Protein AF-0000000077489244 (afdb_homodimer)

pLDDT: mean 94.64, std 9.33, range [28.67, 98.94]

Sequence (392 aa):
MARRAVPRFEAVKLTRYKHACHAMFHAPNEDKLFGRIPVRHTVLMQMRFDGRLGFPGGFVDLEEGLEAGLNRELEEEMGLDVRICGITEEDWAATEVHDEQNFVSHFYIKKITLDQIRQIETAATTAKDHGLESLGLVRVPVYTLPRDKAGGLPAFLSNTFIGTAREELLMGLEQEGILSHAEIQKALKASGARRQMARRAVPRFEAVKLTRYKHACHAMFHAPNEDKLFGRIPVRHTVLMQMRFDGRLGFPGGFVDLEEGLEAGLNRELEEEMGLDVRICGITEEDWAATEVHDEQNFVSHFYIKKITLDQIRQIETAATTAKDHGLESLGLVRVPVYTLPRDKAGGLPAFLSNTFIGTAREELLMGLEQEGILSHAEIQKALKASGARRQ

Secondary structure (DSSP, 8-state):
---EE--HHHHTT-TTSEEEEEEEEEEEEEEEETTTEEEEEEEEEEEETTS-EE-SEEEE-GGG-HHHHHHHHHHHHH---HHHH---GGGEEEEEEEGGGTEEEEEEEEE--HHHHHHHHHHHTTSTTBTTTEEEEEE---SB-TTTS-TBHHHHHTS-B-TTHHHHHHHHHHHTTSS-HHHHHHHHHHHHHTT-/---EE--HHHHTT-TTSEEEEEEEEEEEEEEEETTTEEEEEEEEEEEETTS-EE-SEEEE-GGG-HHHHHHHHHHHHH---HHHH---GGGEEEEEEEGGGTEEEEEEEEE--HHHHHHHHHHHTTSTTBTTTEEEEEE---SB-TTTS-TBHHHHHTS-B-TTHHHHHHHHHHHTTSS-HHHHHHHHHHHHHTT-

Solvent-accessible surface area (backbone atoms only — not comparable to full-atom values): 19889 Å² total; per-residue (Å²): 131,72,68,45,80,46,58,65,82,61,54,71,67,50,75,87,36,50,38,31,29,33,40,40,45,33,17,71,32,88,52,45,44,94,75,70,44,64,41,56,40,45,33,50,35,27,37,32,46,43,30,25,33,32,52,56,41,40,75,38,52,76,89,66,29,66,44,55,29,29,43,52,37,32,28,36,42,28,35,45,56,52,94,80,70,46,66,50,78,87,27,60,70,49,29,38,36,30,66,89,72,39,34,33,43,36,39,29,49,44,83,50,50,52,68,56,50,51,50,34,55,42,35,18,63,70,14,77,27,38,77,39,60,25,22,30,52,31,48,51,39,74,39,65,36,80,88,73,59,32,32,7,33,11,30,38,67,47,35,41,52,43,87,60,33,59,59,49,49,55,49,49,35,40,75,72,60,75,40,51,72,67,57,50,51,52,32,50,56,40,22,61,64,70,75,106,130,73,68,43,80,46,58,65,83,61,54,73,66,49,74,88,37,48,40,30,29,32,40,39,45,33,18,69,34,87,52,44,42,94,77,70,43,64,40,56,40,46,33,50,36,27,37,31,47,44,28,25,34,32,52,56,42,40,73,37,51,76,88,66,29,66,46,56,29,29,41,52,37,32,28,35,43,28,34,45,56,52,93,81,70,46,66,51,80,87,28,58,70,50,30,38,37,30,67,90,71,38,34,32,43,37,40,29,48,44,82,50,50,52,68,54,50,51,49,34,54,42,34,18,62,72,14,76,28,38,77,39,61,26,22,29,53,30,48,51,41,75,38,64,37,80,89,74,58,32,32,7,32,12,32,37,67,45,36,41,52,42,86,60,33,60,59,47,50,54,49,48,34,41,75,70,61,74,38,52,71,66,57,49,51,50,30,49,54,40,21,60,62,71,76,107

InterPro domains:
  IPR015797 NUDIX hydrolase-like domain superfamily [SSF55811] (15-147)
  IPR020084 NUDIX hydrolase, conserved site [PS00893] (58-79)
  IPR054754 U8 snoRNA-decapping enzyme NudT16 [PF22327] (19-179)
  IPR054754 U8 snoRNA-decapping enzyme NudT16 [PTHR31699] (4-194)

Radius of gyration: 20.95 Å; Cα contacts (8 Å, |Δi|>4): 865; chains: 2; bounding box: 46×62×52 Å

Organism: Branchiostoma lanceolatum (NCBI:txid7740)

Foldseek 3Di:
DDKDWDDPVVVLPLQQAWEKEFEKEKEADQDADVRHHGQGMWIKWFQFQVRAIFGFITTAHSVCPHQSRRQVRLCQQQVDDCVQFGDDPVQWDTKMADPVRSYIYTYGYGYDHPVSVVVSQVSNCVHNCDPHGTPHMDTARPDADPPVSCPGNLCVLLTGHPDCRSVSVLVNCPVVVSDHPVSSVSSPVSNVVVVD/DDKDWDDPVVVLVLQQAWEKEFEKEKEADQDADVRHHGQGMWIKWFQFQVRAIFGFITTDHSVCPHQSRRQVSLCQQQVDDCVQFGDDPVQWDTKMADPVRSYIYTYGYGYDHPVSVVVSQVSNCVHNCDPHGTPHMDTARPDADPPVSCPGNLCVLLTGHPDCRSVSVLVNCPVVVSDHPVSSVSSPVSNVVVVD

Nearest PDB structures (foldseek):
  2a8p-assembly1_B  TM=9.701E-01  e=6.083E-28  Xenopus laevis
  2a8q-assembly1_A  TM=9.577E-01  e=1.107E-26  Xenopus laevis
  5vy2-assembly1_B  TM=9.538E-01  e=5.893E-25  Homo sapiens
  5w6x-assembly1_B  TM=9.595E-01  e=1.617E-24  Homo sapiens
  6b09-assembly1_A  TM=9.450E-01  e=6.684E-23  Homo sapiens

Structure (mmCIF, N/CA/C/O backbone):
data_AF-0000000077489244-model_v1
#
loop_
_entity.id
_entity.type
_entity.pdbx_description
1 polymer 'NUDT16 protein'
#
loop_
_atom_site.group_PDB
_atom_site.id
_atom_site.type_symbol
_atom_site.label_atom_id
_atom_site.label_alt_id
_atom_site.label_comp_id
_atom_site.label_asym_id
_atom_site.label_entity_id
_atom_site.label_seq_id
_atom_site.pdbx_PDB_ins_code
_atom_site.Cartn_x
_atom_site.Cartn_y
_atom_site.Cartn_z
_atom_site.occupancy
_atom_site.B_iso_or_equiv
_atom_site.auth_seq_id
_atom_site.auth_comp_id
_atom_site.auth_asym_id
_atom_site.auth_atom_id
_atom_site.pdbx_PDB_model_num
ATOM 1 N N . MET A 1 1 ? -7.715 24.562 -8.086 1 51.75 1 MET A N 1
ATOM 2 C CA . MET A 1 1 ? -8.312 25.203 -6.918 1 51.75 1 MET A CA 1
ATOM 3 C C . MET A 1 1 ? -7.281 26.031 -6.156 1 51.75 1 MET A C 1
ATOM 5 O O . MET A 1 1 ? -6.094 25.703 -6.168 1 51.75 1 MET A O 1
ATOM 9 N N . ALA A 1 2 ? -7.789 27.156 -5.652 1 65.81 2 ALA A N 1
ATOM 10 C CA . ALA A 1 2 ? -6.863 28.094 -5.035 1 65.81 2 ALA A CA 1
ATOM 11 C C . ALA A 1 2 ? -6.348 27.562 -3.699 1 65.81 2 ALA A C 1
ATOM 13 O O . ALA A 1 2 ? -7.129 27.141 -2.854 1 65.81 2 ALA A O 1
ATOM 14 N N . ARG A 1 3 ? -5.141 27.141 -3.604 1 79.25 3 ARG A N 1
ATOM 15 C CA . ARG A 1 3 ? -4.445 26.766 -2.377 1 79.25 3 ARG A CA 1
ATOM 16 C C . ARG A 1 3 ? -3.352 27.766 -2.035 1 79.25 3 ARG A C 1
ATOM 18 O O . ARG A 1 3 ? -2.68 28.281 -2.928 1 79.25 3 ARG A O 1
ATOM 25 N N . ARG A 1 4 ? -3.451 28.172 -0.66 1 85.44 4 ARG A N 1
ATOM 26 C CA . ARG A 1 4 ? -2.398 29.094 -0.252 1 85.44 4 ARG A CA 1
ATOM 27 C C . ARG A 1 4 ? -1.679 28.578 0.993 1 85.44 4 ARG A C 1
ATOM 29 O O . ARG A 1 4 ? -2.305 28.016 1.895 1 85.44 4 ARG A O 1
ATOM 36 N N . ALA A 1 5 ? -0.393 28.797 0.985 1 87.31 5 ALA A N 1
ATOM 37 C CA . ALA A 1 5 ? 0.421 28.469 2.156 1 87.31 5 ALA A CA 1
ATOM 38 C C . ALA A 1 5 ? 0.287 29.547 3.227 1 87.31 5 ALA A C 1
ATOM 40 O O . ALA A 1 5 ? 0.352 30.75 2.926 1 87.31 5 ALA A O 1
ATOM 41 N N . VAL A 1 6 ? 0.004 29.188 4.445 1 88.5 6 VAL A N 1
ATOM 42 C CA . VAL A 1 6 ? -0.09 30.141 5.551 1 88.5 6 VAL A CA 1
ATOM 43 C C . VAL A 1 6 ? 0.661 29.594 6.766 1 88.5 6 VAL A C 1
ATOM 45 O O . VAL A 1 6 ? 0.756 28.375 6.949 1 88.5 6 VAL A O 1
ATOM 48 N N . PRO A 1 7 ? 1.187 30.562 7.566 1 89.06 7 PRO A N 1
ATOM 49 C CA . PRO A 1 7 ? 1.788 30.094 8.812 1 89.06 7 PRO A CA 1
ATOM 50 C C . PRO A 1 7 ? 0.779 29.422 9.734 1 89.06 7 PRO A C 1
ATOM 52 O O . PRO A 1 7 ? -0.406 29.766 9.719 1 89.06 7 PRO A O 1
ATOM 55 N N . ARG A 1 8 ? 1.334 28.484 10.492 1 88.5 8 ARG A N 1
ATOM 56 C CA . ARG A 1 8 ? 0.521 27.688 11.414 1 88.5 8 ARG A CA 1
ATOM 57 C C . ARG A 1 8 ? -0.298 28.594 12.336 1 88.5 8 ARG A C 1
ATOM 59 O O . ARG A 1 8 ? -1.491 28.359 12.539 1 88.5 8 ARG A O 1
ATOM 66 N N . PHE A 1 9 ? 0.287 29.641 12.883 1 87.31 9 PHE A N 1
ATOM 67 C CA . PHE A 1 9 ? -0.348 30.5 13.875 1 87.31 9 PHE A CA 1
ATOM 68 C C . PHE A 1 9 ? -1.507 31.266 13.258 1 87.31 9 PHE A C 1
ATOM 70 O O . PHE A 1 9 ? -2.465 31.625 13.953 1 87.31 9 PHE A O 1
ATOM 77 N N . GLU A 1 10 ? -1.484 31.516 11.945 1 88.44 10 GLU A N 1
ATOM 78 C CA . GLU A 1 10 ? -2.588 32.188 11.258 1 88.44 10 GLU A CA 1
ATOM 79 C C . GLU A 1 10 ? -3.703 31.188 10.93 1 88.44 10 GLU A C 1
ATOM 81 O O . GLU A 1 10 ? -4.887 31.516 11.023 1 88.44 10 GLU A O 1
ATOM 86 N N . ALA A 1 11 ? -3.277 30.062 10.602 1 89.12 11 ALA A N 1
ATOM 87 C CA . ALA A 1 11 ? -4.23 29.047 10.156 1 89.12 11 ALA A CA 1
ATOM 88 C C . ALA A 1 11 ? -5.164 28.625 11.281 1 89.12 11 ALA A C 1
ATOM 90 O O . ALA A 1 11 ? -6.34 28.344 11.055 1 89.12 11 ALA A O 1
ATOM 91 N N . VAL A 1 12 ? -4.656 28.609 12.508 1 91.12 12 VAL A N 1
ATOM 92 C CA . VAL A 1 12 ? -5.449 28.094 13.625 1 91.12 12 VAL A CA 1
ATOM 93 C C . VAL A 1 12 ? -6.555 29.094 13.969 1 91.12 12 VAL A C 1
ATOM 95 O O . VAL A 1 12 ? -7.473 28.781 14.727 1 91.12 12 VAL A O 1
ATOM 98 N N . LYS A 1 13 ? -6.523 30.234 13.398 1 89.5 13 LYS A N 1
ATOM 99 C CA . LYS A 1 13 ? -7.547 31.25 13.617 1 89.5 13 LYS A CA 1
ATOM 100 C C . LYS A 1 13 ? -8.75 31.031 12.703 1 89.5 13 LYS A C 1
ATOM 102 O O . LYS A 1 13 ? -9.797 31.656 12.883 1 89.5 13 LYS A O 1
ATOM 107 N N . LEU A 1 14 ? -8.594 30.234 11.773 1 90.88 14 LEU A N 1
ATOM 108 C CA . LEU A 1 14 ? -9.68 29.953 10.836 1 90.88 14 LEU A CA 1
ATOM 109 C C . LEU A 1 14 ? -10.641 28.922 11.422 1 90.88 14 LEU A C 1
ATOM 111 O O . LEU A 1 14 ? -10.703 27.781 10.938 1 90.88 14 LEU A O 1
ATOM 115 N N . THR A 1 15 ? -11.492 29.312 12.305 1 89.62 15 THR A N 1
ATOM 116 C CA . THR A 1 15 ? -12.305 28.422 13.117 1 89.62 15 THR A CA 1
ATOM 117 C C . THR A 1 15 ? -13.492 27.891 12.312 1 89.62 15 THR A C 1
ATOM 119 O O . THR A 1 15 ? -14.133 26.922 12.711 1 89.62 15 THR A O 1
ATOM 122 N N . ARG A 1 16 ? -13.836 28.5 11.203 1 90.25 16 ARG A N 1
ATOM 123 C CA . ARG A 1 16 ? -14.961 28.047 10.391 1 90.25 16 ARG A CA 1
ATOM 124 C C . ARG A 1 16 ? -14.531 26.984 9.383 1 90.25 16 ARG A C 1
ATOM 126 O O . ARG A 1 16 ? -15.367 26.406 8.695 1 90.25 16 ARG A O 1
ATOM 133 N N . TYR A 1 17 ? -13.266 26.797 9.312 1 92.94 17 TYR A N 1
ATOM 134 C CA . TYR A 1 17 ? -12.703 25.797 8.406 1 92.94 17 TYR A CA 1
ATOM 135 C C . TYR A 1 17 ? -12.594 24.438 9.094 1 92.94 17 TYR A C 1
ATOM 137 O O . TYR A 1 17 ? -12.461 24.359 10.312 1 92.94 17 TYR A O 1
ATOM 145 N N . LYS A 1 18 ? -12.68 23.344 8.336 1 95.06 18 LYS A N 1
ATOM 146 C CA . LYS A 1 18 ? -12.273 22.016 8.812 1 95.06 18 LYS A CA 1
ATOM 147 C C . LYS A 1 18 ? -10.758 21.859 8.773 1 95.06 18 LYS A C 1
ATOM 149 O O . LYS A 1 18 ? -10.102 22.312 7.828 1 95.06 18 LYS A O 1
ATOM 154 N N . HIS A 1 19 ? -10.227 21.328 9.82 1 96.69 19 HIS A N 1
ATOM 155 C CA . HIS A 1 19 ? -8.781 21.156 9.898 1 96.69 19 HIS A CA 1
ATOM 156 C C . HIS A 1 19 ? -8.406 19.672 9.875 1 96.69 19 HIS A C 1
ATOM 158 O O . HIS A 1 19 ? -9.047 18.859 10.547 1 96.69 19 HIS A O 1
ATOM 164 N N . ALA A 1 20 ? -7.469 19.359 9.07 1 97.19 20 ALA A N 1
ATOM 165 C CA . ALA A 1 20 ? -6.902 18.016 9.055 1 97.19 20 ALA A CA 1
ATOM 166 C C . ALA A 1 20 ? -5.387 18.047 9.234 1 97.19 20 ALA A C 1
ATOM 168 O O . ALA A 1 20 ? -4.719 18.953 8.727 1 97.19 20 ALA A O 1
ATOM 169 N N . CYS A 1 21 ? -4.844 17.125 9.969 1 98.19 21 CYS A N 1
ATOM 170 C CA . CYS A 1 21 ? -3.408 16.969 10.18 1 98.19 21 CYS A CA 1
ATOM 171 C C . CYS A 1 21 ? -2.914 15.625 9.664 1 98.19 21 CYS A C 1
ATOM 173 O O . CYS A 1 21 ? -3.598 14.609 9.805 1 98.19 21 CYS A O 1
ATOM 175 N N . HIS A 1 22 ? -1.756 15.633 9.062 1 98.38 22 HIS A N 1
ATOM 176 C CA . HIS A 1 22 ? -1.098 14.43 8.57 1 98.38 22 HIS A CA 1
ATOM 177 C C . HIS A 1 22 ? 0.392 14.438 8.898 1 98.38 22 HIS A C 1
ATOM 179 O O . HIS A 1 22 ? 0.981 15.508 9.086 1 98.38 22 HIS A O 1
ATOM 185 N N . ALA A 1 23 ? 0.964 13.266 8.914 1 98.81 23 ALA A N 1
ATOM 186 C CA . ALA A 1 23 ? 2.369 13.211 9.312 1 98.81 23 ALA A CA 1
ATOM 187 C C . ALA A 1 23 ? 3.145 12.219 8.453 1 98.81 23 ALA A C 1
ATOM 189 O O . ALA A 1 23 ? 2.66 11.117 8.172 1 98.81 23 ALA A O 1
ATOM 190 N N . MET A 1 24 ? 4.258 12.625 8.062 1 98.88 24 MET A N 1
ATOM 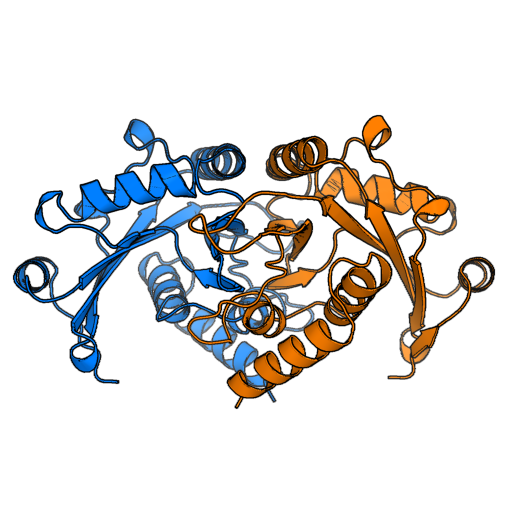191 C CA . MET A 1 24 ? 5.238 11.766 7.406 1 98.88 24 MET A CA 1
ATOM 192 C C . MET A 1 24 ? 6.316 11.328 8.383 1 98.88 24 MET A C 1
ATOM 194 O O . MET A 1 24 ? 7.035 12.156 8.945 1 98.88 24 MET A O 1
ATOM 198 N N . PHE A 1 25 ? 6.41 10.031 8.633 1 98.88 25 PHE A N 1
ATOM 199 C CA . PHE A 1 25 ? 7.504 9.469 9.422 1 98.88 25 PHE A CA 1
ATOM 200 C C . PHE A 1 25 ? 8.609 8.938 8.516 1 98.88 25 PHE A C 1
ATOM 202 O O . PHE A 1 25 ? 8.328 8.297 7.5 1 98.88 25 PHE A O 1
ATOM 209 N N . HIS A 1 26 ? 9.828 9.234 8.883 1 98.81 26 HIS A N 1
ATOM 210 C CA . HIS A 1 26 ? 10.938 8.703 8.086 1 98.81 26 HIS A CA 1
ATOM 211 C C . HIS A 1 26 ? 12.156 8.422 8.961 1 98.81 26 HIS A C 1
ATOM 213 O O . HIS A 1 26 ? 12.273 8.953 10.062 1 98.81 26 HIS A O 1
ATOM 219 N N . ALA A 1 27 ? 12.992 7.555 8.523 1 98.81 27 ALA A N 1
ATOM 220 C CA . ALA A 1 27 ? 14.227 7.164 9.203 1 98.81 27 ALA A CA 1
ATOM 221 C C . ALA A 1 27 ? 15.336 6.859 8.203 1 98.81 27 ALA A C 1
ATOM 223 O O . ALA A 1 27 ? 15.086 6.238 7.168 1 98.81 27 ALA A O 1
ATOM 224 N N . PRO A 1 28 ? 16.578 7.305 8.523 1 98.44 28 PRO A N 1
ATOM 225 C CA . PRO A 1 28 ? 17.688 6.848 7.688 1 98.44 28 PRO A CA 1
ATOM 226 C C . PRO A 1 28 ? 17.828 5.328 7.656 1 98.44 28 PRO A C 1
ATOM 228 O O . PRO A 1 28 ? 17.578 4.66 8.672 1 98.44 28 PRO A O 1
ATOM 231 N N . ASN A 1 29 ? 18.109 4.816 6.555 1 98.56 29 ASN A N 1
ATOM 232 C CA . ASN A 1 29 ? 18.219 3.381 6.32 1 98.56 29 ASN A CA 1
ATOM 233 C C . ASN A 1 29 ? 19.406 3.037 5.43 1 98.56 29 ASN A C 1
ATOM 235 O O . ASN A 1 29 ? 19.438 3.418 4.258 1 98.56 29 ASN A O 1
ATOM 239 N N . GLU A 1 30 ? 20.344 2.275 5.879 1 97.38 30 GLU A N 1
ATOM 240 C CA . GLU A 1 30 ? 21.578 1.994 5.156 1 97.38 30 GLU A CA 1
ATOM 241 C C . GLU A 1 30 ? 21.469 0.695 4.363 1 97.38 30 GLU A C 1
ATOM 243 O O . GLU A 1 30 ? 22.438 0.276 3.713 1 97.38 30 GLU A O 1
ATOM 248 N N . ASP A 1 31 ? 20.359 0.045 4.395 1 97.44 31 ASP A N 1
ATOM 249 C CA . ASP A 1 31 ? 20.172 -1.206 3.666 1 97.44 31 ASP A CA 1
ATOM 250 C C . ASP A 1 31 ? 20.281 -0.984 2.16 1 97.44 31 ASP A C 1
ATOM 252 O O . ASP A 1 31 ? 20.234 0.153 1.688 1 97.44 31 ASP A O 1
ATOM 256 N N . LYS A 1 32 ? 20.531 -2.148 1.514 1 97.94 32 LYS A N 1
ATOM 257 C CA . LYS A 1 32 ? 20.625 -2.129 0.057 1 97.94 32 LYS A CA 1
ATOM 258 C C . LYS A 1 32 ? 19.703 -3.172 -0.567 1 97.94 32 LYS A C 1
ATOM 260 O O . LYS A 1 32 ? 19.812 -4.363 -0.275 1 97.94 32 LYS A O 1
ATOM 265 N N . LEU A 1 33 ? 18.797 -2.672 -1.442 1 97.5 33 LEU A N 1
ATOM 266 C CA . LEU A 1 33 ? 17.969 -3.572 -2.242 1 97.5 33 LEU A CA 1
ATOM 267 C C . LEU A 1 33 ? 18.844 -4.391 -3.197 1 97.5 33 LEU A C 1
ATOM 269 O O . LEU A 1 33 ? 19.656 -3.836 -3.934 1 97.5 33 LEU A O 1
ATOM 273 N N . PHE A 1 34 ? 18.641 -5.68 -3.158 1 96.19 34 PHE A N 1
ATOM 274 C CA . PHE A 1 34 ? 19.406 -6.633 -3.959 1 96.19 34 PHE A CA 1
ATOM 275 C C . PHE A 1 34 ? 20.906 -6.473 -3.713 1 96.19 34 PHE A C 1
ATOM 277 O O . PHE A 1 34 ? 21.703 -6.723 -4.605 1 96.19 34 PHE A O 1
ATOM 284 N N . GLY A 1 35 ? 21.281 -5.945 -2.619 1 95.94 35 GLY A N 1
ATOM 285 C CA . GLY A 1 35 ? 22.672 -5.766 -2.236 1 95.94 35 GLY A CA 1
ATOM 286 C C . GLY A 1 35 ? 23.359 -4.637 -2.99 1 95.94 35 GLY A C 1
ATOM 287 O O . GLY A 1 35 ? 24.547 -4.383 -2.789 1 95.94 35 GLY A O 1
ATOM 288 N N . ARG A 1 36 ? 22.641 -3.893 -3.805 1 95.81 36 ARG A N 1
ATOM 289 C CA . ARG A 1 36 ? 23.328 -2.957 -4.691 1 95.81 36 ARG A CA 1
ATOM 290 C C . ARG A 1 36 ? 22.656 -1.59 -4.672 1 95.81 36 ARG A C 1
ATOM 292 O O . ARG A 1 36 ? 23.312 -0.565 -4.875 1 95.81 36 ARG A O 1
ATOM 299 N N . ILE A 1 37 ? 21.375 -1.496 -4.547 1 96.81 37 ILE A N 1
ATOM 300 C CA . ILE A 1 37 ? 20.641 -0.241 -4.645 1 96.81 37 ILE A CA 1
ATOM 301 C C . ILE A 1 37 ? 20.375 0.312 -3.248 1 96.81 37 ILE A C 1
ATOM 303 O O . ILE A 1 37 ? 19.594 -0.259 -2.488 1 96.81 37 ILE A O 1
ATOM 307 N N . PRO A 1 38 ? 20.922 1.422 -2.92 1 97.25 38 PRO A N 1
ATOM 308 C CA . PRO A 1 38 ? 20.719 1.976 -1.579 1 97.25 38 PRO A CA 1
ATOM 309 C C . PRO A 1 38 ? 19.266 2.363 -1.315 1 97.25 38 PRO A C 1
ATOM 311 O O . PRO A 1 38 ? 18.672 3.08 -2.115 1 97.25 38 PRO A O 1
ATOM 314 N N . VAL A 1 39 ? 18.719 1.946 -0.161 1 97.38 39 VAL A N 1
ATOM 315 C CA . VAL A 1 39 ? 17.359 2.314 0.26 1 97.38 39 VAL A CA 1
ATOM 316 C C . VAL A 1 39 ? 17.344 3.77 0.727 1 97.38 39 VAL A C 1
ATOM 318 O O . VAL A 1 39 ? 16.359 4.48 0.526 1 97.38 39 VAL A O 1
ATOM 321 N N . ARG A 1 40 ? 18.406 4.273 1.313 1 95.94 40 ARG A N 1
ATOM 322 C CA . ARG A 1 40 ? 18.672 5.629 1.781 1 95.94 40 ARG A CA 1
ATOM 323 C C . ARG A 1 40 ? 17.828 5.965 3 1 95.94 40 ARG A C 1
ATOM 325 O O . ARG A 1 40 ? 18.344 6.301 4.062 1 95.94 40 ARG A O 1
ATOM 332 N N . HIS A 1 41 ? 16.5 5.949 2.826 1 98.12 41 HIS A N 1
ATOM 333 C CA . HIS A 1 41 ? 15.555 6.227 3.908 1 98.12 41 HIS A CA 1
ATOM 334 C C . HIS A 1 41 ? 14.328 5.324 3.822 1 98.12 41 HIS A C 1
ATOM 336 O O . HIS A 1 41 ? 13.93 4.922 2.73 1 98.12 41 HIS A O 1
ATOM 342 N N . THR A 1 42 ? 13.844 5.031 4.969 1 98.75 42 THR A N 1
ATOM 343 C CA . THR A 1 42 ? 12.492 4.5 5.047 1 98.75 42 THR A CA 1
ATOM 344 C C . THR A 1 42 ? 11.484 5.617 5.293 1 98.75 42 THR A C 1
ATOM 346 O O . THR A 1 42 ? 11.656 6.426 6.211 1 98.75 42 THR A O 1
ATOM 349 N N . VAL A 1 43 ? 10.508 5.758 4.426 1 98.88 43 VAL A N 1
ATOM 350 C CA . VAL A 1 43 ? 9.406 6.703 4.535 1 98.88 43 VAL A CA 1
ATOM 351 C C . VAL A 1 43 ? 8.078 5.945 4.551 1 98.88 43 VAL A C 1
ATOM 353 O O . VAL A 1 43 ? 7.836 5.082 3.703 1 98.88 43 VAL A O 1
ATOM 356 N N . LEU A 1 44 ? 7.207 6.281 5.469 1 98.81 44 LEU A N 1
ATOM 357 C CA . LEU A 1 44 ? 5.973 5.516 5.621 1 98.81 44 LEU A CA 1
ATOM 358 C C . LEU A 1 44 ? 4.789 6.277 5.035 1 98.81 44 LEU A C 1
ATOM 360 O O . LEU A 1 44 ? 4.645 7.48 5.262 1 98.81 44 LEU A O 1
ATOM 364 N N . MET A 1 45 ? 3.975 5.637 4.273 1 98.88 45 MET A N 1
ATOM 365 C CA . MET A 1 45 ? 2.623 6.027 3.885 1 98.88 45 MET A CA 1
ATOM 366 C C . MET A 1 45 ? 1.635 4.895 4.145 1 98.88 45 MET A C 1
ATOM 368 O O . MET A 1 45 ? 2.006 3.854 4.688 1 98.88 45 MET A O 1
ATOM 372 N N . GLN A 1 46 ? 0.389 5.113 3.861 1 98.81 46 GLN A N 1
ATOM 373 C CA . GLN A 1 46 ? -0.606 4.062 4.035 1 98.81 46 GLN A CA 1
ATOM 374 C C . GLN A 1 46 ? -1.544 3.984 2.836 1 98.81 46 GLN A C 1
ATOM 376 O O . GLN A 1 46 ? -1.727 4.973 2.119 1 98.81 46 GLN A O 1
ATOM 381 N N . MET A 1 47 ? -2.031 2.789 2.525 1 98.81 47 MET A N 1
ATOM 382 C CA . MET A 1 47 ? -3.215 2.613 1.688 1 98.81 47 MET A CA 1
ATOM 383 C C . MET A 1 47 ? -4.488 2.902 2.477 1 98.81 47 MET A C 1
ATOM 385 O O . MET A 1 47 ? -4.73 2.285 3.516 1 98.81 47 MET A O 1
ATOM 389 N N . ARG A 1 48 ? -5.277 3.861 2.035 1 98.69 48 ARG A N 1
ATOM 390 C CA . ARG A 1 48 ? -6.484 4.285 2.734 1 98.69 48 ARG A CA 1
ATOM 391 C C . ARG A 1 48 ? -7.688 3.451 2.307 1 98.69 48 ARG A C 1
ATOM 393 O O . ARG A 1 48 ? -7.664 2.816 1.25 1 98.69 48 ARG A O 1
ATOM 400 N N . PHE A 1 49 ? -8.75 3.654 3.045 1 98.31 49 PHE A N 1
ATOM 401 C CA . PHE A 1 49 ? -10 2.945 2.805 1 98.31 49 PHE A CA 1
ATOM 402 C C . PHE A 1 49 ? -10.57 3.303 1.438 1 98.31 49 PHE A C 1
ATOM 404 O O . PHE A 1 49 ? -11.406 2.572 0.896 1 98.31 49 PHE A O 1
ATOM 411 N N . ASP A 1 50 ? -10.188 4.402 0.918 1 98 50 ASP A N 1
ATOM 412 C CA . ASP A 1 50 ? -10.773 4.832 -0.35 1 98 50 ASP A CA 1
ATOM 413 C C . ASP A 1 50 ? -9.898 4.395 -1.528 1 98 50 ASP A C 1
ATOM 415 O O . ASP A 1 50 ? -10.125 4.832 -2.662 1 98 50 ASP A O 1
ATOM 419 N N . GLY A 1 51 ? -8.852 3.596 -1.297 1 98.5 51 GLY A N 1
ATOM 420 C CA . GLY A 1 51 ? -8.055 2.982 -2.348 1 98.5 51 GLY A CA 1
ATOM 421 C C . GLY A 1 51 ? -6.906 3.859 -2.816 1 98.5 51 GLY A C 1
ATOM 422 O O . GLY A 1 51 ? -6.254 3.557 -3.818 1 98.5 51 GLY A O 1
ATOM 423 N N . ARG A 1 52 ? -6.676 4.918 -2.096 1 98.38 52 ARG A N 1
ATOM 424 C CA . ARG A 1 52 ? -5.633 5.871 -2.455 1 98.38 52 ARG A CA 1
ATOM 425 C C . ARG A 1 52 ? -4.531 5.898 -1.401 1 98.38 52 ARG A C 1
ATOM 427 O O . ARG A 1 52 ? -4.766 5.559 -0.24 1 98.38 52 ARG A O 1
ATOM 434 N N . LEU A 1 53 ? -3.346 6.273 -1.849 1 98.81 53 LEU A N 1
ATOM 435 C CA . LEU A 1 53 ? -2.227 6.41 -0.924 1 98.81 53 LEU A CA 1
ATOM 436 C C . LEU A 1 53 ? -2.281 7.75 -0.198 1 98.81 53 LEU A C 1
ATOM 438 O O . LEU A 1 53 ? -2.639 8.766 -0.792 1 98.81 53 LEU A O 1
ATOM 442 N N . GLY A 1 54 ? -1.9 7.77 1.016 1 98.69 54 GLY A N 1
ATOM 443 C CA . GLY A 1 54 ? -1.831 8.992 1.8 1 98.69 54 GLY A CA 1
ATOM 444 C C . GLY A 1 54 ? -0.983 8.852 3.051 1 98.69 54 GLY A C 1
ATOM 445 O O . GLY A 1 54 ? -0.426 7.785 3.312 1 98.69 54 GLY A O 1
ATOM 446 N N . PHE A 1 55 ? -0.836 9.938 3.779 1 98.81 55 PHE A N 1
ATOM 447 C CA . PHE A 1 55 ? -0.17 9.93 5.074 1 98.81 55 PHE A CA 1
ATOM 448 C C . PHE A 1 55 ? -1.173 9.695 6.199 1 98.81 55 PHE A C 1
ATOM 450 O O . PHE A 1 55 ? -2.334 10.102 6.098 1 98.81 55 PHE A O 1
ATOM 457 N N . PRO A 1 56 ? -0.746 8.992 7.281 1 98.44 56 PRO A N 1
ATOM 458 C CA . PRO A 1 56 ? -1.646 8.867 8.43 1 98.44 56 PRO A CA 1
ATOM 459 C C . PRO A 1 56 ? -2.025 10.219 9.031 1 98.44 56 PRO A C 1
ATOM 461 O O . PRO A 1 56 ? -1.219 11.148 9.023 1 98.44 56 PRO A O 1
ATOM 464 N N . GLY A 1 57 ? -3.123 10.273 9.609 1 98.19 57 GLY A N 1
ATOM 465 C CA . GLY A 1 57 ? -3.717 11.492 10.125 1 98.19 57 GLY A CA 1
ATOM 466 C C . GLY A 1 57 ? -5.207 11.594 9.859 1 98.19 57 GLY A C 1
ATOM 467 O O . GLY A 1 57 ? -5.855 10.586 9.555 1 98.19 57 GLY A O 1
ATOM 468 N N . GLY A 1 58 ? -5.75 12.75 10.062 1 97 58 GLY A N 1
ATOM 469 C CA . GLY A 1 58 ? -7.176 12.953 9.867 1 97 58 GLY A CA 1
ATOM 470 C C . GLY A 1 58 ? -7.676 14.273 10.414 1 97 58 GLY A C 1
ATOM 471 O O . GLY A 1 58 ? -6.883 15.164 10.727 1 97 58 GLY A O 1
ATOM 472 N N . PHE A 1 59 ? -8.945 14.336 10.438 1 96.31 59 PHE A N 1
ATOM 473 C CA . PHE A 1 59 ? -9.57 15.555 10.93 1 96.31 59 PHE A CA 1
ATOM 474 C C . PHE A 1 59 ? -9.312 15.734 12.414 1 96.31 59 PHE A C 1
ATOM 476 O O . PHE A 1 59 ? -9.297 14.766 13.172 1 96.31 59 PHE A O 1
ATOM 483 N N . VAL A 1 60 ? -9.141 16.969 12.773 1 96.38 60 VAL A N 1
ATOM 484 C CA . VAL A 1 60 ? -8.891 17.281 14.172 1 96.38 60 VAL A CA 1
ATOM 485 C C . VAL A 1 60 ? -9.805 18.438 14.609 1 96.38 60 VAL A C 1
ATOM 487 O O . VAL A 1 60 ? -10.258 19.219 13.773 1 96.38 60 VAL A O 1
ATOM 490 N N . ASP A 1 61 ? -10.102 18.453 15.906 1 93.31 61 ASP A N 1
ATOM 491 C CA . ASP A 1 61 ? -10.797 19.578 16.531 1 93.31 61 ASP A CA 1
ATOM 492 C C . ASP A 1 61 ? -9.805 20.609 17.078 1 93.31 61 ASP A C 1
ATOM 494 O O . ASP A 1 61 ? -8.922 20.266 17.859 1 93.31 61 ASP A O 1
ATOM 498 N N . LEU A 1 62 ? -10.07 21.844 16.703 1 92.88 62 LEU A N 1
ATOM 499 C CA . LEU A 1 62 ? -9.148 22.875 17.141 1 92.88 62 LEU A CA 1
ATOM 500 C C . LEU A 1 62 ? -9.133 22.984 18.672 1 92.88 62 LEU A C 1
ATOM 502 O O . LEU A 1 62 ? -8.125 23.359 19.266 1 92.88 62 LEU A O 1
ATOM 506 N N . GLU A 1 63 ? -10.188 22.609 19.266 1 92.69 63 GLU A N 1
ATOM 507 C CA . GLU A 1 63 ? -10.281 22.672 20.719 1 92.69 63 GLU A CA 1
ATOM 508 C C . GLU A 1 63 ? -9.312 21.688 21.375 1 92.69 63 GLU A C 1
ATOM 510 O O . GLU A 1 63 ? -8.797 21.953 22.453 1 92.69 63 GLU A O 1
ATOM 515 N N . GLU A 1 64 ? -9.016 20.562 20.781 1 93.31 64 GLU A N 1
ATOM 516 C CA . GLU A 1 64 ? -8.094 19.594 21.344 1 93.31 64 GLU A CA 1
ATOM 517 C C . GLU A 1 64 ? -6.652 19.922 20.984 1 93.31 64 GLU A C 1
ATOM 519 O O . GLU A 1 64 ? -5.715 19.375 21.578 1 93.31 64 GLU A O 1
ATOM 524 N N . GLY A 1 65 ? -6.504 20.875 20.031 1 94.94 65 GLY A N 1
ATOM 525 C CA . GLY A 1 65 ? -5.184 21.188 19.516 1 94.94 65 GLY A CA 1
ATOM 526 C C . GLY A 1 65 ? -4.793 20.328 18.312 1 94.94 65 GLY A C 1
ATOM 527 O O . GLY A 1 65 ? -5.172 19.156 18.234 1 94.94 65 GLY A O 1
ATOM 528 N N . LEU A 1 66 ? -3.973 20.891 17.484 1 97.06 66 LEU A N 1
ATOM 529 C CA . LEU A 1 66 ? -3.605 20.234 16.25 1 97.06 66 LEU A CA 1
ATOM 530 C C . LEU A 1 66 ? -2.809 18.969 16.516 1 97.06 66 LEU A C 1
ATOM 532 O O . LEU A 1 66 ? -3.178 17.875 16.062 1 97.06 66 LEU A O 1
ATOM 536 N N . GLU A 1 67 ? -1.785 19.078 17.328 1 98 67 GLU A N 1
ATOM 537 C CA . GLU A 1 67 ? -0.887 17.953 17.562 1 98 67 GLU A CA 1
ATOM 538 C C . GLU A 1 67 ? -1.556 16.875 18.422 1 98 67 GLU A C 1
ATOM 540 O O . GLU A 1 67 ? -1.359 15.688 18.188 1 98 67 GLU A O 1
ATOM 545 N N . ALA A 1 68 ? -2.283 17.281 19.422 1 97.75 68 ALA A N 1
ATOM 546 C CA . ALA A 1 68 ? -3.01 16.312 20.234 1 97.75 68 ALA A CA 1
ATOM 547 C C . ALA A 1 68 ? -3.977 15.492 19.391 1 97.75 68 ALA A C 1
ATOM 549 O O . ALA A 1 68 ? -4.062 14.273 19.531 1 97.75 68 ALA A O 1
ATOM 550 N N . GLY A 1 69 ? -4.754 16.172 18.547 1 97.94 69 GLY A N 1
ATOM 551 C CA . GLY A 1 69 ? -5.648 15.492 17.641 1 97.94 69 GLY A CA 1
ATOM 552 C C . GLY A 1 69 ? -4.922 14.555 16.688 1 97.94 69 GLY A C 1
ATOM 553 O O . GLY A 1 69 ? -5.363 13.422 16.453 1 97.94 69 GLY A O 1
ATOM 554 N N . LEU A 1 70 ? -3.832 15.039 16.141 1 98.38 70 LEU A N 1
ATOM 555 C CA . LEU A 1 70 ? -3.033 14.211 15.234 1 98.38 70 LEU A CA 1
ATOM 556 C C . LEU A 1 70 ? -2.518 12.969 15.945 1 98.38 70 LEU A C 1
ATOM 558 O O . LEU A 1 70 ? -2.605 11.859 15.414 1 98.38 70 LEU A O 1
ATOM 562 N N . ASN A 1 71 ? -1.996 13.133 17.141 1 98.62 71 ASN A N 1
ATOM 563 C CA . ASN A 1 71 ? -1.473 12.008 17.906 1 98.62 71 ASN A CA 1
ATOM 564 C C . ASN A 1 71 ? -2.564 10.984 18.219 1 98.62 71 ASN A C 1
ATOM 566 O O . ASN A 1 71 ? -2.312 9.781 18.203 1 98.62 71 ASN A O 1
ATOM 570 N N . ARG A 1 72 ? -3.764 11.445 18.5 1 98.06 72 ARG A N 1
ATOM 571 C CA . ARG A 1 72 ? -4.891 10.539 18.688 1 98.06 72 ARG A CA 1
ATOM 572 C C . ARG A 1 72 ? -5.16 9.727 17.422 1 98.06 72 ARG A C 1
ATOM 574 O O . ARG A 1 72 ? -5.309 8.508 17.484 1 98.06 72 ARG A O 1
ATOM 581 N N . GLU A 1 73 ? -5.238 10.398 16.266 1 98 73 GLU A N 1
ATOM 582 C CA . GLU A 1 73 ? -5.441 9.734 14.984 1 98 73 GLU A CA 1
ATOM 583 C C . GLU A 1 73 ? -4.344 8.711 14.711 1 98 73 GLU A C 1
ATOM 585 O O . GLU A 1 73 ? -4.617 7.613 14.219 1 98 73 GLU A O 1
ATOM 590 N N . LEU A 1 74 ? -3.107 9.062 14.977 1 98.56 74 LEU A N 1
ATOM 591 C CA . LEU A 1 74 ? -1.965 8.195 14.711 1 98.56 74 LEU A CA 1
ATOM 592 C C . LEU A 1 74 ? -2.012 6.949 15.586 1 98.56 74 LEU A C 1
ATOM 594 O O . LEU A 1 74 ? -1.643 5.859 15.141 1 98.56 74 LEU A O 1
ATOM 598 N N . GLU A 1 75 ? -2.414 7.113 16.812 1 98.25 75 GLU A N 1
ATOM 599 C CA . GLU A 1 75 ? -2.609 5.953 17.672 1 98.25 75 GLU A CA 1
ATOM 600 C C . GLU A 1 75 ? -3.678 5.02 17.109 1 98.25 75 GLU A C 1
ATOM 602 O O . GLU A 1 75 ? -3.498 3.801 17.094 1 98.25 75 GLU A O 1
ATOM 607 N N . GLU A 1 76 ? -4.754 5.543 16.641 1 98.06 76 GLU A N 1
ATOM 608 C CA . GLU A 1 76 ? -5.871 4.754 16.141 1 98.06 76 GLU A CA 1
ATOM 609 C C . GLU A 1 76 ? -5.512 4.066 14.82 1 98.06 76 GLU A C 1
ATOM 611 O O . GLU A 1 76 ? -5.863 2.906 14.602 1 98.06 76 GLU A O 1
ATOM 616 N N . GLU A 1 77 ? -4.777 4.75 13.938 1 97.69 77 GLU A N 1
ATOM 617 C CA . GLU A 1 77 ? -4.531 4.266 12.586 1 97.69 77 GLU A CA 1
ATOM 618 C C . GLU A 1 77 ? -3.285 3.387 12.531 1 97.69 77 GLU A C 1
ATOM 620 O O . GLU A 1 77 ? -3.197 2.479 11.703 1 97.69 77 GLU A O 1
ATOM 625 N N . MET A 1 78 ? -2.305 3.691 13.359 1 97 78 MET A N 1
ATOM 626 C CA . MET A 1 78 ? -1.043 2.98 13.172 1 97 78 MET A CA 1
ATOM 627 C C . MET A 1 78 ? -0.501 2.475 14.5 1 97 78 MET A C 1
ATOM 629 O O . MET A 1 78 ? 0.626 1.982 14.57 1 97 78 MET A O 1
ATOM 633 N N . GLY A 1 79 ? -1.244 2.611 15.531 1 97.12 79 GLY A N 1
ATOM 634 C CA . GLY A 1 79 ? -0.817 2.107 16.828 1 97.12 79 GLY A CA 1
ATOM 635 C C . GLY A 1 79 ? 0.404 2.824 17.375 1 97.12 79 GLY A C 1
ATOM 636 O O . GLY A 1 79 ? 1.196 2.238 18.109 1 97.12 79 GLY A O 1
ATOM 637 N N . LEU A 1 80 ? 0.539 4.031 17.031 1 97 80 LEU A N 1
ATOM 638 C CA . LEU A 1 80 ? 1.694 4.82 17.453 1 97 80 LEU A CA 1
ATOM 639 C C . LEU A 1 80 ? 1.745 4.949 18.969 1 97 80 LEU A C 1
ATOM 641 O O . LEU A 1 80 ? 0.731 5.25 19.609 1 97 80 LEU A O 1
ATOM 645 N N . ASP A 1 81 ? 2.934 4.711 19.5 1 97.06 81 ASP A N 1
ATOM 646 C CA . ASP A 1 81 ? 3.197 5.078 20.891 1 97.06 81 ASP A CA 1
ATOM 647 C C . ASP A 1 81 ? 3.609 6.543 21 1 97.06 81 ASP A C 1
ATOM 649 O O . ASP A 1 81 ? 4.781 6.883 20.828 1 97.06 81 ASP A O 1
ATOM 653 N N . VAL A 1 82 ? 2.711 7.297 21.359 1 95.62 82 VAL A N 1
ATOM 654 C CA . VAL A 1 82 ? 2.875 8.75 21.344 1 95.62 82 VAL A CA 1
ATOM 655 C C . VAL A 1 82 ? 3.934 9.164 22.359 1 95.62 82 VAL A C 1
ATOM 657 O O . VAL A 1 82 ? 4.59 10.195 22.203 1 95.62 82 VAL A O 1
ATOM 660 N N . ARG A 1 83 ? 4.129 8.422 23.438 1 95.12 83 ARG A N 1
ATOM 661 C CA . ARG A 1 83 ? 5.117 8.75 24.469 1 95.12 83 ARG A CA 1
ATOM 662 C C . ARG A 1 83 ? 6.535 8.633 23.906 1 95.12 83 ARG A C 1
ATOM 664 O O . ARG A 1 83 ? 7.453 9.289 24.406 1 95.12 83 ARG A O 1
ATOM 671 N N . ILE A 1 84 ? 6.703 7.863 22.828 1 92.12 84 ILE A N 1
ATOM 672 C CA . ILE A 1 84 ? 8.023 7.578 22.281 1 92.12 84 ILE A CA 1
ATOM 673 C C . ILE A 1 84 ? 8.25 8.398 21.016 1 92.12 84 ILE A C 1
ATOM 675 O O . ILE A 1 84 ? 9.289 9.031 20.859 1 92.12 84 ILE A O 1
ATOM 679 N N . CYS A 1 85 ? 7.207 8.469 20.141 1 94.56 85 CYS A N 1
ATOM 680 C CA . CYS A 1 85 ? 7.391 9.062 18.828 1 94.56 85 CYS A CA 1
ATOM 681 C C . CYS A 1 85 ? 6.25 10.023 18.5 1 94.56 85 CYS A C 1
ATOM 683 O O . CYS A 1 85 ? 5.891 10.195 17.328 1 94.56 85 CYS A O 1
ATOM 685 N N . GLY A 1 86 ? 5.711 10.562 19.5 1 97.31 86 GLY A N 1
ATOM 686 C CA . GLY A 1 86 ? 4.586 11.453 19.266 1 97.31 86 GLY A CA 1
ATOM 687 C C . GLY A 1 86 ? 4.969 12.711 18.5 1 97.31 86 GLY A C 1
ATOM 688 O O . GLY A 1 86 ? 6.109 13.164 18.594 1 97.31 86 GLY A O 1
ATOM 689 N N . ILE A 1 87 ? 4.008 13.328 17.828 1 98.5 87 ILE A N 1
ATOM 690 C CA . ILE A 1 87 ? 4.168 14.555 17.047 1 98.5 87 ILE A CA 1
ATOM 691 C C . ILE A 1 87 ? 4.055 15.766 17.953 1 98.5 87 ILE A C 1
ATOM 693 O O . ILE A 1 87 ? 3.186 15.812 18.828 1 98.5 87 ILE A O 1
ATOM 697 N N . THR A 1 88 ? 4.918 16.734 17.797 1 97.75 88 THR A N 1
ATOM 698 C CA . THR A 1 88 ? 4.875 18.016 18.484 1 97.75 88 THR A CA 1
ATOM 699 C C . THR A 1 88 ? 4.879 19.172 17.5 1 97.75 88 THR A C 1
ATOM 701 O O . THR A 1 88 ? 4.977 18.953 16.281 1 97.75 88 THR A O 1
ATOM 704 N N . GLU A 1 89 ? 4.781 20.375 17.984 1 96.19 89 GLU A N 1
ATOM 705 C CA . GLU A 1 89 ? 4.785 21.562 17.141 1 96.19 89 GLU A CA 1
ATOM 706 C C . GLU A 1 89 ? 6.09 21.688 16.359 1 96.19 89 GLU A C 1
ATOM 708 O O . GLU A 1 89 ? 6.109 22.219 15.258 1 96.19 89 GLU A O 1
ATOM 713 N N . GLU A 1 90 ? 7.184 21.188 16.906 1 96.75 90 GLU A N 1
ATOM 714 C CA . GLU A 1 90 ? 8.492 21.281 16.281 1 96.75 90 GLU A CA 1
ATOM 715 C C . GLU A 1 90 ? 8.531 20.484 14.977 1 96.75 90 GLU A C 1
ATOM 717 O O . GLU A 1 90 ? 9.422 20.672 14.148 1 96.75 90 GLU A O 1
ATOM 722 N N . ASP A 1 91 ? 7.625 19.594 14.828 1 98.12 91 ASP A N 1
ATOM 723 C CA . ASP A 1 91 ? 7.594 18.719 13.656 1 98.12 91 ASP A CA 1
ATOM 724 C C . ASP A 1 91 ? 6.777 19.344 12.531 1 98.12 91 ASP A C 1
ATOM 726 O O . ASP A 1 91 ? 6.672 18.781 11.445 1 98.12 91 ASP A O 1
ATOM 730 N N . TRP A 1 92 ? 6.23 20.516 12.766 1 97.75 92 TRP A N 1
ATOM 731 C CA . TRP A 1 92 ? 5.395 21.172 11.758 1 97.75 92 TRP A CA 1
ATOM 732 C C . TRP A 1 92 ? 6.199 21.484 10.508 1 97.75 92 TRP A C 1
ATOM 734 O O . TRP A 1 92 ? 7.332 21.969 10.594 1 97.75 92 TRP A O 1
ATOM 744 N N . ALA A 1 93 ? 5.613 21.203 9.367 1 97.56 93 ALA A N 1
ATOM 745 C CA . ALA A 1 93 ? 6.32 21.438 8.117 1 97.56 93 ALA A CA 1
ATOM 746 C C . ALA A 1 93 ? 5.602 22.5 7.277 1 97.56 93 ALA A C 1
ATOM 748 O O . ALA A 1 93 ? 6.223 23.453 6.801 1 97.56 93 ALA A O 1
ATOM 749 N N . ALA A 1 94 ? 4.336 22.344 7.094 1 96.19 94 ALA A N 1
ATOM 750 C CA . ALA A 1 94 ? 3.605 23.266 6.23 1 96.19 94 ALA A CA 1
ATOM 751 C C . ALA A 1 94 ? 2.117 23.266 6.562 1 96.19 94 ALA A C 1
ATOM 753 O O . ALA A 1 94 ? 1.6 22.281 7.117 1 96.19 94 ALA A O 1
ATOM 754 N N . THR A 1 95 ? 1.49 24.297 6.234 1 96.81 95 THR A N 1
ATOM 755 C CA . THR A 1 95 ? 0.04 24.438 6.305 1 96.81 95 THR A CA 1
ATOM 756 C C . THR A 1 95 ? -0.506 25.047 5.008 1 96.81 95 THR A C 1
ATOM 758 O O . THR A 1 95 ? 0.032 26.031 4.496 1 96.81 95 THR A O 1
ATOM 761 N N . GLU A 1 96 ? -1.521 24.375 4.562 1 94.56 96 GLU A N 1
ATOM 762 C CA . GLU A 1 96 ? -2.172 24.859 3.354 1 94.56 96 GLU A CA 1
ATOM 763 C C . GLU A 1 96 ? -3.656 25.125 3.594 1 94.56 96 GLU A C 1
ATOM 765 O O . GLU A 1 96 ? -4.344 24.312 4.211 1 94.56 96 GLU A O 1
ATOM 770 N N . VAL A 1 97 ? -4.105 26.25 3.059 1 93.5 97 VAL A N 1
ATOM 771 C CA . VAL A 1 97 ? -5.516 26.609 3.168 1 93.5 97 VAL A CA 1
ATOM 772 C C . VAL A 1 97 ? -6.203 26.422 1.817 1 93.5 97 VAL A C 1
ATOM 774 O O . VAL A 1 97 ? -5.727 26.906 0.794 1 93.5 97 VAL A O 1
ATOM 777 N N . HIS A 1 98 ? -7.25 25.625 1.903 1 91.31 98 HIS A N 1
ATOM 778 C CA . HIS A 1 98 ? -8.109 25.438 0.741 1 91.31 98 HIS A CA 1
ATOM 779 C C . HIS A 1 98 ? -9.398 26.234 0.871 1 91.31 98 HIS A C 1
ATOM 781 O O . HIS A 1 98 ? -10.43 25.703 1.284 1 91.31 98 HIS A O 1
ATOM 787 N N . ASP A 1 99 ? -9.422 27.406 0.345 1 87.31 99 ASP A N 1
ATOM 788 C CA . ASP A 1 99 ? -10.461 28.391 0.635 1 87.31 99 ASP A CA 1
ATOM 789 C C . ASP A 1 99 ? -11.805 27.953 0.052 1 87.31 99 ASP A C 1
ATOM 791 O O . ASP A 1 99 ? -12.852 28.109 0.688 1 87.31 99 ASP A O 1
ATOM 795 N N . GLU A 1 100 ? -11.781 27.422 -1.126 1 87.38 100 GLU A N 1
ATOM 796 C CA . GLU A 1 100 ? -13.031 27.031 -1.776 1 87.38 100 GLU A CA 1
ATOM 797 C C . GLU A 1 100 ? -13.734 25.922 -1.006 1 87.38 100 GLU A C 1
ATOM 799 O O . GLU A 1 100 ? -14.961 25.844 -0.998 1 87.38 100 GLU A O 1
ATOM 804 N N . GLN A 1 101 ? -13.047 25.203 -0.278 1 88.06 101 GLN A N 1
ATOM 805 C CA . GLN A 1 101 ? -13.617 24.047 0.419 1 88.06 101 GLN A CA 1
ATOM 806 C C . GLN A 1 101 ? -13.711 24.297 1.921 1 88.06 101 GLN A C 1
ATOM 808 O O . GLN A 1 101 ? -14.148 23.438 2.678 1 88.06 101 GLN A O 1
ATOM 813 N N . ASN A 1 102 ? -13.297 25.469 2.33 1 90.5 102 ASN A N 1
ATOM 814 C CA . ASN A 1 102 ? -13.211 25.766 3.756 1 90.5 102 ASN A CA 1
ATOM 815 C C . ASN A 1 102 ? -12.469 24.672 4.516 1 90.5 102 ASN A C 1
ATOM 817 O O . ASN A 1 102 ? -12.977 24.141 5.5 1 90.5 102 ASN A O 1
ATOM 821 N N . PHE A 1 103 ? -11.32 24.406 4.02 1 92.19 103 PHE A N 1
ATOM 822 C CA . PHE A 1 103 ? -10.523 23.297 4.5 1 92.19 103 PHE A CA 1
ATOM 823 C C . PHE A 1 103 ? -9.07 23.719 4.691 1 92.19 103 PHE A C 1
ATOM 825 O O . PHE A 1 103 ? -8.516 24.453 3.871 1 92.19 103 PHE A O 1
ATOM 832 N N . VAL A 1 104 ? -8.445 23.344 5.891 1 95.5 104 VAL A N 1
ATOM 833 C CA . VAL A 1 104 ? -7.035 23.594 6.176 1 95.5 104 VAL A CA 1
ATOM 834 C C . VAL A 1 104 ? -6.301 22.281 6.41 1 95.5 104 VAL A C 1
ATOM 836 O O . VAL A 1 104 ? -6.742 21.453 7.207 1 95.5 104 VAL A O 1
ATOM 839 N N . SER A 1 105 ? -5.238 22.047 5.727 1 96.25 105 SER A N 1
ATOM 840 C CA . SER A 1 105 ? -4.406 20.859 5.918 1 96.25 105 SER A CA 1
ATOM 841 C C . SER A 1 105 ? -3.078 21.219 6.574 1 96.25 105 SER A C 1
ATOM 843 O O . SER A 1 105 ? -2.398 22.156 6.145 1 96.25 105 SER A O 1
ATOM 845 N N . HIS A 1 106 ? -2.713 20.594 7.625 1 97.62 106 HIS A N 1
ATOM 846 C CA . HIS A 1 106 ? -1.438 20.734 8.32 1 97.62 106 HIS A CA 1
ATOM 847 C C . HIS A 1 106 ? -0.572 19.484 8.133 1 97.62 106 HIS A C 1
ATOM 849 O O . HIS A 1 106 ? -1.002 18.375 8.438 1 97.62 106 HIS A O 1
ATOM 855 N N . PHE A 1 107 ? 0.596 19.719 7.648 1 98.5 107 PHE A N 1
ATOM 856 C CA . PHE A 1 107 ? 1.511 18.625 7.359 1 98.5 107 PHE A CA 1
ATOM 857 C C . PHE A 1 107 ? 2.699 18.641 8.312 1 98.5 107 PHE A C 1
ATOM 859 O O . PHE A 1 107 ? 3.285 19.703 8.562 1 98.5 107 PHE A O 1
ATOM 866 N N . TYR A 1 108 ? 3.006 17.5 8.898 1 98.69 108 TYR A N 1
ATOM 867 C CA . TYR A 1 108 ? 4.105 17.328 9.836 1 98.69 108 TYR A CA 1
ATOM 868 C C . TYR A 1 108 ? 5.109 16.297 9.328 1 98.69 108 TYR A C 1
ATOM 870 O O . TYR A 1 108 ? 4.734 15.344 8.641 1 98.69 108 TYR A O 1
ATOM 878 N N . ILE A 1 109 ? 6.352 16.5 9.656 1 98.75 109 ILE A N 1
ATOM 879 C CA . ILE A 1 109 ? 7.41 15.555 9.305 1 98.75 109 ILE A CA 1
ATOM 880 C C . ILE A 1 109 ? 8.188 15.172 10.562 1 98.75 109 ILE A C 1
ATOM 882 O O . ILE A 1 109 ? 8.68 16.047 11.289 1 98.75 109 ILE A O 1
ATOM 886 N N . LYS A 1 110 ? 8.281 13.922 10.789 1 98.56 110 LYS A N 1
ATOM 887 C CA . LYS A 1 110 ? 8.977 13.438 11.984 1 98.56 110 LYS A CA 1
ATOM 888 C C . LYS A 1 110 ? 10.078 12.445 11.617 1 98.56 110 LYS A C 1
ATOM 890 O O . LYS A 1 110 ? 9.805 11.398 11.039 1 98.56 110 LYS A O 1
ATOM 895 N N . LYS A 1 111 ? 11.258 12.773 11.93 1 98.44 111 LYS A N 1
ATOM 896 C CA . LYS A 1 111 ? 12.398 11.867 11.797 1 98.44 111 LYS A CA 1
ATOM 897 C C . LYS A 1 111 ? 12.539 10.977 13.031 1 98.44 111 LYS A C 1
ATOM 899 O O . LYS A 1 111 ? 12.555 11.461 14.164 1 98.44 111 LYS A O 1
ATOM 904 N N . ILE A 1 112 ? 12.578 9.695 12.781 1 98.38 112 ILE A N 1
ATOM 905 C CA . ILE A 1 112 ? 12.734 8.742 13.875 1 98.38 112 ILE A CA 1
ATOM 906 C C . ILE A 1 112 ? 13.789 7.699 13.508 1 98.38 112 ILE A C 1
ATOM 908 O O . ILE A 1 112 ? 14.523 7.867 12.531 1 98.38 112 ILE A O 1
ATOM 912 N N . THR A 1 113 ? 13.984 6.672 14.406 1 98.19 113 THR A N 1
ATOM 913 C CA . THR A 1 113 ? 14.969 5.633 14.125 1 98.19 113 THR A CA 1
ATOM 914 C C . THR A 1 113 ? 14.344 4.496 13.32 1 98.19 113 THR A C 1
ATOM 916 O O . THR A 1 113 ? 13.125 4.348 13.289 1 98.19 113 THR A O 1
ATOM 919 N N . LEU A 1 114 ? 15.203 3.766 12.695 1 98.06 114 LEU A N 1
ATOM 920 C CA . LEU A 1 114 ? 14.719 2.623 11.93 1 98.06 114 LEU A CA 1
ATOM 921 C C . LEU A 1 114 ? 14.016 1.619 12.836 1 98.06 114 LEU A C 1
ATOM 923 O O . LEU A 1 114 ? 13.031 0.997 12.438 1 98.06 114 LEU A O 1
ATOM 927 N N . ASP A 1 115 ? 14.531 1.426 14.023 1 97.88 115 ASP A N 1
ATOM 928 C CA . ASP A 1 115 ? 13.891 0.541 14.992 1 97.88 115 ASP A CA 1
ATOM 929 C C . ASP A 1 115 ? 12.477 1.025 15.328 1 97.88 115 ASP A C 1
ATOM 931 O O . ASP A 1 115 ? 11.555 0.221 15.461 1 97.88 115 ASP A O 1
ATOM 935 N N . GLN A 1 116 ? 12.336 2.289 15.492 1 98.19 116 GLN A N 1
ATOM 936 C CA . GLN A 1 116 ? 11.023 2.859 15.766 1 98.19 116 GLN A CA 1
ATOM 937 C C . GLN A 1 116 ? 10.078 2.662 14.578 1 98.19 116 GLN A C 1
ATOM 939 O O . GLN A 1 116 ? 8.891 2.416 14.766 1 98.19 116 GLN A O 1
ATOM 944 N N . ILE A 1 117 ? 10.602 2.797 13.375 1 98.56 117 ILE A N 1
ATOM 945 C CA . ILE A 1 117 ? 9.812 2.512 12.188 1 98.56 117 ILE A CA 1
ATOM 946 C C . ILE A 1 117 ? 9.281 1.082 12.25 1 98.56 117 ILE A C 1
ATOM 948 O O . ILE A 1 117 ? 8.086 0.845 12.016 1 98.56 117 ILE A O 1
ATOM 952 N N . ARG A 1 118 ? 10.133 0.175 12.555 1 97.94 118 ARG A N 1
ATOM 953 C CA . ARG A 1 118 ? 9.75 -1.232 12.609 1 97.94 118 ARG A CA 1
ATOM 954 C C . ARG A 1 118 ? 8.695 -1.47 13.68 1 97.94 118 ARG A C 1
ATOM 956 O O . ARG A 1 118 ? 7.77 -2.26 13.484 1 97.94 118 ARG A O 1
ATOM 963 N N . GLN A 1 119 ? 8.844 -0.83 14.75 1 97.88 119 GLN A N 1
ATOM 964 C CA . GLN A 1 119 ? 7.848 -0.927 15.812 1 97.88 119 GLN A CA 1
ATOM 965 C C . GLN A 1 119 ? 6.492 -0.405 15.344 1 97.88 119 GLN A C 1
ATOM 967 O O . GLN A 1 119 ? 5.457 -1.012 15.625 1 97.88 119 GLN A O 1
ATOM 972 N N . ILE A 1 120 ? 6.5 0.7 14.656 1 98.5 120 ILE A N 1
ATOM 973 C CA . ILE A 1 120 ? 5.27 1.287 14.133 1 98.5 120 ILE A CA 1
ATOM 974 C C . ILE A 1 120 ? 4.617 0.324 13.148 1 98.5 120 ILE A C 1
ATOM 976 O O . ILE A 1 120 ? 3.408 0.092 13.203 1 98.5 120 ILE A O 1
ATOM 980 N N . GLU A 1 121 ? 5.395 -0.216 12.258 1 98.56 121 GLU A N 1
ATOM 981 C CA . GLU A 1 121 ? 4.875 -1.139 11.25 1 98.56 121 GLU A CA 1
ATOM 982 C C . GLU A 1 121 ? 4.203 -2.344 11.906 1 98.56 121 GLU A C 1
ATOM 984 O O . GLU A 1 121 ? 3.119 -2.758 11.492 1 98.56 121 GLU A O 1
ATOM 989 N N . THR A 1 122 ? 4.852 -2.889 12.914 1 98.12 122 THR A N 1
ATOM 990 C CA . THR A 1 122 ? 4.285 -4.039 13.609 1 98.12 122 THR A CA 1
ATOM 991 C C . THR A 1 122 ? 3.025 -3.641 14.375 1 98.12 122 THR A C 1
ATOM 993 O O .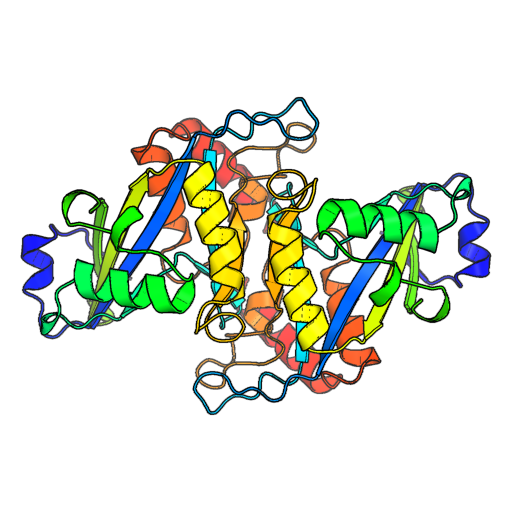 THR A 1 122 ? 1.998 -4.316 14.281 1 98.12 122 THR A O 1
ATOM 996 N N . ALA A 1 123 ? 3.07 -2.549 15.07 1 98.38 123 ALA A N 1
ATOM 997 C CA . ALA A 1 123 ? 1.938 -2.084 15.867 1 98.38 123 ALA A CA 1
ATOM 998 C C . ALA A 1 123 ? 0.74 -1.757 14.977 1 98.38 123 ALA A C 1
ATOM 1000 O O . ALA A 1 123 ? -0.41 -1.954 15.375 1 98.38 123 ALA A O 1
ATOM 1001 N N . ALA A 1 124 ? 0.981 -1.273 13.812 1 98.62 124 ALA A N 1
ATOM 1002 C CA . ALA A 1 124 ? -0.077 -0.847 12.898 1 98.62 124 ALA A CA 1
ATOM 1003 C C . ALA A 1 124 ? -0.993 -2.014 12.539 1 98.62 124 ALA A C 1
ATOM 1005 O O . ALA A 1 124 ? -2.191 -1.824 12.312 1 98.62 124 ALA A O 1
ATOM 1006 N N . THR A 1 125 ? -0.473 -3.225 12.5 1 98.31 125 THR A N 1
ATOM 1007 C CA . THR A 1 125 ? -1.243 -4.379 12.055 1 98.31 125 THR A CA 1
ATOM 1008 C C . THR A 1 125 ? -2.293 -4.766 13.094 1 98.31 125 THR A C 1
ATOM 1010 O O . THR A 1 125 ? -3.203 -5.543 12.805 1 98.31 125 THR A O 1
ATOM 1013 N N . THR A 1 126 ? -2.195 -4.215 14.25 1 97.38 126 THR A N 1
ATOM 1014 C CA . THR A 1 126 ? -3.168 -4.504 15.305 1 97.38 126 THR A CA 1
ATOM 1015 C C . THR A 1 126 ? -3.838 -3.221 15.789 1 97.38 126 THR A C 1
ATOM 1017 O O . THR A 1 126 ? -4.516 -3.219 16.812 1 97.38 126 THR A O 1
ATOM 1020 N N . ALA A 1 127 ? -3.535 -2.133 15.148 1 98.38 127 ALA A N 1
ATOM 1021 C CA . ALA A 1 127 ? -4.145 -0.854 15.508 1 98.38 127 ALA A CA 1
ATOM 1022 C C . ALA A 1 127 ? -5.656 -0.896 15.312 1 98.38 127 ALA A C 1
ATOM 1024 O O . ALA A 1 127 ? -6.168 -1.687 14.516 1 98.38 127 ALA A O 1
ATOM 1025 N N . LYS A 1 128 ? -6.344 -0.014 15.969 1 97.38 128 LYS A N 1
ATOM 1026 C CA . LYS A 1 128 ? -7.801 0.04 16 1 97.38 128 LYS A CA 1
ATOM 1027 C C . LYS A 1 128 ? -8.375 0.154 14.586 1 97.38 128 LYS A C 1
ATOM 1029 O O . LYS A 1 128 ? -9.344 -0.527 14.25 1 97.38 128 LYS A O 1
ATOM 1034 N N . ASP A 1 129 ? -7.82 0.96 13.758 1 97.94 129 ASP A N 1
ATOM 1035 C CA . ASP A 1 129 ? -8.406 1.287 12.461 1 97.94 129 ASP A CA 1
ATOM 1036 C C . ASP A 1 129 ? -7.836 0.389 11.367 1 97.94 129 ASP A C 1
ATOM 1038 O O . ASP A 1 129 ? -8.203 0.523 10.195 1 97.94 129 ASP A O 1
ATOM 1042 N N . HIS A 1 130 ? -6.895 -0.527 11.719 1 98.25 130 HIS A N 1
ATOM 1043 C CA . HIS A 1 130 ? -6.324 -1.419 10.719 1 98.25 130 HIS A CA 1
ATOM 1044 C C . HIS A 1 130 ? -7.398 -2.309 10.094 1 98.25 130 HIS A C 1
ATOM 1046 O O . HIS A 1 130 ? -8.188 -2.93 10.812 1 98.25 130 HIS A O 1
ATOM 1052 N N . GLY A 1 131 ? -7.441 -2.359 8.789 1 97.69 131 GLY A N 1
ATOM 1053 C CA . GLY A 1 131 ? -8.414 -3.166 8.07 1 97.69 131 GLY A CA 1
ATOM 1054 C C . GLY A 1 131 ? -9.703 -2.426 7.777 1 97.69 131 GLY A C 1
ATOM 1055 O O . GLY A 1 131 ? -10.586 -2.949 7.098 1 97.69 131 GLY A O 1
ATOM 1056 N N . LEU A 1 132 ? -9.844 -1.26 8.289 1 97.25 132 LEU A N 1
ATOM 1057 C CA . LEU A 1 132 ? -10.992 -0.391 8.039 1 97.25 132 LEU A CA 1
ATOM 1058 C C . LEU A 1 132 ? -10.547 0.925 7.406 1 97.25 132 LEU A C 1
ATOM 1060 O O . LEU A 1 132 ? -10.203 0.967 6.223 1 97.25 132 LEU A O 1
ATOM 1064 N N . GLU A 1 133 ? -10.172 1.888 8.172 1 97.31 133 GLU A N 1
ATOM 1065 C CA . GLU A 1 133 ? -9.781 3.18 7.617 1 97.31 133 GLU A CA 1
ATOM 1066 C C . GLU A 1 133 ? -8.367 3.123 7.047 1 97.31 133 GLU A C 1
ATOM 1068 O O . GLU A 1 133 ? -8.023 3.896 6.148 1 97.31 133 GLU A O 1
ATOM 1073 N N . SER A 1 134 ? -7.582 2.312 7.641 1 98.44 134 SER A N 1
ATOM 1074 C CA . SER A 1 134 ? -6.234 2.049 7.145 1 98.44 134 SER A CA 1
ATOM 1075 C C . SER A 1 134 ? -6.109 0.625 6.613 1 98.44 134 SER A C 1
ATOM 1077 O O . SER A 1 134 ? -6.336 -0.338 7.348 1 98.44 134 SER A O 1
ATOM 1079 N N . LEU A 1 135 ? -5.695 0.452 5.383 1 98.75 135 LEU A N 1
ATOM 1080 C CA . LEU A 1 135 ? -5.68 -0.866 4.758 1 98.75 135 LEU A CA 1
ATOM 1081 C C . LEU A 1 135 ? -4.27 -1.439 4.727 1 98.75 135 LEU A C 1
ATOM 1083 O O . LEU A 1 135 ? -4.043 -2.512 4.164 1 98.75 135 LEU A O 1
ATOM 1087 N N . GLY A 1 136 ? -3.291 -0.715 5.297 1 98.62 136 GLY A N 1
ATOM 1088 C CA . GLY A 1 136 ? -1.915 -1.17 5.422 1 98.62 136 GLY A CA 1
ATOM 1089 C C . GLY A 1 136 ? -0.899 -0.059 5.234 1 98.62 136 GLY A C 1
ATOM 1090 O O . GLY A 1 136 ? -1.106 0.848 4.426 1 98.62 136 GLY A O 1
ATOM 1091 N N . LEU A 1 137 ? 0.219 -0.16 5.957 1 98.75 137 LEU A N 1
ATOM 1092 C CA . LEU A 1 137 ? 1.343 0.747 5.75 1 98.75 137 LEU A CA 1
ATOM 1093 C C . LEU A 1 137 ? 2.24 0.251 4.617 1 98.75 137 LEU A C 1
ATOM 1095 O O . LEU A 1 137 ? 2.398 -0.957 4.43 1 98.75 137 LEU A O 1
ATOM 1099 N N . VAL A 1 138 ? 2.795 1.222 3.926 1 98.81 138 VAL A N 1
ATOM 1100 C CA . VAL A 1 138 ? 3.783 0.875 2.912 1 98.81 138 VAL A CA 1
ATOM 1101 C C . VAL A 1 138 ? 4.996 1.794 3.035 1 98.81 138 VAL A C 1
ATOM 1103 O O . VAL A 1 138 ? 4.867 2.949 3.445 1 98.81 138 VAL A O 1
ATOM 1106 N N . ARG A 1 139 ? 6.129 1.257 2.746 1 98.94 139 ARG A N 1
ATOM 1107 C CA . ARG A 1 139 ? 7.332 2.066 2.592 1 98.94 139 ARG A CA 1
ATOM 1108 C C . ARG A 1 139 ? 7.434 2.633 1.181 1 98.94 139 ARG A C 1
ATOM 1110 O O . ARG A 1 139 ? 7.109 1.952 0.206 1 98.94 139 ARG A O 1
ATOM 1117 N N . VAL A 1 140 ? 7.844 3.836 1.077 1 98.88 140 VAL A N 1
ATOM 1118 C CA . VAL A 1 140 ? 8.023 4.516 -0.202 1 98.88 140 VAL A CA 1
ATOM 1119 C C . VAL A 1 140 ? 9.406 4.203 -0.766 1 98.88 140 VAL A C 1
ATOM 1121 O O . VAL A 1 140 ? 10.422 4.41 -0.091 1 98.88 140 VAL A O 1
ATOM 1124 N N . PRO A 1 141 ? 9.469 3.6 -1.957 1 98.75 141 PRO A N 1
ATOM 1125 C CA . PRO A 1 141 ? 10.789 3.43 -2.568 1 98.75 141 PRO A CA 1
ATOM 1126 C C . PRO A 1 141 ? 11.414 4.754 -3.004 1 98.75 141 PRO A C 1
ATOM 1128 O O . PRO A 1 141 ? 11.086 5.273 -4.074 1 98.75 141 PRO A O 1
ATOM 1131 N N . VAL A 1 142 ? 12.352 5.27 -2.27 1 98.31 142 VAL A N 1
ATOM 1132 C CA . VAL A 1 142 ? 12.93 6.578 -2.555 1 98.31 142 VAL A CA 1
ATOM 1133 C C . VAL A 1 142 ? 14.164 6.418 -3.441 1 98.31 142 VAL A C 1
ATOM 1135 O O . VAL A 1 142 ? 15.18 7.086 -3.232 1 98.31 142 VAL A O 1
ATOM 1138 N N . TYR A 1 143 ? 14.141 5.484 -4.324 1 97.69 143 TYR A N 1
ATOM 1139 C CA . TYR A 1 143 ? 15.148 5.219 -5.344 1 97.69 143 TYR A CA 1
ATOM 1140 C C . TYR A 1 143 ? 14.5 5.004 -6.707 1 97.69 143 TYR A C 1
ATOM 1142 O O . TYR A 1 143 ? 13.289 4.809 -6.801 1 97.69 143 TYR A O 1
ATOM 1150 N N . THR A 1 144 ? 15.32 5.062 -7.711 1 96.5 144 THR A N 1
ATOM 1151 C CA . THR A 1 144 ? 14.938 4.684 -9.07 1 96.5 144 THR A CA 1
ATOM 1152 C C . THR A 1 144 ? 15.742 3.479 -9.539 1 96.5 144 THR A C 1
ATOM 1154 O O . THR A 1 144 ? 16.969 3.445 -9.391 1 96.5 144 THR A O 1
ATOM 1157 N N . LEU A 1 145 ? 15.023 2.504 -9.984 1 96 145 LEU A N 1
ATOM 1158 C CA . LEU A 1 145 ? 15.719 1.308 -10.445 1 96 145 LEU A CA 1
ATOM 1159 C C . LEU A 1 145 ? 16.516 1.601 -11.711 1 96 145 LEU A C 1
ATOM 1161 O O . LEU A 1 145 ? 15.992 2.156 -12.672 1 96 145 LEU A O 1
ATOM 1165 N N . PRO A 1 146 ? 17.734 1.204 -11.734 1 92.31 146 PRO A N 1
ATOM 1166 C CA . PRO A 1 146 ? 18.594 1.552 -12.859 1 92.31 146 PRO A CA 1
ATOM 1167 C C . PRO A 1 146 ? 18.234 0.805 -14.141 1 92.31 146 PRO A C 1
ATOM 1169 O O . PRO A 1 146 ? 18.5 1.291 -15.242 1 92.31 146 PRO A O 1
ATOM 1172 N N . ARG A 1 147 ? 17.625 -0.32 -14.008 1 87.31 147 ARG A N 1
ATOM 1173 C CA . ARG A 1 147 ? 17.359 -1.178 -15.164 1 87.31 147 ARG A CA 1
ATOM 1174 C C . ARG A 1 147 ? 16.391 -0.515 -16.125 1 87.31 147 ARG A C 1
ATOM 1176 O O . ARG A 1 147 ? 16.625 -0.481 -17.344 1 87.31 147 ARG A O 1
ATOM 1183 N N . ASP A 1 148 ? 15.367 0.001 -15.664 1 87.62 148 ASP A N 1
ATOM 1184 C CA . ASP A 1 148 ? 14.328 0.541 -16.547 1 87.62 148 ASP A CA 1
ATOM 1185 C C . ASP A 1 148 ? 14.156 2.041 -16.328 1 87.62 148 ASP A C 1
ATOM 1187 O O . ASP A 1 148 ? 13.398 2.695 -17.047 1 87.62 148 ASP A O 1
ATOM 1191 N N . LYS A 1 149 ? 14.781 2.572 -15.273 1 88.69 149 LYS A N 1
ATOM 1192 C CA . LYS A 1 149 ? 14.703 3.986 -14.922 1 88.69 149 LYS A CA 1
ATOM 1193 C C . LYS A 1 149 ? 13.258 4.406 -14.68 1 88.69 149 LYS A C 1
ATOM 1195 O O . LYS A 1 149 ? 12.906 5.574 -14.859 1 88.69 149 LYS A O 1
ATOM 1200 N N . ALA A 1 150 ? 12.43 3.389 -14.375 1 91.44 150 ALA A N 1
ATOM 1201 C CA . ALA A 1 150 ? 11.008 3.668 -14.188 1 91.44 150 ALA A CA 1
ATOM 1202 C C . ALA A 1 150 ? 10.5 3.051 -12.891 1 91.44 150 ALA A C 1
ATOM 1204 O O . ALA A 1 150 ? 9.57 3.574 -12.273 1 91.44 150 ALA A O 1
ATOM 1205 N N . GLY A 1 151 ? 11.156 1.989 -12.562 1 96 151 GLY A N 1
ATOM 1206 C CA . GLY A 1 151 ? 10.75 1.341 -11.328 1 96 151 GLY A CA 1
ATOM 1207 C C . GLY A 1 151 ? 11.219 2.074 -10.078 1 96 151 GLY A C 1
ATOM 1208 O O . GLY A 1 151 ? 12.234 2.768 -10.109 1 96 151 GLY A O 1
ATOM 1209 N N . GLY A 1 152 ? 10.609 1.871 -8.977 1 98 152 GLY A N 1
ATOM 1210 C CA . GLY A 1 152 ? 10.898 2.584 -7.738 1 98 152 GLY A CA 1
ATOM 1211 C C . GLY A 1 152 ? 10.016 3.797 -7.527 1 98 152 GLY A C 1
ATOM 1212 O O . GLY A 1 152 ? 8.789 3.691 -7.57 1 98 152 GLY A O 1
ATOM 1213 N N . LEU A 1 153 ? 10.641 4.926 -7.293 1 98.38 153 LEU A N 1
ATOM 1214 C CA . LEU A 1 153 ? 9.906 6.145 -6.965 1 98.38 153 LEU A CA 1
ATOM 1215 C C . LEU A 1 153 ? 9.07 6.609 -8.148 1 98.38 153 LEU A C 1
ATOM 1217 O O . LEU A 1 153 ? 7.906 6.977 -7.988 1 98.38 153 LEU A O 1
ATOM 1221 N N . PRO A 1 154 ? 9.57 6.543 -9.414 1 98 154 PRO A N 1
ATOM 1222 C CA . PRO A 1 154 ? 8.734 6.988 -10.531 1 98 154 PRO A CA 1
ATOM 1223 C C . PRO A 1 154 ? 7.426 6.211 -10.633 1 98 154 PRO A C 1
ATOM 1225 O O . PRO A 1 154 ? 6.352 6.809 -10.758 1 98 154 PRO A O 1
ATOM 1228 N N . ALA A 1 155 ? 7.52 4.938 -10.57 1 98 155 ALA A N 1
ATOM 1229 C CA . ALA A 1 155 ? 6.309 4.121 -10.633 1 98 155 ALA A CA 1
ATOM 1230 C C . ALA A 1 155 ? 5.41 4.398 -9.43 1 98 155 ALA A C 1
ATOM 1232 O O . ALA A 1 155 ? 4.188 4.473 -9.562 1 98 155 ALA A O 1
ATOM 1233 N N . PHE A 1 156 ? 6.035 4.555 -8.266 1 98.75 156 PHE A N 1
ATOM 1234 C CA . PHE A 1 156 ? 5.281 4.84 -7.051 1 98.75 156 PHE A CA 1
ATOM 1235 C C . PHE A 1 156 ? 4.488 6.133 -7.195 1 98.75 156 PHE A C 1
ATOM 1237 O O . PHE A 1 156 ? 3.33 6.211 -6.785 1 98.75 156 PHE A O 1
ATOM 1244 N N . LEU A 1 157 ? 5.102 7.066 -7.812 1 98.31 157 LEU A N 1
ATOM 1245 C CA . LEU A 1 157 ? 4.48 8.375 -7.98 1 98.31 157 LEU A CA 1
ATOM 1246 C C . LEU A 1 157 ? 3.34 8.312 -8.992 1 98.31 157 LEU A C 1
ATOM 1248 O O . LEU A 1 157 ? 2.539 9.242 -9.086 1 98.31 157 LEU A O 1
ATOM 1252 N N . SER A 1 158 ? 3.221 7.266 -9.703 1 97.38 158 SER A N 1
ATOM 1253 C CA . SER A 1 158 ? 2.152 7.102 -10.68 1 97.38 158 SER A CA 1
ATOM 1254 C C . SER A 1 158 ? 0.924 6.449 -10.055 1 97.38 158 SER A C 1
ATOM 1256 O O . SER A 1 158 ? -0.098 6.27 -10.719 1 97.38 158 SER A O 1
ATOM 1258 N N . ASN A 1 159 ? 1.033 6.059 -8.82 1 97.94 159 ASN A N 1
ATOM 1259 C CA . ASN A 1 159 ? -0.145 5.566 -8.117 1 97.94 159 ASN A CA 1
ATOM 1260 C C . ASN A 1 159 ? -1.132 6.691 -7.82 1 97.94 159 ASN A C 1
ATOM 1262 O O . ASN A 1 159 ? -0.879 7.848 -8.156 1 97.94 159 ASN A O 1
ATOM 12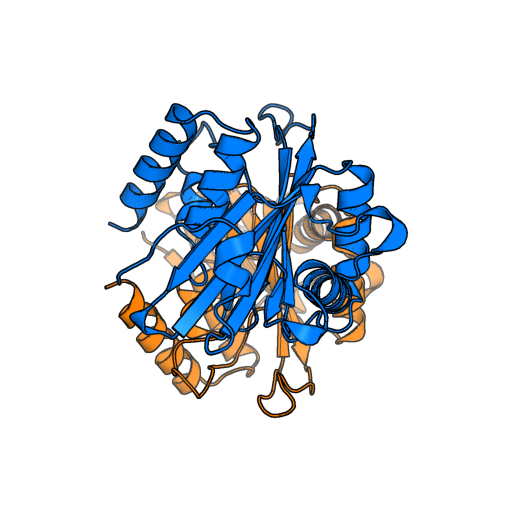66 N N . THR A 1 160 ? -2.279 6.328 -7.242 1 97.06 160 THR A N 1
ATOM 1267 C CA . THR A 1 160 ? -3.299 7.309 -6.887 1 97.06 160 THR A CA 1
ATOM 1268 C C . THR A 1 160 ? -3.115 7.781 -5.445 1 97.06 160 THR A C 1
ATOM 1270 O O . THR A 1 160 ? -2.943 6.965 -4.539 1 97.06 160 THR A O 1
ATOM 1273 N N . PHE A 1 161 ? -3.18 9.125 -5.258 1 97.88 161 PHE A N 1
ATOM 1274 C CA . PHE A 1 161 ? -2.963 9.727 -3.947 1 97.88 161 PHE A CA 1
ATOM 1275 C C . PHE A 1 161 ? -4.172 10.547 -3.523 1 97.88 161 PHE A C 1
ATOM 1277 O O . PHE A 1 161 ? -4.871 11.109 -4.367 1 97.88 161 PHE A O 1
ATOM 1284 N N . ILE A 1 162 ? -4.328 10.633 -2.268 1 96.75 162 ILE A N 1
ATOM 1285 C CA . ILE A 1 162 ? -5.414 11.453 -1.735 1 96.75 162 ILE A CA 1
ATOM 1286 C C . ILE A 1 162 ? -4.961 12.906 -1.636 1 96.75 162 ILE A C 1
ATOM 1288 O O . ILE A 1 162 ? -3.869 13.188 -1.142 1 96.75 162 ILE A O 1
ATOM 1292 N N . GLY A 1 163 ? -5.812 13.805 -2.125 1 92.69 163 GLY A N 1
ATOM 1293 C CA . GLY A 1 163 ? -5.582 15.227 -1.937 1 92.69 163 GLY A CA 1
ATOM 1294 C C . GLY A 1 163 ? -4.199 15.672 -2.373 1 92.69 163 GLY A C 1
ATOM 1295 O O . GLY A 1 163 ? -3.801 15.445 -3.518 1 92.69 163 GLY A O 1
ATOM 1296 N N . THR A 1 164 ? -3.447 16.188 -1.366 1 92.94 164 THR A N 1
ATOM 1297 C CA . THR A 1 164 ? -2.141 16.766 -1.676 1 92.94 164 THR A CA 1
ATOM 1298 C C . THR A 1 164 ? -1.021 15.844 -1.202 1 92.94 164 THR A C 1
ATOM 1300 O O . THR A 1 164 ? 0.122 16.281 -1.041 1 92.94 164 THR A O 1
ATOM 1303 N N . ALA A 1 165 ? -1.359 14.602 -0.981 1 97.75 165 ALA A N 1
ATOM 1304 C CA . ALA A 1 165 ? -0.407 13.68 -0.374 1 97.75 165 ALA A CA 1
ATOM 1305 C C . ALA A 1 165 ? 0.833 13.516 -1.249 1 97.75 165 ALA A C 1
ATOM 1307 O O . ALA A 1 165 ? 1.952 13.43 -0.74 1 97.75 165 ALA A O 1
ATOM 1308 N N . ARG A 1 166 ? 0.631 13.43 -2.547 1 97.75 166 ARG A N 1
ATOM 1309 C CA . ARG A 1 166 ? 1.769 13.289 -3.451 1 97.75 166 ARG A CA 1
ATOM 1310 C C . ARG A 1 166 ? 2.699 14.492 -3.354 1 97.75 166 ARG A C 1
ATOM 1312 O O . ARG A 1 166 ? 3.918 14.336 -3.26 1 97.75 166 ARG A O 1
ATOM 1319 N N . GLU A 1 167 ? 2.133 15.633 -3.371 1 96.31 167 GLU A N 1
ATOM 1320 C CA . GLU A 1 167 ? 2.91 16.859 -3.25 1 96.31 167 GLU A CA 1
ATOM 1321 C C . GLU A 1 167 ? 3.611 16.938 -1.896 1 96.31 167 GLU A C 1
ATOM 1323 O O . GLU A 1 167 ? 4.754 17.391 -1.809 1 96.31 167 GLU A O 1
ATOM 1328 N N . GLU A 1 168 ? 2.885 16.594 -0.902 1 97.5 168 GLU A N 1
ATOM 1329 C CA . GLU A 1 168 ? 3.457 16.578 0.441 1 97.5 168 GLU A CA 1
ATOM 1330 C C . GLU A 1 168 ? 4.641 15.625 0.522 1 97.5 168 GLU A C 1
ATOM 1332 O O . GLU A 1 168 ? 5.656 15.93 1.151 1 97.5 168 GLU A O 1
ATOM 1337 N N . LEU A 1 169 ? 4.512 14.445 -0.085 1 98.69 169 LEU A N 1
ATOM 1338 C CA . LEU A 1 169 ? 5.609 13.492 -0.127 1 98.69 169 LEU A CA 1
ATOM 1339 C C . LEU A 1 169 ? 6.852 14.117 -0.75 1 98.69 169 LEU A C 1
ATOM 1341 O O . LEU A 1 169 ? 7.938 14.07 -0.168 1 98.69 169 LEU A O 1
ATOM 1345 N N . LEU A 1 170 ? 6.676 14.711 -1.88 1 98.25 170 LEU A N 1
ATOM 1346 C CA . LEU A 1 170 ? 7.797 15.305 -2.604 1 98.25 170 LEU A CA 1
ATOM 1347 C C . LEU A 1 170 ? 8.422 16.438 -1.8 1 98.25 170 LEU A C 1
ATOM 1349 O O . LEU A 1 170 ? 9.648 16.531 -1.712 1 98.25 170 LEU A O 1
ATOM 1353 N N . MET A 1 171 ? 7.578 17.234 -1.229 1 97.31 171 MET A N 1
ATOM 1354 C CA . MET A 1 171 ? 8.062 18.312 -0.381 1 97.31 171 MET A CA 1
ATOM 1355 C C . MET A 1 171 ? 8.875 17.766 0.789 1 97.31 171 MET A C 1
ATOM 1357 O O . MET A 1 171 ? 9.953 18.281 1.097 1 97.31 171 MET A O 1
ATOM 1361 N N . GLY A 1 172 ? 8.336 16.766 1.465 1 98.5 172 GLY A N 1
ATOM 1362 C CA . GLY A 1 172 ? 9.039 16.172 2.594 1 98.5 172 GLY A CA 1
ATOM 1363 C C . GLY A 1 172 ? 10.375 15.57 2.215 1 98.5 172 GLY A C 1
ATOM 1364 O O . GLY A 1 172 ? 11.359 15.734 2.936 1 98.5 172 GLY A O 1
ATOM 1365 N N . LEU A 1 173 ? 10.422 14.867 1.089 1 98.62 173 LEU A N 1
ATOM 1366 C CA . LEU A 1 173 ? 11.664 14.242 0.629 1 98.62 173 LEU A CA 1
ATOM 1367 C C . LEU A 1 173 ? 12.742 15.297 0.4 1 98.62 173 LEU A C 1
ATOM 1369 O O . LEU A 1 173 ? 13.906 15.086 0.754 1 98.62 173 LEU A O 1
ATOM 1373 N N . GLU A 1 174 ? 12.359 16.328 -0.169 1 98.19 174 GLU A N 1
ATOM 1374 C CA . GLU A 1 174 ? 13.305 17.406 -0.457 1 98.19 174 GLU A CA 1
ATOM 1375 C C . GLU A 1 174 ? 13.719 18.141 0.819 1 98.19 174 GLU A C 1
ATOM 1377 O O . GLU A 1 174 ? 14.914 18.359 1.055 1 98.19 174 GLU A O 1
ATOM 1382 N N . GLN A 1 175 ? 12.758 18.531 1.608 1 98 175 GLN A N 1
ATOM 1383 C CA . GLN A 1 175 ? 13 19.297 2.836 1 98 175 GLN A CA 1
ATOM 1384 C C . GLN A 1 175 ? 13.93 18.531 3.775 1 98 175 GLN A C 1
ATOM 1386 O O . GLN A 1 175 ? 14.781 19.125 4.434 1 98 175 GLN A O 1
ATOM 1391 N N . GLU A 1 176 ? 13.797 17.25 3.861 1 98.12 176 GLU A N 1
ATOM 1392 C CA . GLU A 1 176 ? 14.578 16.422 4.777 1 98.12 176 GLU A CA 1
ATOM 1393 C C . GLU A 1 176 ? 15.898 15.992 4.148 1 98.12 176 GLU A C 1
ATOM 1395 O O . GLU A 1 176 ? 16.672 15.25 4.758 1 98.12 176 GLU A O 1
ATOM 1400 N N . GLY A 1 177 ? 16.109 16.391 2.922 1 97.75 177 GLY A N 1
ATOM 1401 C CA . GLY A 1 177 ? 17.344 16.094 2.24 1 97.75 177 GLY A CA 1
ATOM 1402 C C . GLY A 1 177 ? 17.469 14.633 1.836 1 97.75 177 GLY A C 1
ATOM 1403 O O . GLY A 1 177 ? 18.578 14.117 1.679 1 97.75 177 GLY A O 1
ATOM 1404 N N . ILE A 1 178 ? 16.438 13.977 1.773 1 98 178 ILE A N 1
ATOM 1405 C CA . ILE A 1 178 ? 16.438 12.57 1.373 1 98 178 ILE A CA 1
ATOM 1406 C C . ILE A 1 178 ? 16.766 12.461 -0.115 1 98 178 ILE A C 1
ATOM 1408 O O . ILE A 1 178 ? 17.562 11.609 -0.524 1 98 178 ILE A O 1
ATOM 1412 N N . LEU A 1 179 ? 16.156 13.281 -0.915 1 98.06 179 LEU A N 1
ATOM 1413 C CA . LEU A 1 179 ? 16.438 13.43 -2.336 1 98.06 179 LEU A CA 1
ATOM 1414 C C . LEU A 1 179 ? 16.672 14.898 -2.695 1 98.06 179 LEU A C 1
ATOM 1416 O O . LEU A 1 179 ? 16.047 15.789 -2.109 1 98.06 179 LEU A O 1
ATOM 1420 N N . SER A 1 180 ? 17.469 15.094 -3.689 1 97.75 180 SER A N 1
ATOM 1421 C CA . SER A 1 180 ? 17.656 16.438 -4.211 1 97.75 180 SER A CA 1
ATOM 1422 C C . SER A 1 180 ? 16.5 16.859 -5.109 1 97.75 180 SER A C 1
ATOM 1424 O O . SER A 1 180 ? 15.727 16 -5.57 1 97.75 180 SER A O 1
ATOM 1426 N N . HIS A 1 181 ? 16.438 18.188 -5.316 1 97.44 181 HIS A N 1
ATOM 1427 C CA . HIS A 1 181 ? 15.438 18.703 -6.234 1 97.44 181 HIS A CA 1
ATOM 1428 C C . HIS A 1 181 ? 15.562 18.047 -7.613 1 97.44 181 HIS A C 1
ATOM 1430 O O . HIS A 1 181 ? 14.562 17.688 -8.227 1 97.44 181 HIS A O 1
ATOM 1436 N N . ALA A 1 182 ? 16.75 17.891 -8.055 1 97.38 182 ALA A N 1
ATOM 1437 C CA . ALA A 1 182 ? 17 17.312 -9.367 1 97.38 182 ALA A CA 1
ATOM 1438 C C . ALA A 1 182 ? 16.531 15.867 -9.43 1 97.38 182 ALA A C 1
ATOM 1440 O O . ALA A 1 182 ? 15.945 15.438 -10.43 1 97.38 182 ALA A O 1
ATOM 1441 N N . GLU A 1 183 ? 16.812 15.102 -8.43 1 96.5 183 GLU A N 1
ATOM 1442 C CA . GLU A 1 183 ? 16.391 13.711 -8.375 1 96.5 183 GLU A CA 1
ATOM 1443 C C . GLU A 1 183 ? 14.867 13.594 -8.391 1 96.5 183 GLU A C 1
ATOM 1445 O O . GLU A 1 183 ? 14.312 12.711 -9.047 1 96.5 183 GLU A O 1
ATOM 1450 N N . ILE A 1 184 ? 14.219 14.453 -7.676 1 97.38 184 ILE A N 1
ATOM 1451 C CA . ILE A 1 184 ? 12.758 14.469 -7.598 1 97.38 184 ILE A CA 1
ATOM 1452 C C . ILE A 1 184 ? 12.172 14.789 -8.969 1 97.38 184 ILE A C 1
ATOM 1454 O O . ILE A 1 184 ? 11.25 14.125 -9.43 1 97.38 184 ILE A O 1
ATOM 1458 N N . GLN A 1 185 ? 12.734 15.789 -9.609 1 96.75 185 GLN A N 1
ATOM 1459 C CA . GLN A 1 185 ? 12.242 16.172 -10.93 1 96.75 185 GLN A CA 1
ATOM 1460 C C . GLN A 1 185 ? 12.43 15.031 -11.93 1 96.75 185 GLN A C 1
ATOM 1462 O O . GLN A 1 185 ? 11.562 14.789 -12.773 1 96.75 185 GLN A O 1
ATOM 1467 N N . LYS A 1 186 ? 13.531 14.383 -11.859 1 96.25 186 LYS A N 1
ATOM 1468 C CA . LYS A 1 186 ? 13.789 13.242 -12.734 1 96.25 186 LYS A CA 1
ATOM 1469 C C . LYS A 1 186 ? 12.75 12.141 -12.516 1 96.25 186 LYS A C 1
ATOM 1471 O O . LYS A 1 186 ? 12.234 11.562 -13.484 1 96.25 186 LYS A O 1
ATOM 1476 N N . ALA A 1 187 ? 12.453 11.859 -11.266 1 96.69 187 ALA A N 1
ATOM 1477 C CA . ALA A 1 187 ? 11.461 10.836 -10.945 1 96.69 187 ALA A CA 1
ATOM 1478 C C . ALA A 1 187 ? 10.078 11.234 -11.453 1 96.69 187 ALA A C 1
ATOM 1480 O O . ALA A 1 187 ? 9.336 10.398 -11.969 1 96.69 187 ALA A O 1
ATOM 1481 N N . LEU A 1 188 ? 9.758 12.484 -11.289 1 96.5 188 LEU A N 1
ATOM 1482 C CA . LEU A 1 188 ? 8.469 12.992 -11.742 1 96.5 188 LEU A CA 1
ATOM 1483 C C . LEU A 1 188 ? 8.336 12.883 -13.258 1 96.5 188 LEU A C 1
ATOM 1485 O O . LEU A 1 188 ? 7.289 12.477 -13.766 1 96.5 188 LEU A O 1
ATOM 1489 N N . LYS A 1 189 ? 9.359 13.281 -13.914 1 94.81 189 LYS A N 1
ATOM 1490 C CA . LYS A 1 189 ? 9.344 13.188 -15.375 1 94.81 189 LYS A CA 1
ATOM 1491 C C . LYS A 1 189 ? 9.148 11.75 -15.828 1 94.81 189 LYS A C 1
ATOM 1493 O O . LYS A 1 189 ? 8.383 11.484 -16.766 1 94.81 189 LYS A O 1
ATOM 1498 N N . ALA A 1 190 ? 9.781 10.867 -15.156 1 94.06 190 ALA A N 1
ATOM 1499 C CA . ALA A 1 190 ? 9.688 9.445 -15.5 1 94.06 190 ALA A CA 1
ATOM 1500 C C . ALA A 1 190 ? 8.312 8.891 -15.164 1 94.06 190 ALA A C 1
ATOM 1502 O O . ALA A 1 190 ? 7.871 7.902 -15.766 1 94.06 190 ALA A O 1
ATOM 1503 N N . SER A 1 191 ? 7.664 9.414 -14.133 1 92.25 191 SER A N 1
ATOM 1504 C CA . SER A 1 191 ? 6.34 8.953 -13.727 1 92.25 191 SER A CA 1
ATOM 1505 C C . SER A 1 191 ? 5.285 9.328 -14.758 1 92.25 191 SER A C 1
ATOM 1507 O O . SER A 1 191 ? 4.266 8.641 -14.891 1 92.25 1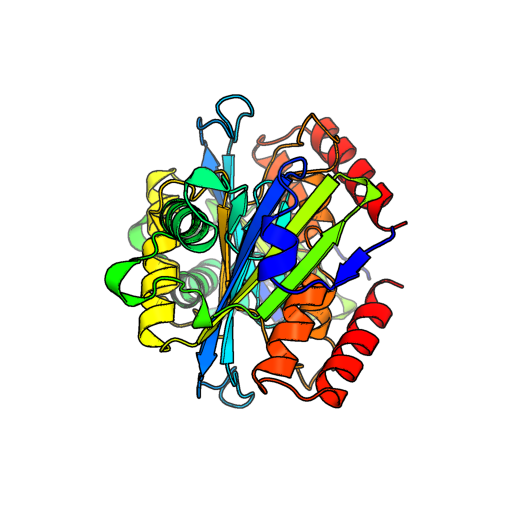91 SER A O 1
ATOM 1509 N N . GLY A 1 192 ? 5.312 10.648 -15.305 1 75.19 192 GLY A N 1
ATOM 1510 C CA . GLY A 1 192 ? 4.414 11.109 -16.359 1 75.19 192 GLY A CA 1
ATOM 1511 C C . GLY A 1 192 ? 4.57 10.344 -17.656 1 75.19 192 GLY A C 1
ATOM 1512 O O . GLY A 1 192 ? 3.646 10.297 -18.469 1 75.19 192 GLY A O 1
ATOM 1513 N N . ALA A 1 193 ? 5.727 9.844 -18 1 53.03 193 ALA A N 1
ATOM 1514 C CA . ALA A 1 193 ? 5.996 9.07 -19.203 1 53.03 193 ALA A CA 1
ATOM 1515 C C . ALA A 1 193 ? 5.195 7.77 -19.219 1 53.03 193 ALA A C 1
ATOM 1517 O O . ALA A 1 193 ? 4.844 7.254 -20.281 1 53.03 193 ALA A O 1
ATOM 1518 N N . ARG A 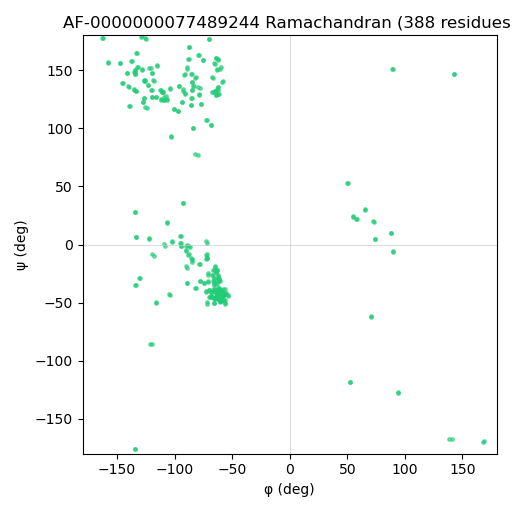1 194 ? 4.781 7.074 -18.219 1 46.44 194 ARG A N 1
ATOM 1519 C CA . ARG A 1 194 ? 4.035 5.82 -18.188 1 46.44 194 ARG A CA 1
ATOM 1520 C C . ARG A 1 194 ? 2.531 6.078 -18.203 1 46.44 194 ARG A C 1
ATOM 1522 O O . ARG A 1 194 ? 1.736 5.145 -18.312 1 46.44 194 ARG A O 1
ATOM 1529 N N . ARG A 1 195 ? 1.931 7.254 -17.859 1 40.38 195 ARG A N 1
ATOM 1530 C CA . ARG A 1 195 ? 0.518 7.551 -18.078 1 40.38 195 ARG A CA 1
ATOM 1531 C C . ARG A 1 195 ? 0.233 7.789 -19.562 1 40.38 195 ARG A C 1
ATOM 1533 O O . ARG A 1 195 ? -0.862 8.219 -19.922 1 40.38 195 ARG A O 1
ATOM 1540 N N . GLN A 1 196 ? 1.193 7.641 -20.406 1 28.84 196 GLN A N 1
ATOM 1541 C CA . GLN A 1 196 ? 0.767 7.84 -21.781 1 28.84 196 GLN A CA 1
ATOM 1542 C C . GLN A 1 196 ? -0.066 6.66 -22.281 1 28.84 196 GLN A C 1
ATOM 1544 O O . GLN A 1 196 ? 0.262 5.504 -22 1 28.84 196 GLN A O 1
ATOM 1549 N N . MET B 1 1 ? 0.648 -7.93 -26.203 1 51.97 1 MET B N 1
ATOM 1550 C CA . MET B 1 1 ? 1.49 -9.125 -26.266 1 51.97 1 MET B CA 1
ATOM 1551 C C . MET B 1 1 ? 0.65 -10.391 -26.156 1 51.97 1 MET B C 1
ATOM 1553 O O . MET B 1 1 ? -0.401 -10.391 -25.516 1 51.97 1 MET B O 1
ATOM 1557 N N . ALA B 1 2 ? 1.1 -11.398 -26.922 1 66.38 2 ALA B N 1
ATOM 1558 C CA . ALA B 1 2 ? 0.289 -12.609 -27.016 1 66.38 2 ALA B CA 1
ATOM 1559 C C . ALA B 1 2 ? 0.354 -13.406 -25.719 1 66.38 2 ALA B C 1
ATOM 1561 O O . ALA B 1 2 ? 1.44 -13.664 -25.188 1 66.38 2 ALA B O 1
ATOM 1562 N N . ARG B 1 3 ? -0.679 -13.422 -24.938 1 79.44 3 ARG B N 1
ATOM 1563 C CA . ARG B 1 3 ? -0.841 -14.258 -23.75 1 79.44 3 ARG B CA 1
ATOM 1564 C C . ARG B 1 3 ? -1.896 -15.336 -23.969 1 79.44 3 ARG B C 1
ATOM 1566 O O . ARG B 1 3 ? -2.904 -15.094 -24.641 1 79.44 3 ARG B O 1
ATOM 1573 N N . ARG B 1 4 ? -1.405 -16.609 -23.578 1 85.38 4 ARG B N 1
ATOM 1574 C CA . ARG B 1 4 ? -2.391 -17.672 -23.703 1 85.38 4 ARG B CA 1
ATOM 1575 C C . ARG B 1 4 ? -2.549 -18.453 -22.406 1 85.38 4 ARG B C 1
ATOM 1577 O O . ARG B 1 4 ? -1.569 -18.688 -21.688 1 85.38 4 ARG B O 1
ATOM 1584 N N . ALA B 1 5 ? -3.775 -18.781 -22.141 1 87.12 5 ALA B N 1
ATOM 1585 C CA . ALA B 1 5 ? -4.074 -19.625 -20.984 1 87.12 5 ALA B CA 1
ATOM 1586 C C . ALA B 1 5 ? -3.775 -21.094 -21.281 1 87.12 5 ALA B C 1
ATOM 1588 O O . ALA B 1 5 ? -4.148 -21.609 -22.344 1 87.12 5 ALA B O 1
ATOM 1589 N N . VAL B 1 6 ? -3.029 -21.766 -20.438 1 88.44 6 VAL B N 1
ATOM 1590 C CA . VAL B 1 6 ? -2.727 -23.188 -20.609 1 88.44 6 VAL B CA 1
ATOM 1591 C C . VAL B 1 6 ? -2.912 -23.906 -19.281 1 88.44 6 VAL B C 1
ATOM 1593 O O . VAL B 1 6 ? -2.725 -23.328 -18.219 1 88.44 6 VAL B O 1
ATOM 1596 N N . PRO B 1 7 ? -3.301 -25.219 -19.422 1 88.94 7 PRO B N 1
ATOM 1597 C CA . PRO B 1 7 ? -3.352 -25.984 -18.172 1 88.94 7 PRO B CA 1
ATOM 1598 C C . PRO B 1 7 ? -1.987 -26.109 -17.5 1 88.94 7 PRO B C 1
ATOM 1600 O O . PRO B 1 7 ? -0.957 -26.109 -18.172 1 88.94 7 PRO B O 1
ATOM 1603 N N . ARG B 1 8 ? -2.08 -26.219 -16.188 1 88.5 8 ARG B N 1
ATOM 1604 C CA . ARG B 1 8 ? -0.879 -26.312 -15.367 1 88.5 8 ARG B CA 1
ATOM 1605 C C . ARG B 1 8 ? 0.035 -27.438 -15.852 1 88.5 8 ARG B C 1
ATOM 1607 O O . ARG B 1 8 ? 1.248 -27.25 -15.969 1 88.5 8 ARG B O 1
ATOM 1614 N N . PHE B 1 9 ? -0.496 -28.594 -16.172 1 87.12 9 PHE B N 1
ATOM 1615 C CA . PHE B 1 9 ? 0.279 -29.781 -16.516 1 87.12 9 PHE B CA 1
ATOM 1616 C C . PHE B 1 9 ? 1.009 -29.578 -17.844 1 87.12 9 PHE B C 1
ATOM 1618 O O . PHE B 1 9 ? 2.072 -30.156 -18.062 1 87.12 9 PHE B O 1
ATOM 1625 N N . GLU B 1 10 ? 0.498 -28.719 -18.719 1 88.44 10 GLU B N 1
ATOM 1626 C CA . GLU B 1 10 ? 1.17 -28.391 -19.969 1 88.44 10 GLU B CA 1
ATOM 1627 C C . GLU B 1 10 ? 2.258 -27.344 -19.75 1 88.44 10 GLU B C 1
ATOM 1629 O O . GLU B 1 10 ? 3.324 -27.406 -20.359 1 88.44 10 GLU B O 1
ATOM 1634 N N . ALA B 1 11 ? 1.945 -26.484 -18.922 1 89 11 ALA B N 1
ATOM 1635 C CA . ALA B 1 11 ? 2.844 -25.344 -18.703 1 89 11 ALA B CA 1
ATOM 1636 C C . ALA B 1 11 ? 4.168 -25.812 -18.094 1 89 11 ALA B C 1
ATOM 1638 O O . ALA B 1 11 ? 5.223 -25.25 -18.406 1 89 11 ALA B O 1
ATOM 1639 N N . VAL B 1 12 ? 4.129 -26.828 -17.25 1 91.19 12 VAL B N 1
ATOM 1640 C CA . VAL B 1 12 ? 5.332 -27.25 -16.547 1 91.19 12 VAL B CA 1
ATOM 1641 C C . VAL B 1 12 ? 6.293 -27.938 -17.5 1 91.19 12 VAL B C 1
ATOM 1643 O O . VAL B 1 12 ? 7.457 -28.172 -17.172 1 91.19 12 VAL B O 1
ATOM 1646 N N . LYS B 1 13 ? 5.871 -28.188 -18.672 1 89.69 13 LYS B N 1
ATOM 1647 C CA . LYS B 1 13 ? 6.715 -28.812 -19.703 1 89.69 13 LYS B CA 1
ATOM 1648 C C . LYS B 1 13 ? 7.551 -27.75 -20.422 1 89.69 13 LYS B C 1
ATOM 1650 O O . LYS B 1 13 ? 8.477 -28.094 -21.172 1 89.69 13 LYS B O 1
ATOM 1655 N N . LEU B 1 14 ? 7.219 -26.594 -20.266 1 90.94 14 LEU B N 1
ATOM 1656 C CA . LEU B 1 14 ? 7.949 -25.5 -20.906 1 90.94 14 LEU B CA 1
ATOM 1657 C C . LEU B 1 14 ? 9.211 -25.172 -20.125 1 90.94 14 LEU B C 1
ATOM 1659 O O . LEU B 1 14 ? 9.312 -24.094 -19.531 1 90.94 14 LEU B O 1
ATOM 1663 N N . THR B 1 15 ? 10.234 -25.953 -20.234 1 89.81 15 THR B N 1
ATOM 1664 C CA . THR B 1 15 ? 11.422 -25.906 -19.391 1 89.81 15 THR B CA 1
ATOM 1665 C C . THR B 1 15 ? 12.344 -24.766 -19.812 1 89.81 15 THR B C 1
ATOM 1667 O O . THR B 1 15 ? 13.242 -24.375 -19.062 1 89.81 15 THR B O 1
ATOM 1670 N N . ARG B 1 16 ? 12.172 -24.219 -20.984 1 90.31 16 ARG B N 1
ATOM 1671 C CA . ARG B 1 16 ? 13.023 -23.125 -21.469 1 90.31 16 ARG B CA 1
ATOM 1672 C C . ARG B 1 16 ? 12.461 -21.766 -21.031 1 90.31 16 ARG B C 1
ATOM 1674 O O . ARG B 1 16 ? 13.109 -20.734 -21.234 1 90.31 16 ARG B O 1
ATOM 1681 N N . TYR B 1 17 ? 11.289 -21.812 -20.5 1 93 17 TYR B N 1
ATOM 1682 C CA . TYR B 1 17 ? 10.648 -20.594 -20.031 1 93 17 TYR B CA 1
ATOM 1683 C C . TYR B 1 17 ? 11.008 -20.312 -18.578 1 93 17 TYR B C 1
ATOM 1685 O O . TYR B 1 17 ? 11.305 -21.234 -17.812 1 93 17 TYR B O 1
ATOM 1693 N N . LYS B 1 18 ? 11 -19.031 -18.156 1 95.06 18 LYS B N 1
ATOM 1694 C CA . LYS B 1 18 ? 11.016 -18.672 -16.75 1 95.06 18 LYS B CA 1
ATOM 1695 C C . LYS B 1 18 ? 9.633 -18.797 -16.125 1 95.06 18 LYS B C 1
ATOM 1697 O O . LYS B 1 18 ? 8.625 -18.469 -16.75 1 95.06 18 LYS B O 1
ATOM 1702 N N . HIS B 1 19 ? 9.602 -19.375 -14.969 1 96.69 19 HIS B N 1
ATOM 1703 C CA . HIS B 1 19 ? 8.328 -19.578 -14.297 1 96.69 19 HIS B CA 1
ATOM 1704 C C . HIS B 1 19 ? 8.227 -18.703 -13.039 1 96.69 19 HIS B C 1
ATOM 1706 O O . HIS B 1 19 ? 9.188 -18.609 -12.273 1 96.69 19 HIS B O 1
ATOM 1712 N N . ALA B 1 20 ? 7.133 -18.047 -12.898 1 97.19 20 ALA B N 1
ATOM 1713 C CA . ALA B 1 20 ? 6.832 -17.312 -11.68 1 97.19 20 ALA B CA 1
ATOM 1714 C C . ALA B 1 20 ? 5.488 -17.734 -11.102 1 97.19 20 ALA B C 1
ATOM 1716 O O . ALA B 1 20 ? 4.539 -18 -11.844 1 97.19 20 ALA B O 1
ATOM 1717 N N . CYS B 1 21 ? 5.402 -17.828 -9.797 1 98.19 21 CYS B N 1
ATOM 1718 C CA . CYS B 1 21 ? 4.172 -18.141 -9.086 1 98.19 21 CYS B CA 1
ATOM 1719 C C . CYS B 1 21 ? 3.77 -17 -8.156 1 98.19 21 CYS B C 1
ATOM 1721 O O . CYS B 1 21 ? 4.625 -16.375 -7.535 1 98.19 21 CYS B O 1
ATOM 1723 N N . HIS B 1 22 ? 2.486 -16.75 -8.086 1 98.38 22 HIS B N 1
ATOM 1724 C CA . HIS B 1 22 ? 1.916 -15.742 -7.199 1 98.38 22 HIS B CA 1
ATOM 1725 C C . HIS B 1 22 ? 0.646 -16.25 -6.527 1 98.38 22 HIS B C 1
ATOM 1727 O O . HIS B 1 22 ? -0.017 -17.156 -7.047 1 98.38 22 HIS B O 1
ATOM 1733 N N . ALA B 1 23 ? 0.337 -15.633 -5.422 1 98.75 23 ALA B N 1
ATOM 1734 C CA . ALA B 1 23 ? -0.817 -16.141 -4.688 1 98.75 23 ALA B CA 1
ATOM 1735 C C . ALA B 1 23 ? -1.656 -15 -4.121 1 98.75 23 ALA B C 1
ATOM 1737 O O . ALA B 1 23 ? -1.116 -14.031 -3.592 1 98.75 23 ALA B O 1
ATOM 1738 N N . MET B 1 24 ? -2.891 -15.141 -4.27 1 98.88 24 MET B N 1
ATOM 1739 C CA . MET B 1 24 ? -3.873 -14.273 -3.623 1 98.88 24 MET B CA 1
ATOM 1740 C C . MET B 1 24 ? -4.465 -14.938 -2.389 1 98.88 24 MET B C 1
ATOM 1742 O O . MET B 1 24 ? -5.086 -16 -2.488 1 98.88 24 MET B O 1
ATOM 1746 N N . PHE B 1 25 ? -4.238 -14.359 -1.225 1 98.88 25 PHE B N 1
ATOM 1747 C CA . PHE B 1 25 ? -4.887 -14.812 0.003 1 98.88 25 PHE B CA 1
ATOM 1748 C C . PHE B 1 25 ? -6.125 -13.977 0.298 1 98.88 25 PHE B C 1
ATOM 1750 O O . PHE B 1 25 ? -6.109 -12.75 0.151 1 98.88 25 PHE B O 1
ATOM 1757 N N . HIS B 1 26 ? -7.188 -14.641 0.683 1 98.81 26 HIS B N 1
ATOM 1758 C CA . HIS B 1 26 ? -8.391 -13.898 1.04 1 98.81 26 HIS B CA 1
ATOM 1759 C C . HIS B 1 26 ? -9.164 -14.602 2.145 1 98.81 26 HIS B C 1
ATOM 1761 O O . HIS B 1 26 ? -8.992 -15.805 2.365 1 98.81 26 HIS B O 1
ATOM 1767 N N . ALA B 1 27 ? -9.938 -13.883 2.863 1 98.81 27 ALA B N 1
ATOM 1768 C CA . ALA B 1 27 ? -10.773 -14.383 3.951 1 98.81 27 ALA B CA 1
ATOM 1769 C C . ALA B 1 27 ? -12.086 -13.609 4.027 1 98.81 27 ALA B C 1
ATOM 1771 O O . ALA B 1 27 ? -12.109 -12.383 3.863 1 98.81 27 ALA B O 1
ATOM 1772 N N . PRO B 1 28 ? -13.203 -14.344 4.273 1 98.44 28 PRO B N 1
ATOM 1773 C CA . PRO B 1 28 ? -14.438 -13.609 4.559 1 98.44 28 PRO B CA 1
ATOM 1774 C C . PRO B 1 28 ? -14.305 -12.672 5.758 1 98.44 28 PRO B C 1
ATOM 1776 O O . PRO B 1 28 ? -13.625 -13.008 6.73 1 98.44 28 PRO B O 1
ATOM 1779 N N . ASN B 1 29 ? -14.867 -11.562 5.664 1 98.56 29 ASN B N 1
ATOM 1780 C CA . ASN B 1 29 ? -14.789 -10.516 6.676 1 98.56 29 ASN B CA 1
ATOM 1781 C C . ASN B 1 29 ? -16.141 -9.82 6.871 1 98.56 29 ASN B C 1
ATOM 1783 O O . ASN B 1 29 ? -16.641 -9.164 5.957 1 98.56 29 ASN B O 1
ATOM 1787 N N . GLU B 1 30 ? -16.719 -9.859 8.023 1 97.38 30 GLU B N 1
ATOM 1788 C CA . GLU B 1 30 ? -18.062 -9.344 8.281 1 97.38 30 GLU B CA 1
ATOM 1789 C C . GLU B 1 30 ? -18.016 -7.914 8.812 1 97.38 30 GLU B C 1
ATOM 1791 O O . GLU B 1 30 ? -19.047 -7.32 9.117 1 97.38 30 GLU B O 1
ATOM 1796 N N . ASP B 1 31 ? -16.859 -7.352 8.945 1 97.5 31 ASP B N 1
ATOM 1797 C CA . ASP B 1 31 ? -16.719 -5.988 9.453 1 97.5 31 ASP B CA 1
ATOM 1798 C C . ASP B 1 31 ? -17.375 -4.984 8.516 1 97.5 31 ASP B C 1
ATOM 1800 O O . ASP B 1 31 ? -17.672 -5.309 7.363 1 97.5 31 ASP B O 1
ATOM 1804 N N . LYS B 1 32 ? -17.625 -3.811 9.141 1 98 32 LYS B N 1
ATOM 1805 C CA . LYS B 1 32 ? -18.219 -2.715 8.375 1 98 32 LYS B CA 1
ATOM 1806 C C . LYS B 1 32 ? -17.391 -1.435 8.531 1 98 32 LYS B C 1
ATOM 1808 O O . LYS B 1 32 ? -17.203 -0.946 9.641 1 98 32 LYS B O 1
ATOM 1813 N N . LEU B 1 33 ? -16.938 -0.911 7.363 1 97.56 33 LEU B N 1
ATOM 1814 C CA . LEU B 1 33 ? -16.312 0.4 7.348 1 97.56 33 LEU B CA 1
ATOM 1815 C C . LEU B 1 33 ? -17.297 1.49 7.758 1 97.56 33 LEU B C 1
ATOM 1817 O O . LEU B 1 33 ? -18.391 1.575 7.215 1 97.56 33 LEU B O 1
ATOM 1821 N N . PHE B 1 34 ? -16.875 2.295 8.711 1 96.25 34 PHE B N 1
ATOM 1822 C CA . PHE B 1 34 ? -17.688 3.365 9.273 1 96.25 34 PHE B CA 1
ATOM 1823 C C . PHE B 1 34 ? -19.016 2.82 9.781 1 96.25 34 PHE B C 1
ATOM 1825 O O . PHE B 1 34 ? -20.031 3.523 9.766 1 96.25 34 PHE B O 1
ATOM 1832 N N . GLY B 1 35 ? -19.094 1.594 10.109 1 96 35 GLY B N 1
ATOM 1833 C CA . GLY B 1 35 ? -20.281 0.95 10.648 1 96 35 GLY B CA 1
ATOM 1834 C C . GLY B 1 35 ? -21.344 0.711 9.609 1 96 35 GLY B C 1
ATOM 1835 O O . GLY B 1 35 ? -22.422 0.188 9.93 1 96 35 GLY B O 1
ATOM 1836 N N . ARG B 1 36 ? -21.109 0.993 8.344 1 95.81 36 ARG B N 1
ATOM 1837 C CA . ARG B 1 36 ? -22.203 0.977 7.383 1 95.81 36 ARG B CA 1
ATOM 1838 C C . ARG B 1 36 ? -21.797 0.244 6.109 1 95.81 36 ARG B C 1
ATOM 1840 O O . ARG B 1 36 ? -22.641 -0.342 5.43 1 95.81 36 ARG B O 1
ATOM 1847 N N . ILE B 1 37 ? -20.609 0.323 5.672 1 96.88 37 ILE B N 1
ATOM 1848 C CA . ILE B 1 37 ? -20.172 -0.244 4.402 1 96.88 37 ILE B CA 1
ATOM 1849 C C . ILE B 1 37 ? -19.531 -1.615 4.637 1 96.88 37 ILE B C 1
ATOM 1851 O O . ILE B 1 37 ? -18.453 -1.717 5.219 1 96.88 37 ILE B O 1
ATOM 1855 N N . PRO B 1 38 ? -20.125 -2.641 4.148 1 97.25 38 PRO B N 1
ATOM 1856 C CA . PRO B 1 38 ? -19.562 -3.979 4.371 1 97.25 38 PRO B CA 1
ATOM 1857 C C . PRO B 1 38 ? -18.203 -4.168 3.717 1 97.25 38 PRO B C 1
ATOM 1859 O O . PRO B 1 38 ? -18.031 -3.889 2.527 1 97.25 38 PRO B O 1
ATOM 1862 N N . VAL B 1 39 ? -17.219 -4.715 4.473 1 97.38 39 VAL B N 1
ATOM 1863 C CA . VAL B 1 39 ? -15.898 -5.031 3.953 1 97.38 39 VAL B CA 1
ATOM 1864 C C . VAL B 1 39 ? -15.969 -6.281 3.076 1 97.38 39 VAL B C 1
ATOM 1866 O O . VAL B 1 39 ? -15.242 -6.398 2.088 1 97.38 39 VAL B O 1
ATOM 1869 N N . ARG B 1 40 ? -16.828 -7.227 3.367 1 96 40 ARG B N 1
ATOM 1870 C CA . ARG B 1 40 ? -17.156 -8.461 2.66 1 96 40 ARG B CA 1
ATOM 1871 C C . ARG B 1 40 ? -16 -9.461 2.77 1 96 40 ARG B C 1
ATOM 1873 O O . ARG B 1 40 ? -16.188 -10.578 3.262 1 96 40 ARG B O 1
ATOM 1880 N N . HIS B 1 41 ? -14.836 -9.102 2.238 1 98.19 41 HIS B N 1
ATOM 1881 C CA . HIS B 1 41 ? -13.648 -9.945 2.287 1 98.19 41 HIS B CA 1
ATOM 1882 C C . HIS B 1 41 ? -12.391 -9.117 2.518 1 98.19 41 HIS B C 1
ATOM 1884 O O . HIS B 1 41 ? -12.32 -7.957 2.102 1 98.19 41 HIS B O 1
ATOM 1890 N N . THR B 1 42 ? -11.5 -9.734 3.193 1 98.75 42 THR B N 1
ATOM 1891 C CA . THR B 1 42 ? -10.133 -9.242 3.182 1 98.75 42 THR B CA 1
ATOM 1892 C C . THR B 1 42 ? -9.305 -9.945 2.107 1 98.75 42 THR B C 1
ATOM 1894 O O . THR B 1 42 ? -9.297 -11.18 2.039 1 98.75 42 THR B O 1
ATOM 1897 N N . VAL B 1 43 ? -8.734 -9.195 1.197 1 98.88 43 VAL B N 1
ATOM 1898 C CA . VAL B 1 43 ? -7.836 -9.664 0.149 1 98.88 43 VAL B CA 1
ATOM 1899 C C . VAL B 1 43 ? -6.477 -8.992 0.288 1 98.88 43 VAL B C 1
ATOM 1901 O O . VAL B 1 43 ? -6.395 -7.766 0.415 1 98.88 43 VAL B O 1
ATOM 1904 N N . LEU B 1 44 ? -5.414 -9.758 0.221 1 98.88 44 LEU B N 1
ATOM 1905 C CA . LEU B 1 44 ? -4.094 -9.188 0.469 1 98.88 44 LEU B CA 1
ATOM 1906 C C . LEU B 1 44 ? -3.328 -9 -0.836 1 98.88 44 LEU B C 1
ATOM 1908 O O . LEU B 1 44 ? -3.332 -9.891 -1.695 1 98.88 44 LEU B O 1
ATOM 1912 N N . MET B 1 45 ? -2.719 -7.887 -1.025 1 98.88 45 MET B N 1
ATOM 1913 C CA . MET B 1 45 ? -1.671 -7.594 -1.998 1 98.88 45 MET B CA 1
ATOM 1914 C C . MET B 1 45 ? -0.473 -6.934 -1.324 1 98.88 45 MET B C 1
ATOM 1916 O O . MET B 1 45 ? -0.459 -6.758 -0.104 1 98.88 45 MET B O 1
ATOM 1920 N N . GLN B 1 46 ? 0.551 -6.645 -2.066 1 98.81 46 GLN B N 1
ATOM 1921 C CA . GLN B 1 46 ? 1.713 -5.965 -1.503 1 98.81 46 GLN B CA 1
ATOM 1922 C C . GLN B 1 46 ? 2.182 -4.832 -2.41 1 98.81 46 GLN B C 1
ATOM 1924 O O . GLN B 1 46 ? 1.938 -4.855 -3.619 1 98.81 46 GLN B O 1
ATOM 1929 N N . MET B 1 47 ? 2.732 -3.777 -1.819 1 98.81 47 MET B N 1
ATOM 1930 C CA . MET B 1 47 ? 3.568 -2.822 -2.537 1 98.81 47 MET B CA 1
ATOM 1931 C C . MET B 1 47 ? 4.965 -3.389 -2.773 1 98.81 47 MET B C 1
ATOM 1933 O O . MET B 1 47 ? 5.652 -3.77 -1.823 1 98.81 47 MET B O 1
ATOM 1937 N N . ARG B 1 48 ? 5.375 -3.498 -4.012 1 98.69 48 ARG B N 1
ATOM 1938 C CA . ARG B 1 48 ? 6.66 -4.086 -4.379 1 98.69 48 ARG B CA 1
ATOM 1939 C C . ARG B 1 48 ? 7.766 -3.033 -4.367 1 98.69 48 ARG B C 1
ATOM 1941 O O . ARG B 1 48 ? 7.492 -1.834 -4.445 1 98.69 48 ARG B O 1
ATOM 1948 N N . PHE B 1 49 ? 8.969 -3.541 -4.484 1 98.31 49 PHE B N 1
ATOM 1949 C CA . PHE B 1 49 ? 10.164 -2.703 -4.492 1 98.31 49 PHE B CA 1
ATOM 1950 C C . PHE B 1 49 ? 10.164 -1.773 -5.703 1 98.31 49 PHE B C 1
ATOM 1952 O O . PHE B 1 49 ? 10.867 -0.763 -5.715 1 98.31 49 PHE B O 1
ATOM 1959 N N . ASP B 1 50 ? 9.445 -2.113 -6.699 1 98 50 ASP B N 1
ATOM 1960 C CA . ASP B 1 50 ? 9.477 -1.301 -7.91 1 98 50 ASP B CA 1
ATOM 1961 C C . ASP B 1 50 ? 8.336 -0.279 -7.918 1 98 50 ASP B C 1
ATOM 1963 O O . ASP B 1 50 ? 8.078 0.358 -8.938 1 98 50 ASP B O 1
ATOM 1967 N N . GLY B 1 51 ? 7.586 -0.15 -6.82 1 98.5 51 GLY B N 1
ATOM 1968 C CA . GLY B 1 51 ? 6.594 0.897 -6.641 1 98.5 51 GLY B CA 1
ATOM 1969 C C . GLY B 1 51 ? 5.227 0.521 -7.18 1 98.5 51 GLY B C 1
ATOM 1970 O O . GLY B 1 51 ? 4.336 1.367 -7.266 1 98.5 51 GLY B O 1
ATOM 1971 N N . ARG B 1 52 ? 5.086 -0.723 -7.523 1 98.38 52 ARG B N 1
ATOM 1972 C CA . ARG B 1 52 ? 3.836 -1.212 -8.102 1 98.38 52 ARG B CA 1
ATOM 1973 C C . ARG B 1 52 ? 3.168 -2.227 -7.176 1 98.38 52 ARG B C 1
ATOM 1975 O O . ARG B 1 52 ? 3.834 -2.863 -6.359 1 98.38 52 ARG B O 1
ATOM 1982 N N . LEU B 1 53 ? 1.854 -2.322 -7.312 1 98.81 53 LEU B N 1
ATOM 1983 C CA . LEU B 1 53 ? 1.108 -3.307 -6.535 1 98.81 53 LEU B CA 1
ATOM 1984 C C . LEU B 1 53 ? 1.173 -4.68 -7.191 1 98.81 53 LEU B C 1
ATOM 1986 O O . LEU B 1 53 ? 1.119 -4.789 -8.422 1 98.81 53 LEU B O 1
ATOM 1990 N N . GLY B 1 54 ? 1.241 -5.691 -6.426 1 98.69 54 GLY B N 1
ATOM 1991 C CA . GLY B 1 54 ? 1.232 -7.059 -6.918 1 98.69 54 GLY B CA 1
ATOM 1992 C C . GLY B 1 54 ? 0.891 -8.078 -5.848 1 98.69 54 GLY B C 1
ATOM 1993 O O . GLY B 1 54 ? 0.639 -7.719 -4.699 1 98.69 54 GLY B O 1
ATOM 1994 N N . PHE B 1 55 ? 0.821 -9.336 -6.242 1 98.81 55 PHE B N 1
ATOM 1995 C CA . PHE B 1 55 ? 0.646 -10.445 -5.309 1 98.81 55 PHE B CA 1
ATOM 1996 C C . PHE B 1 55 ? 1.995 -11 -4.867 1 98.81 55 PHE B C 1
ATOM 1998 O O . PHE B 1 55 ? 2.961 -10.984 -5.637 1 98.81 55 PHE B O 1
ATOM 2005 N N . PRO B 1 56 ? 2.09 -11.469 -3.598 1 98.44 56 PRO B N 1
ATOM 2006 C CA . PRO B 1 56 ? 3.336 -12.117 -3.184 1 98.44 56 PRO B CA 1
ATOM 2007 C C . PRO B 1 56 ? 3.662 -13.352 -4.023 1 98.44 56 PRO B C 1
ATOM 2009 O O . PRO B 1 56 ? 2.756 -14.062 -4.453 1 98.44 56 PRO B O 1
ATOM 2012 N N . GLY B 1 57 ? 4.859 -13.625 -4.152 1 98.19 57 GLY B N 1
ATOM 2013 C CA . GLY B 1 57 ? 5.375 -14.672 -5.012 1 98.19 57 GLY B CA 1
ATOM 2014 C C . GLY B 1 57 ? 6.656 -14.281 -5.73 1 98.19 57 GLY B C 1
ATOM 2015 O O . GLY B 1 57 ? 7.332 -13.336 -5.332 1 98.19 57 GLY B O 1
ATOM 2016 N N . GLY B 1 58 ? 7.016 -15.055 -6.695 1 97 58 GLY B N 1
ATOM 2017 C CA . GLY B 1 58 ? 8.242 -14.789 -7.438 1 97 58 GLY B CA 1
ATOM 2018 C C . GLY B 1 58 ? 8.656 -15.945 -8.328 1 97 58 GLY B C 1
ATOM 2019 O O . GLY B 1 58 ? 7.875 -16.859 -8.578 1 97 58 GLY B O 1
ATOM 2020 N N . PHE B 1 59 ? 9.828 -15.781 -8.805 1 96.31 59 PHE B N 1
ATOM 2021 C CA . PHE B 1 59 ? 10.367 -16.797 -9.695 1 96.31 59 PHE B CA 1
ATOM 2022 C C . PHE B 1 59 ? 10.602 -18.109 -8.945 1 96.31 59 PHE B C 1
ATOM 2024 O O . PHE B 1 59 ? 11.016 -18.094 -7.785 1 96.31 59 PHE B O 1
ATOM 2031 N N . VAL B 1 60 ? 10.352 -19.172 -9.641 1 96.44 60 VAL B N 1
ATOM 2032 C CA . VAL B 1 60 ? 10.547 -20.484 -9.055 1 96.44 60 VAL B CA 1
ATOM 2033 C C . VAL B 1 60 ? 11.336 -21.375 -10.016 1 96.44 60 VAL B C 1
ATOM 2035 O O . VAL B 1 60 ? 11.328 -21.141 -11.227 1 96.44 60 VAL B O 1
ATOM 2038 N N . ASP B 1 61 ? 12.055 -22.328 -9.438 1 93.44 61 ASP B N 1
ATOM 2039 C CA . ASP B 1 61 ? 12.711 -23.375 -10.203 1 93.44 61 ASP B CA 1
ATOM 2040 C C . ASP B 1 61 ? 11.805 -24.594 -10.367 1 93.44 61 ASP B C 1
ATOM 2042 O O . ASP B 1 61 ? 11.312 -25.141 -9.375 1 93.44 61 ASP B O 1
ATOM 2046 N N . LEU B 1 62 ? 11.703 -25.016 -11.609 1 93 62 LEU B N 1
ATOM 2047 C CA . LEU B 1 62 ? 10.828 -26.156 -11.859 1 93 62 LEU B CA 1
ATOM 2048 C C . LEU B 1 62 ? 11.312 -27.391 -11.117 1 93 62 LEU B C 1
ATOM 2050 O O . LEU B 1 62 ? 10.508 -28.25 -10.734 1 93 62 LEU B O 1
ATOM 2054 N N . GLU B 1 63 ? 12.555 -27.453 -10.875 1 92.75 63 GLU B N 1
ATOM 2055 C CA . GLU B 1 63 ? 13.133 -28.594 -10.172 1 92.75 63 GLU B CA 1
ATOM 2056 C C . GLU B 1 63 ? 12.625 -28.656 -8.727 1 92.75 63 GLU B C 1
ATOM 2058 O O . GLU B 1 63 ? 12.477 -29.75 -8.172 1 92.75 63 GLU B O 1
ATOM 2063 N N . GLU B 1 64 ? 12.352 -27.562 -8.086 1 93.44 64 GLU B N 1
ATOM 2064 C CA . GLU B 1 64 ? 11.859 -27.547 -6.711 1 93.44 64 GLU B CA 1
ATOM 2065 C C . GLU B 1 64 ? 10.344 -27.719 -6.668 1 93.44 64 GLU B C 1
ATOM 2067 O O . GLU B 1 64 ? 9.773 -28.016 -5.613 1 93.44 64 GLU B O 1
ATOM 2072 N N . GLY B 1 65 ? 9.711 -27.594 -7.852 1 94.94 65 GLY B N 1
ATOM 2073 C CA . GLY B 1 65 ? 8.266 -27.609 -7.926 1 94.94 65 GLY B CA 1
ATOM 2074 C C . GLY B 1 65 ? 7.641 -26.234 -7.77 1 94.94 65 GLY B C 1
ATOM 2075 O O . GLY B 1 65 ? 8.164 -25.391 -7.039 1 94.94 65 GLY B O 1
ATOM 2076 N N . LEU B 1 66 ? 6.5 -26.078 -8.375 1 97.06 66 LEU B N 1
ATOM 2077 C CA . LEU B 1 66 ? 5.848 -24.781 -8.406 1 97.06 66 LEU B CA 1
ATOM 2078 C C . LEU B 1 66 ? 5.422 -24.344 -7.004 1 97.06 66 LEU B C 1
ATOM 2080 O O . LEU B 1 66 ? 5.789 -23.266 -6.547 1 97.06 66 LEU B O 1
ATOM 2084 N N . GLU B 1 67 ? 4.734 -25.234 -6.309 1 98 67 GLU B N 1
ATOM 2085 C CA . GLU B 1 67 ? 4.18 -24.859 -5.008 1 98 67 GLU B CA 1
ATOM 2086 C C . GLU B 1 67 ? 5.273 -24.75 -3.949 1 98 67 GLU B C 1
ATOM 2088 O O . GLU B 1 67 ? 5.219 -23.875 -3.084 1 98 67 GLU B O 1
ATOM 2093 N N . ALA B 1 68 ? 6.223 -25.641 -3.977 1 97.81 68 ALA B N 1
ATOM 2094 C CA . ALA B 1 68 ? 7.34 -25.562 -3.037 1 97.81 68 ALA B CA 1
ATOM 2095 C C . ALA B 1 68 ? 8.086 -24.234 -3.195 1 97.81 68 ALA B C 1
ATOM 2097 O O . ALA B 1 68 ? 8.422 -23.578 -2.203 1 97.81 68 ALA B O 1
ATOM 2098 N N . GLY B 1 69 ? 8.406 -23.875 -4.434 1 97.94 69 GLY B N 1
ATOM 2099 C CA . GLY B 1 69 ? 9.031 -22.594 -4.699 1 97.94 69 GLY B CA 1
ATOM 2100 C C . GLY B 1 69 ? 8.203 -21.406 -4.242 1 97.94 69 GLY B C 1
ATOM 2101 O O . GLY B 1 69 ? 8.727 -20.469 -3.643 1 97.94 69 GLY B O 1
ATOM 2102 N N . LEU B 1 70 ? 6.926 -21.469 -4.535 1 98.38 70 LEU B N 1
ATOM 2103 C CA . LEU B 1 70 ? 6.023 -20.406 -4.113 1 98.38 70 LEU B CA 1
ATOM 2104 C C . LEU B 1 70 ? 6 -20.281 -2.594 1 98.38 70 LEU B C 1
ATOM 2106 O O . LEU B 1 70 ? 6.09 -19.172 -2.055 1 98.38 70 LEU B O 1
ATOM 2110 N N . ASN B 1 71 ? 5.891 -21.391 -1.901 1 98.62 71 ASN B N 1
ATOM 2111 C CA . ASN B 1 71 ? 5.859 -21.375 -0.443 1 98.62 71 ASN B CA 1
ATOM 2112 C C . ASN B 1 71 ? 7.152 -20.812 0.14 1 98.62 71 ASN B C 1
ATOM 2114 O O . ASN B 1 71 ? 7.129 -20.109 1.156 1 98.62 71 ASN B O 1
ATOM 2118 N N . ARG B 1 72 ? 8.281 -21.109 -0.466 1 98.12 72 ARG B N 1
ATOM 2119 C CA . ARG B 1 72 ? 9.539 -20.5 -0.052 1 98.12 72 ARG B CA 1
ATOM 2120 C C . ARG B 1 72 ? 9.5 -18.984 -0.197 1 98.12 72 ARG B C 1
ATOM 2122 O O . ARG B 1 72 ? 9.867 -18.266 0.728 1 98.12 72 ARG B O 1
ATOM 2129 N N . GLU B 1 73 ? 9.055 -18.5 -1.371 1 98 73 GLU B N 1
ATOM 2130 C CA . GLU B 1 73 ? 8.922 -17.062 -1.618 1 98 73 GLU B CA 1
ATOM 2131 C C . GLU B 1 73 ? 7.992 -16.406 -0.601 1 98 73 GLU B C 1
ATOM 2133 O O . GLU B 1 73 ? 8.266 -15.312 -0.113 1 98 73 GLU B O 1
ATOM 2138 N N . LEU B 1 74 ? 6.887 -17.047 -0.307 1 98.56 74 LEU B N 1
ATOM 2139 C CA . LEU B 1 74 ? 5.887 -16.5 0.606 1 98.56 74 LEU B CA 1
ATOM 2140 C C . LEU B 1 74 ? 6.441 -16.406 2.023 1 98.56 74 LEU B C 1
ATOM 2142 O O . LEU B 1 74 ? 6.137 -15.461 2.754 1 98.56 74 LEU B O 1
ATOM 2146 N N . GLU B 1 75 ? 7.199 -17.375 2.412 1 98.25 75 GLU B N 1
ATOM 2147 C CA . GLU B 1 75 ? 7.871 -17.312 3.705 1 98.25 75 GLU B CA 1
ATOM 2148 C C . GLU B 1 75 ? 8.828 -16.125 3.762 1 98.25 75 GLU B C 1
ATOM 2150 O O . GLU B 1 75 ? 8.867 -15.391 4.758 1 98.25 75 GLU B O 1
ATOM 2155 N N . GLU B 1 76 ? 9.578 -15.891 2.74 1 98.06 76 GLU B N 1
ATOM 2156 C CA . GLU B 1 76 ? 10.57 -14.828 2.697 1 98.06 76 GLU B CA 1
ATOM 2157 C C . GLU B 1 76 ? 9.906 -13.453 2.643 1 98.06 76 GLU B C 1
ATOM 2159 O O . GLU B 1 76 ? 10.352 -12.516 3.307 1 98.06 76 GLU B O 1
ATOM 2164 N N . GLU B 1 77 ? 8.805 -13.32 1.899 1 97.69 77 GLU B N 1
ATOM 2165 C CA . GLU B 1 77 ? 8.203 -12.023 1.626 1 97.69 77 GLU B CA 1
ATOM 2166 C C . GLU B 1 77 ? 7.176 -11.656 2.695 1 97.69 77 GLU B C 1
ATOM 2168 O O . GLU B 1 77 ? 6.965 -10.477 2.984 1 97.69 77 GLU B O 1
ATOM 2173 N N . MET B 1 78 ? 6.504 -12.641 3.234 1 97 78 MET B N 1
ATOM 2174 C CA . MET B 1 78 ? 5.398 -12.273 4.113 1 97 78 MET B CA 1
ATOM 2175 C C . MET B 1 78 ? 5.438 -13.086 5.406 1 97 78 MET B C 1
ATOM 2177 O O . MET B 1 78 ? 4.504 -13.031 6.207 1 97 78 MET B O 1
ATOM 2181 N N . GLY B 1 79 ? 6.453 -13.836 5.598 1 97.19 79 GLY B N 1
ATOM 2182 C CA . GLY B 1 79 ? 6.586 -14.602 6.828 1 97.19 79 GLY B CA 1
ATOM 2183 C C . GLY B 1 79 ? 5.516 -15.664 6.984 1 97.19 79 GLY B C 1
ATOM 2184 O O . GLY B 1 79 ? 5.129 -16 8.102 1 97.19 79 GLY B O 1
ATOM 2185 N N . LEU B 1 80 ? 5.074 -16.172 5.914 1 97.06 80 LEU B N 1
ATOM 2186 C CA . LEU B 1 80 ? 4.012 -17.156 5.922 1 97.06 80 LEU B CA 1
ATOM 2187 C C . LEU B 1 80 ? 4.457 -18.422 6.66 1 97.06 80 LEU B C 1
ATOM 2189 O O . LEU B 1 80 ? 5.555 -18.938 6.422 1 97.06 80 LEU B O 1
ATOM 2193 N N . ASP B 1 81 ? 3.58 -18.891 7.531 1 97.19 81 ASP B N 1
ATOM 2194 C CA . ASP B 1 81 ? 3.74 -20.234 8.086 1 97.19 81 ASP B CA 1
ATOM 2195 C C . ASP B 1 81 ? 3.148 -21.281 7.152 1 97.19 81 ASP B C 1
ATOM 2197 O O . ASP B 1 81 ? 1.947 -21.547 7.191 1 97.19 81 ASP B O 1
ATOM 2201 N N . VAL B 1 82 ? 3.973 -21.859 6.469 1 95.75 82 VAL B N 1
ATOM 2202 C CA . VAL B 1 82 ? 3.572 -22.766 5.395 1 95.75 82 VAL B CA 1
ATOM 2203 C C . VAL B 1 82 ? 2.861 -23.984 5.984 1 95.75 82 VAL B C 1
ATOM 2205 O O . VAL B 1 82 ? 2.02 -24.594 5.324 1 95.75 82 VAL B O 1
ATOM 2208 N N . ARG B 1 83 ? 3.166 -24.406 7.195 1 95.5 83 ARG B N 1
ATOM 2209 C CA . ARG B 1 83 ? 2.539 -25.562 7.832 1 95.5 83 ARG B CA 1
ATOM 2210 C C . ARG B 1 83 ? 1.062 -25.312 8.109 1 95.5 83 ARG B C 1
ATOM 2212 O O . ARG B 1 83 ? 0.261 -26.234 8.172 1 95.5 83 ARG B O 1
ATOM 2219 N N . ILE B 1 84 ? 0.679 -24.031 8.18 1 92.62 84 ILE B N 1
ATOM 2220 C CA . ILE B 1 84 ? -0.679 -23.656 8.555 1 92.62 84 ILE B CA 1
ATOM 2221 C C . ILE B 1 84 ? -1.456 -23.203 7.316 1 92.62 84 ILE B C 1
ATOM 2223 O O . ILE B 1 84 ? -2.586 -23.656 7.098 1 92.62 84 ILE B O 1
ATOM 2227 N N . CYS B 1 85 ? -0.811 -22.406 6.449 1 94.69 85 CYS B N 1
ATOM 2228 C CA . CYS B 1 85 ? -1.528 -21.781 5.344 1 94.69 85 CYS B CA 1
ATOM 2229 C C . CYS B 1 85 ? -0.751 -21.922 4.039 1 94.69 85 CYS B C 1
ATOM 2231 O O . CYS B 1 85 ? -0.843 -21.078 3.156 1 94.69 85 CYS B O 1
ATOM 2233 N N . GLY B 1 86 ? -0.002 -22.922 3.977 1 97.44 86 GLY B N 1
ATOM 2234 C CA . GLY B 1 86 ? 0.806 -23.109 2.781 1 97.44 86 GLY B CA 1
ATOM 2235 C C . GLY B 1 86 ? -0.021 -23.359 1.535 1 97.44 86 GLY B C 1
ATOM 2236 O O . GLY B 1 86 ? -1.124 -23.906 1.617 1 97.44 86 GLY B O 1
ATOM 2237 N N . ILE B 1 87 ? 0.52 -23.047 0.365 1 98.5 87 ILE B N 1
ATOM 2238 C CA . ILE B 1 87 ? -0.104 -23.219 -0.941 1 98.5 87 ILE B CA 1
ATOM 2239 C C . ILE B 1 87 ? 0.101 -24.656 -1.419 1 98.5 87 ILE B C 1
ATOM 2241 O O . ILE B 1 87 ? 1.193 -25.219 -1.282 1 98.5 87 ILE B O 1
ATOM 2245 N N . THR B 1 88 ? -0.904 -25.266 -1.958 1 97.75 88 THR B N 1
ATOM 2246 C CA . THR B 1 88 ? -0.848 -26.578 -2.586 1 97.75 88 THR B CA 1
ATOM 2247 C C . THR B 1 88 ? -1.389 -26.531 -4.012 1 97.75 88 THR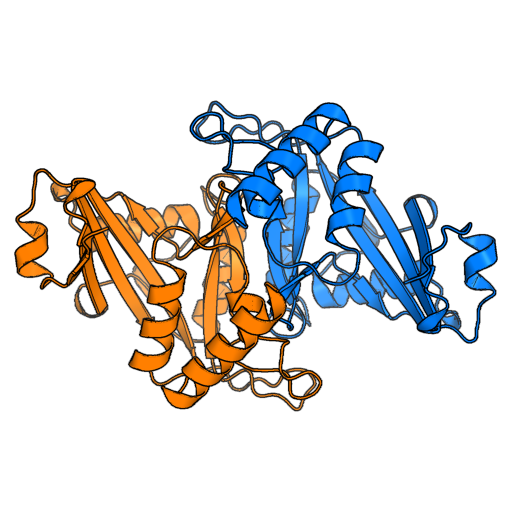 B C 1
ATOM 2249 O O . THR B 1 88 ? -1.853 -25.469 -4.465 1 97.75 88 THR B O 1
ATOM 2252 N N . GLU B 1 89 ? -1.347 -27.641 -4.715 1 96.12 89 GLU B N 1
ATOM 2253 C CA . GLU B 1 89 ? -1.843 -27.719 -6.086 1 96.12 89 GLU B CA 1
ATOM 2254 C C . GLU B 1 89 ? -3.336 -27.406 -6.152 1 96.12 89 GLU B C 1
ATOM 2256 O O . GLU B 1 89 ? -3.822 -26.891 -7.156 1 96.12 89 GLU B O 1
ATOM 2261 N N . GLU B 1 90 ? -4.066 -27.703 -5.109 1 96.75 90 GLU B N 1
ATOM 2262 C CA . GLU B 1 90 ? -5.508 -27.484 -5.066 1 96.75 90 GLU B CA 1
ATOM 2263 C C . GLU B 1 90 ? -5.848 -26 -5.137 1 96.75 90 GLU B C 1
ATOM 2265 O O . GLU B 1 90 ? -6.984 -25.625 -5.438 1 96.75 90 GLU B O 1
ATOM 2270 N N . ASP B 1 91 ? -4.914 -25.203 -4.852 1 98.12 91 ASP B N 1
ATOM 2271 C CA . ASP B 1 91 ? -5.133 -23.766 -4.824 1 98.12 91 ASP B CA 1
ATOM 2272 C C . ASP B 1 91 ? -4.867 -23.141 -6.191 1 98.12 91 ASP B C 1
ATOM 2274 O O . ASP B 1 91 ? -5.035 -21.922 -6.371 1 98.12 91 ASP B O 1
ATOM 2278 N N . TRP B 1 92 ? -4.473 -23.938 -7.145 1 97.75 92 TRP B N 1
ATOM 2279 C CA . TRP B 1 92 ? -4.148 -23.422 -8.469 1 97.75 92 TRP B CA 1
ATOM 2280 C C . TRP B 1 92 ? -5.375 -22.781 -9.117 1 97.75 92 TRP B C 1
ATOM 2282 O O . TRP B 1 92 ? -6.473 -23.344 -9.062 1 97.75 92 TRP B O 1
ATOM 2292 N N . ALA B 1 93 ? -5.176 -21.625 -9.703 1 97.56 93 ALA B N 1
ATOM 2293 C CA . ALA B 1 93 ? -6.301 -20.938 -10.328 1 97.56 93 ALA B CA 1
ATOM 2294 C C . ALA B 1 93 ? -6.102 -20.812 -11.836 1 97.56 93 ALA B C 1
ATOM 2296 O O . ALA B 1 93 ? -7.004 -21.125 -12.609 1 97.56 93 ALA B O 1
ATOM 2297 N N . ALA B 1 94 ? -4.969 -20.359 -12.242 1 96.12 94 ALA B N 1
ATOM 2298 C CA . ALA B 1 94 ? -4.742 -20.141 -13.672 1 96.12 94 ALA B CA 1
ATOM 2299 C C . ALA B 1 94 ? -3.252 -20.141 -13.992 1 96.12 94 ALA B C 1
ATOM 2301 O O . ALA B 1 94 ? -2.418 -19.875 -13.125 1 96.12 94 ALA B O 1
ATOM 2302 N N . THR B 1 95 ? -2.963 -20.406 -15.195 1 96.81 95 THR B N 1
ATOM 2303 C CA . THR B 1 95 ? -1.623 -20.297 -15.758 1 96.81 95 THR B CA 1
ATOM 2304 C C . THR B 1 95 ? -1.658 -19.578 -17.094 1 96.81 95 THR B C 1
ATOM 2306 O O . THR B 1 95 ? -2.496 -19.875 -17.953 1 96.81 95 THR B O 1
ATOM 2309 N N . GLU B 1 96 ? -0.763 -18.656 -17.172 1 94.5 96 GLU B N 1
ATOM 2310 C CA . GLU B 1 96 ? -0.657 -17.906 -18.422 1 94.5 96 GLU B CA 1
ATOM 2311 C C . GLU B 1 96 ? 0.752 -18 -19 1 94.5 96 GLU B C 1
ATOM 2313 O O . GLU B 1 96 ? 1.737 -17.859 -18.266 1 94.5 96 GLU B O 1
ATOM 2318 N N . VAL B 1 97 ? 0.79 -18.188 -20.297 1 93.5 97 VAL B N 1
ATOM 2319 C CA . VAL B 1 97 ? 2.066 -18.25 -21 1 93.5 97 VAL B CA 1
ATOM 2320 C C . VAL B 1 97 ? 2.275 -16.969 -21.812 1 93.5 97 VAL B C 1
ATOM 2322 O O . VAL B 1 97 ? 1.396 -16.562 -22.578 1 93.5 97 VAL B O 1
ATOM 2325 N N . HIS B 1 98 ? 3.406 -16.375 -21.516 1 91.25 98 HIS B N 1
ATOM 2326 C CA . HIS B 1 98 ? 3.838 -15.211 -22.266 1 91.25 98 HIS B CA 1
ATOM 2327 C C . HIS B 1 98 ? 4.934 -15.578 -23.266 1 91.25 98 HIS B C 1
ATOM 2329 O O . HIS B 1 98 ? 6.121 -15.391 -22.984 1 91.25 98 HIS B O 1
ATOM 2335 N N . ASP B 1 99 ? 4.578 -15.883 -24.453 1 87.31 99 ASP B N 1
ATOM 2336 C CA . ASP B 1 99 ? 5.469 -16.531 -25.422 1 87.31 99 ASP B CA 1
ATOM 2337 C C . ASP B 1 99 ? 6.586 -15.586 -25.859 1 87.31 99 ASP B C 1
ATOM 2339 O O . ASP B 1 99 ? 7.734 -16 -26 1 87.31 99 ASP B O 1
ATOM 2343 N N . GLU B 1 100 ? 6.254 -14.359 -26.062 1 87.31 100 GLU B N 1
ATOM 2344 C CA . GLU B 1 100 ? 7.254 -13.406 -26.531 1 87.31 100 GLU B CA 1
ATOM 2345 C C . GLU B 1 100 ? 8.359 -13.203 -25.5 1 87.31 100 GLU B C 1
ATOM 2347 O O . GLU B 1 100 ? 9.516 -12.953 -25.859 1 87.31 100 GLU B O 1
ATOM 2352 N N . GLN B 1 101 ? 8.109 -13.438 -24.328 1 88.06 101 GLN B N 1
ATOM 2353 C CA . GLN B 1 101 ? 9.062 -13.172 -23.25 1 88.06 101 GLN B CA 1
ATOM 2354 C C . GLN B 1 101 ? 9.625 -14.469 -22.688 1 88.06 101 GLN B C 1
ATOM 2356 O O . GLN B 1 101 ? 10.438 -14.453 -21.766 1 88.06 101 GLN B O 1
ATOM 2361 N N . ASN B 1 102 ? 9.172 -15.578 -23.219 1 90.25 102 ASN B N 1
ATOM 2362 C CA . ASN B 1 102 ? 9.531 -16.875 -22.656 1 90.25 102 ASN B CA 1
ATOM 2363 C C . ASN B 1 102 ? 9.297 -16.922 -21.156 1 90.25 102 ASN B C 1
ATOM 2365 O O . ASN B 1 102 ? 10.195 -17.281 -20.391 1 90.25 102 ASN B O 1
ATOM 2369 N N . PHE B 1 103 ? 8.117 -16.578 -20.828 1 92.19 103 PHE B N 1
ATOM 2370 C CA . PHE B 1 103 ? 7.734 -16.406 -19.438 1 92.19 103 PHE B CA 1
ATOM 2371 C C . PHE B 1 103 ? 6.383 -17.062 -19.172 1 92.19 103 PHE B C 1
ATOM 2373 O O . PHE B 1 103 ? 5.465 -16.969 -19.984 1 92.19 103 PHE B O 1
ATOM 2380 N N . VAL B 1 104 ? 6.273 -17.875 -18.016 1 95.5 104 VAL B N 1
ATOM 2381 C CA . VAL B 1 104 ? 5.02 -18.484 -17.578 1 95.5 104 VAL B CA 1
ATOM 2382 C C . VAL B 1 104 ? 4.648 -17.984 -16.188 1 95.5 104 VAL B C 1
ATOM 2384 O O . VAL B 1 104 ? 5.469 -18.016 -15.273 1 95.5 104 VAL B O 1
ATOM 2387 N N . SER B 1 105 ? 3.469 -17.484 -16.031 1 96.25 105 SER B N 1
ATOM 2388 C CA . SER B 1 105 ? 2.967 -17.062 -14.727 1 96.25 105 SER B CA 1
ATOM 2389 C C . SER B 1 105 ? 1.901 -18.016 -14.195 1 96.25 105 SER B C 1
ATOM 2391 O O . SER B 1 105 ? 0.965 -18.359 -14.914 1 96.25 105 SER B O 1
ATOM 2393 N N . HIS B 1 106 ? 2.035 -18.5 -13.023 1 97.62 106 HIS B N 1
ATOM 2394 C CA . HIS B 1 106 ? 1.072 -19.344 -12.32 1 97.62 106 HIS B CA 1
ATOM 2395 C C . HIS B 1 106 ? 0.419 -18.578 -11.164 1 97.62 106 HIS B C 1
ATOM 2397 O O . HIS B 1 106 ? 1.111 -18.062 -10.289 1 97.62 106 HIS B O 1
ATOM 2403 N N . PHE B 1 107 ? -0.861 -18.547 -11.203 1 98.5 107 PHE B N 1
ATOM 2404 C CA . PHE B 1 107 ? -1.617 -17.812 -10.203 1 98.5 107 PHE B CA 1
ATOM 2405 C C . PHE B 1 107 ? -2.395 -18.766 -9.297 1 98.5 107 PHE B C 1
ATOM 2407 O O . PHE B 1 107 ? -3.035 -19.703 -9.781 1 98.5 107 PHE B O 1
ATOM 2414 N N . TYR B 1 108 ? -2.285 -18.562 -7.996 1 98.69 108 TYR B N 1
ATOM 2415 C CA . TYR B 1 108 ? -2.957 -19.359 -6.988 1 98.69 108 TYR B CA 1
ATOM 2416 C C . TYR B 1 108 ? -3.883 -18.516 -6.129 1 98.69 108 TYR B C 1
ATOM 2418 O O . TYR B 1 108 ? -3.609 -17.328 -5.895 1 98.69 108 TYR B O 1
ATOM 2426 N N . ILE B 1 109 ? -4.961 -19.094 -5.688 1 98.81 109 ILE B N 1
ATOM 2427 C CA . ILE B 1 109 ? -5.895 -18.422 -4.785 1 98.81 109 ILE B CA 1
ATOM 2428 C C . ILE B 1 109 ? -6.121 -19.297 -3.549 1 98.81 109 ILE B C 1
ATOM 2430 O O . ILE B 1 109 ? -6.484 -20.469 -3.66 1 98.81 109 ILE B O 1
ATOM 2434 N N . LYS B 1 110 ? -5.902 -18.719 -2.428 1 98.56 110 LYS B N 1
ATOM 2435 C CA . LYS B 1 110 ? -6.047 -19.453 -1.176 1 98.56 110 LYS B CA 1
ATOM 2436 C C . LYS B 1 110 ? -7.023 -18.766 -0.235 1 98.56 110 LYS B C 1
ATOM 2438 O O . LYS B 1 110 ? -6.793 -17.625 0.175 1 98.56 110 LYS B O 1
ATOM 2443 N N . LYS B 1 111 ? -8.07 -19.406 0.09 1 98.44 111 LYS B N 1
ATOM 2444 C CA . LYS B 1 111 ? -9.016 -18.953 1.103 1 98.44 111 LYS B CA 1
ATOM 2445 C C . LYS B 1 111 ? -8.578 -19.375 2.5 1 98.44 111 LYS B C 1
ATOM 2447 O O . LYS B 1 111 ? -8.289 -20.547 2.732 1 98.44 111 LYS B O 1
ATOM 2452 N N . ILE B 1 112 ? -8.484 -18.406 3.373 1 98.38 112 ILE B N 1
ATOM 2453 C CA . ILE B 1 112 ? -8.094 -18.703 4.746 1 98.38 112 ILE B CA 1
ATOM 2454 C C . ILE B 1 112 ? -9.008 -17.953 5.715 1 98.38 112 ILE B C 1
ATOM 2456 O O . ILE B 1 112 ? -10.047 -17.438 5.309 1 98.38 112 ILE B O 1
ATOM 2460 N N . THR B 1 113 ? -8.711 -18.062 7.051 1 98.19 113 THR B N 1
ATOM 2461 C CA . THR B 1 113 ? -9.539 -17.375 8.031 1 98.19 113 THR B CA 1
ATOM 2462 C C . THR B 1 113 ? -9.039 -15.945 8.266 1 98.19 113 THR B C 1
ATOM 2464 O O . THR B 1 113 ? -7.895 -15.633 7.949 1 98.19 113 THR B O 1
ATOM 2467 N N . LEU B 1 114 ? -9.922 -15.164 8.781 1 98.06 114 LEU B N 1
ATOM 2468 C CA . LEU B 1 114 ? -9.531 -13.789 9.086 1 98.06 114 LEU B CA 1
ATOM 2469 C C . LEU B 1 114 ? -8.406 -13.758 10.109 1 98.06 114 LEU B C 1
ATOM 2471 O O . LEU B 1 114 ? -7.523 -12.898 10.031 1 98.06 114 LEU B O 1
ATOM 2475 N N . ASP B 1 115 ? -8.445 -14.625 11.07 1 97.88 115 ASP B N 1
ATOM 2476 C CA . ASP B 1 115 ? -7.375 -14.719 12.055 1 97.88 115 ASP B CA 1
ATOM 2477 C C . ASP B 1 115 ? -6.039 -15.039 11.383 1 97.88 115 ASP B C 1
ATOM 2479 O O . ASP B 1 115 ? -5.004 -14.492 11.766 1 97.88 115 ASP B O 1
ATOM 2483 N N . GLN B 1 116 ? -6.07 -15.922 10.453 1 98.25 116 GLN B N 1
ATOM 2484 C CA . GLN B 1 116 ? -4.859 -16.25 9.711 1 98.25 116 GLN B CA 1
ATOM 2485 C C . GLN B 1 116 ? -4.359 -15.062 8.906 1 98.25 116 GLN B C 1
ATOM 2487 O O . GLN B 1 116 ? -3.15 -14.844 8.789 1 98.25 116 GLN B O 1
ATOM 2492 N N . ILE B 1 117 ? -5.277 -14.305 8.32 1 98.56 117 ILE B N 1
ATOM 2493 C CA . ILE B 1 117 ? -4.898 -13.078 7.629 1 98.56 117 ILE B CA 1
ATOM 2494 C C . ILE B 1 117 ? -4.141 -12.156 8.586 1 98.56 117 ILE B C 1
ATOM 2496 O O . ILE B 1 117 ? -3.08 -11.625 8.234 1 98.56 117 ILE B O 1
ATOM 2500 N N . ARG B 1 118 ? -4.672 -11.977 9.742 1 98 118 ARG B N 1
ATOM 2501 C CA . ARG B 1 118 ? -4.062 -11.094 10.727 1 98 118 ARG B CA 1
ATOM 2502 C C . ARG B 1 118 ? -2.676 -11.586 11.125 1 98 118 ARG B C 1
ATOM 2504 O O . ARG B 1 118 ? -1.754 -10.789 11.312 1 98 118 ARG B O 1
ATOM 2511 N N . GLN B 1 119 ? -2.561 -12.82 11.258 1 97.94 119 GLN B N 1
ATOM 2512 C CA . GLN B 1 119 ? -1.261 -13.414 11.562 1 97.94 119 GLN B CA 1
ATOM 2513 C C . GLN B 1 119 ? -0.255 -13.141 10.453 1 97.94 119 GLN B C 1
ATOM 2515 O O . GLN B 1 119 ? 0.902 -12.805 10.719 1 97.94 119 GLN B O 1
ATOM 2520 N N . ILE B 1 120 ? -0.686 -13.297 9.234 1 98.56 120 ILE B N 1
ATOM 2521 C CA . ILE B 1 120 ? 0.174 -13.047 8.086 1 98.56 120 ILE B CA 1
ATOM 2522 C C . ILE B 1 120 ? 0.603 -11.578 8.07 1 98.56 120 ILE B C 1
ATOM 2524 O O . ILE B 1 120 ? 1.78 -11.273 7.867 1 98.56 120 ILE B O 1
ATOM 2528 N N . GLU B 1 121 ? -0.333 -10.695 8.273 1 98.56 121 GLU B N 1
ATOM 2529 C CA . GLU B 1 121 ? -0.038 -9.266 8.266 1 98.56 121 GLU B CA 1
ATOM 2530 C C . GLU B 1 121 ? 1.012 -8.914 9.32 1 98.56 121 GLU B C 1
ATOM 2532 O O . GLU B 1 121 ? 1.944 -8.156 9.039 1 98.56 121 GLU B O 1
ATOM 2537 N N . THR B 1 122 ? 0.851 -9.469 10.492 1 98.19 122 THR B N 1
ATOM 2538 C CA . THR B 1 122 ? 1.809 -9.203 11.562 1 98.19 122 THR B CA 1
ATOM 2539 C C . THR B 1 122 ? 3.166 -9.82 11.234 1 98.19 122 THR B C 1
ATOM 2541 O O . THR B 1 122 ? 4.199 -9.156 11.352 1 98.19 122 THR B O 1
ATOM 2544 N N . ALA B 1 123 ? 3.178 -11.031 10.781 1 98.38 123 ALA B N 1
ATOM 2545 C CA . ALA B 1 123 ? 4.418 -11.734 10.469 1 98.38 123 ALA B CA 1
ATOM 2546 C C . ALA B 1 123 ? 5.168 -11.055 9.328 1 98.38 123 ALA B C 1
ATOM 2548 O O . ALA B 1 123 ? 6.398 -11.047 9.305 1 98.38 123 ALA B O 1
ATOM 2549 N N . ALA B 1 124 ? 4.461 -10.484 8.406 1 98.62 124 ALA B N 1
ATOM 2550 C CA . ALA B 1 124 ? 5.055 -9.867 7.23 1 98.62 124 ALA B CA 1
ATOM 2551 C C . ALA B 1 124 ? 5.973 -8.711 7.621 1 98.62 124 ALA B C 1
ATOM 2553 O O . ALA B 1 124 ? 6.973 -8.445 6.949 1 98.62 124 ALA B O 1
ATOM 2554 N N . THR B 1 125 ? 5.691 -8.031 8.719 1 98.31 125 THR B N 1
ATOM 2555 C CA . THR B 1 125 ? 6.449 -6.848 9.102 1 98.31 125 THR B CA 1
ATOM 2556 C C . THR B 1 125 ? 7.84 -7.234 9.602 1 98.31 125 THR B C 1
ATOM 2558 O O . THR B 1 125 ? 8.719 -6.375 9.734 1 98.31 125 THR B O 1
ATOM 2561 N N . THR B 1 126 ? 8.047 -8.484 9.844 1 97.38 126 THR B N 1
ATOM 2562 C CA . THR B 1 126 ? 9.359 -8.945 10.297 1 97.38 126 THR B CA 1
ATOM 2563 C C . THR B 1 126 ? 9.922 -9.992 9.344 1 97.38 126 THR B C 1
ATOM 2565 O O . THR B 1 126 ? 10.898 -10.672 9.672 1 97.38 126 THR B O 1
ATOM 2568 N N . ALA B 1 127 ? 9.242 -10.219 8.258 1 98.38 127 ALA B N 1
ATOM 2569 C CA . ALA B 1 127 ? 9.711 -11.18 7.266 1 98.38 127 ALA B CA 1
ATOM 2570 C C . ALA B 1 127 ? 11.055 -10.75 6.68 1 98.38 127 ALA B C 1
ATOM 2572 O O . ALA B 1 127 ? 11.391 -9.562 6.688 1 98.38 127 ALA B O 1
ATOM 2573 N N . LYS B 1 128 ? 11.758 -11.68 6.125 1 97.38 128 LYS B N 1
ATOM 2574 C CA . LYS B 1 128 ? 13.102 -11.484 5.602 1 97.38 128 LYS B CA 1
ATOM 2575 C C . LYS B 1 128 ? 13.141 -10.375 4.559 1 97.38 128 LYS B C 1
ATOM 2577 O O . LYS B 1 128 ? 14.039 -9.531 4.574 1 97.38 128 LYS B O 1
ATOM 2582 N N . ASP B 1 129 ? 12.211 -10.328 3.672 1 97.88 129 ASP B N 1
ATOM 2583 C CA . ASP B 1 129 ? 12.258 -9.43 2.521 1 97.88 129 ASP B CA 1
ATOM 2584 C C . ASP B 1 129 ? 11.516 -8.125 2.814 1 97.88 129 ASP B C 1
ATOM 2586 O O . ASP B 1 129 ? 11.438 -7.242 1.958 1 97.88 129 ASP B O 1
ATOM 2590 N N . HIS B 1 130 ? 10.922 -7.988 4.039 1 98.25 130 HIS B N 1
ATOM 2591 C CA . HIS B 1 130 ? 10.211 -6.766 4.375 1 98.25 130 HIS B CA 1
ATOM 2592 C C . HIS B 1 130 ? 11.141 -5.559 4.363 1 98.25 130 HIS B C 1
ATOM 2594 O O . HIS B 1 130 ? 12.219 -5.598 4.961 1 98.25 130 HIS B O 1
ATOM 2600 N N . GLY B 1 131 ? 10.758 -4.523 3.686 1 97.69 131 GLY B N 1
ATOM 2601 C CA . GLY B 1 131 ? 11.547 -3.305 3.588 1 97.69 131 GLY B CA 1
ATOM 2602 C C . GLY B 1 131 ? 12.516 -3.314 2.42 1 97.69 131 GLY B C 1
ATOM 2603 O O . GLY B 1 131 ? 13.188 -2.314 2.154 1 97.69 131 GLY B O 1
ATOM 2604 N N . LEU B 1 132 ? 12.609 -4.395 1.74 1 97.19 132 LEU B N 1
ATOM 2605 C CA . LEU B 1 132 ? 13.438 -4.539 0.544 1 97.19 132 LEU B CA 1
ATOM 2606 C C . LEU B 1 132 ? 12.586 -4.941 -0.656 1 97.19 132 LEU B C 1
ATOM 2608 O O . LEU B 1 132 ? 11.852 -4.117 -1.209 1 97.19 132 LEU B O 1
ATOM 2612 N N . GLU B 1 133 ? 12.336 -6.18 -0.851 1 97.25 133 GLU B N 1
ATOM 2613 C CA . GLU B 1 133 ? 11.555 -6.613 -2.008 1 97.25 133 GLU B CA 1
ATOM 2614 C C . GLU B 1 133 ? 10.07 -6.375 -1.793 1 97.25 133 GLU B C 1
ATOM 2616 O O . GLU B 1 133 ? 9.312 -6.223 -2.756 1 97.25 133 GLU B O 1
ATOM 2621 N N . SER B 1 134 ? 9.688 -6.469 -0.583 1 9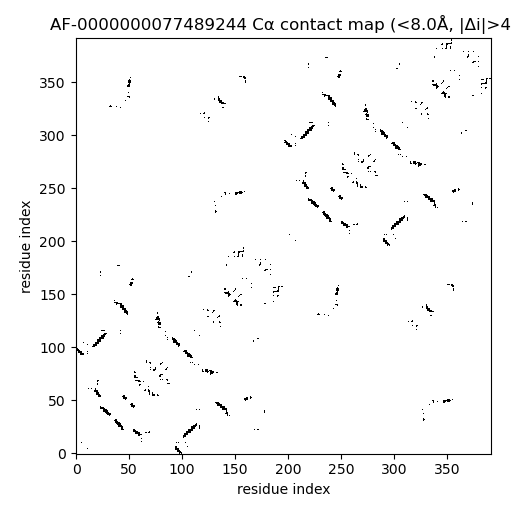8.44 134 SER B N 1
ATOM 2622 C CA . SER B 1 134 ? 8.312 -6.148 -0.192 1 98.44 134 SER B CA 1
ATOM 2623 C C . SER B 1 134 ? 8.266 -4.887 0.662 1 98.44 134 SER B C 1
ATOM 2625 O O . SER B 1 134 ? 8.898 -4.816 1.719 1 98.44 134 SER B O 1
ATOM 2627 N N . LEU B 1 135 ? 7.492 -3.908 0.276 1 98.75 135 LEU B N 1
ATOM 2628 C CA . LEU B 1 135 ? 7.488 -2.619 0.959 1 98.75 135 LEU B CA 1
ATOM 2629 C C . LEU B 1 135 ? 6.27 -2.488 1.865 1 98.75 135 LEU B C 1
ATOM 2631 O O . LEU B 1 135 ? 6.047 -1.436 2.465 1 98.75 135 LEU B O 1
ATOM 2635 N N . GLY B 1 136 ? 5.441 -3.551 1.946 1 98.62 136 GLY B N 1
ATOM 2636 C CA . GLY B 1 136 ? 4.289 -3.607 2.834 1 98.62 136 GLY B CA 1
ATOM 2637 C C . GLY B 1 136 ? 3.096 -4.316 2.221 1 98.62 136 GLY B C 1
ATOM 2638 O O . GLY B 1 136 ? 2.859 -4.211 1.015 1 98.62 136 GLY B O 1
ATOM 2639 N N . LEU B 1 137 ? 2.324 -4.996 3.07 1 98.75 137 LEU B N 1
ATOM 2640 C CA . LEU B 1 137 ? 1.061 -5.582 2.643 1 98.75 137 LEU B CA 1
ATOM 2641 C C . LEU B 1 137 ? -0.07 -4.562 2.727 1 98.75 137 LEU B C 1
ATOM 2643 O O . LEU B 1 137 ? -0.071 -3.703 3.611 1 98.75 137 LEU B O 1
ATOM 2647 N N . VAL B 1 138 ? -0.995 -4.723 1.789 1 98.81 138 VAL B N 1
ATOM 2648 C CA . VAL B 1 138 ? -2.197 -3.896 1.852 1 98.81 138 VAL B CA 1
ATOM 2649 C C . VAL B 1 138 ? -3.434 -4.766 1.624 1 98.81 138 VAL B C 1
ATOM 2651 O O . VAL B 1 138 ? -3.371 -5.77 0.912 1 98.81 138 VAL B O 1
ATOM 2654 N N . ARG B 1 139 ? -4.484 -4.395 2.27 1 98.94 139 ARG B N 1
ATOM 2655 C CA . ARG B 1 139 ? -5.789 -4.977 1.973 1 98.94 139 ARG B CA 1
ATOM 2656 C C . ARG B 1 139 ? -6.461 -4.25 0.81 1 98.94 139 ARG B C 1
ATOM 2658 O O . ARG B 1 139 ? -6.367 -3.025 0.7 1 98.94 139 ARG B O 1
ATOM 2665 N N . VAL B 1 140 ? -7.086 -4.98 -0.036 1 98.88 140 VAL B N 1
ATOM 2666 C CA . VAL B 1 140 ? -7.801 -4.441 -1.188 1 98.88 140 VAL B CA 1
ATOM 2667 C C . VAL B 1 140 ? -9.219 -4.047 -0.777 1 98.88 140 VAL B C 1
ATOM 2669 O O . VAL B 1 140 ? -9.961 -4.859 -0.219 1 98.88 140 VAL B O 1
ATOM 2672 N N . PRO B 1 141 ? -9.578 -2.76 -0.937 1 98.75 141 PRO B N 1
ATOM 2673 C CA . PRO B 1 141 ? -10.977 -2.408 -0.684 1 98.75 141 PRO B CA 1
ATOM 2674 C C . PRO B 1 141 ? -11.93 -2.99 -1.727 1 98.75 141 PRO B C 1
ATOM 2676 O O . PRO B 1 141 ? -12.07 -2.43 -2.816 1 98.75 141 PRO B O 1
ATOM 2679 N N . VAL B 1 142 ? -12.633 -4.027 -1.407 1 98.38 142 VAL B N 1
ATOM 2680 C CA . VAL B 1 142 ? -13.492 -4.711 -2.371 1 98.38 142 VAL B CA 1
ATOM 2681 C C . VAL B 1 142 ? -14.906 -4.141 -2.301 1 98.38 142 VAL B C 1
ATOM 2683 O O . VAL B 1 142 ? -15.883 -4.887 -2.35 1 98.38 142 VAL B O 1
ATOM 2686 N N . TYR B 1 143 ? -15.023 -2.889 -2.068 1 97.69 143 TYR B N 1
ATOM 2687 C CA . TYR B 1 143 ? -16.25 -2.109 -2.066 1 97.69 143 TYR B CA 1
ATOM 2688 C C . TYR B 1 143 ? -16.078 -0.817 -2.855 1 97.69 143 TYR B C 1
ATOM 2690 O O . TYR B 1 143 ? -14.961 -0.418 -3.172 1 97.69 143 TYR B O 1
ATOM 2698 N N . THR B 1 144 ? -17.188 -0.217 -3.168 1 96.5 144 THR B N 1
ATOM 2699 C CA . THR B 1 144 ? -17.234 1.126 -3.736 1 96.5 144 THR B CA 1
ATOM 2700 C C . THR B 1 144 ? -17.938 2.094 -2.785 1 96.5 144 THR B C 1
ATOM 2702 O O . THR B 1 144 ? -19 1.789 -2.266 1 96.5 144 THR B O 1
ATOM 2705 N N . LEU B 1 145 ? -17.25 3.148 -2.51 1 95.94 145 LEU B N 1
ATOM 2706 C CA . LEU B 1 145 ? -17.844 4.125 -1.602 1 95.94 145 LEU B CA 1
ATOM 2707 C C . LEU B 1 145 ? -19.078 4.781 -2.234 1 95.94 145 LEU B C 1
ATOM 2709 O O . LEU B 1 145 ? -19 5.273 -3.363 1 95.94 145 LEU B O 1
ATOM 2713 N N . PRO B 1 146 ? -20.125 4.844 -1.54 1 92.19 146 PRO B N 1
ATOM 2714 C CA . PRO B 1 146 ? -21.375 5.352 -2.121 1 92.19 146 PRO B CA 1
ATOM 2715 C C . PRO B 1 146 ? -21.328 6.859 -2.361 1 92.19 146 PRO B C 1
ATOM 2717 O O . PRO B 1 146 ? -22.031 7.363 -3.24 1 92.19 146 PRO B O 1
ATOM 2720 N N . ARG B 1 147 ? -20.547 7.559 -1.621 1 87.12 147 ARG B N 1
ATOM 2721 C CA . ARG B 1 147 ? -20.547 9.016 -1.671 1 87.12 147 ARG B CA 1
ATOM 2722 C C . ARG B 1 147 ? -20.078 9.516 -3.035 1 87.12 147 ARG B C 1
ATOM 2724 O O . ARG B 1 147 ? -20.719 10.391 -3.629 1 87.12 147 ARG B O 1
ATOM 2731 N N . ASP B 1 148 ? -19.078 9.016 -3.539 1 87.19 148 ASP B N 1
ATOM 2732 C CA . ASP B 1 148 ? -18.516 9.539 -4.781 1 87.19 148 ASP B CA 1
ATOM 2733 C C . ASP B 1 148 ? -18.516 8.469 -5.875 1 87.19 148 ASP B C 1
ATOM 2735 O O . ASP B 1 148 ? -18.188 8.75 -7.027 1 87.19 148 ASP B O 1
ATOM 2739 N N . LYS B 1 149 ? -18.844 7.23 -5.512 1 88.44 149 LYS B N 1
ATOM 2740 C CA . LYS B 1 149 ? -18.875 6.102 -6.434 1 88.44 149 LYS B CA 1
ATOM 2741 C C . LYS B 1 149 ? -17.531 5.898 -7.117 1 88.44 149 LYS B C 1
ATOM 2743 O O . LYS B 1 149 ? -17.469 5.379 -8.234 1 88.44 149 LYS B O 1
ATOM 2748 N N . ALA B 1 150 ? -16.5 6.441 -6.449 1 91.31 150 ALA B N 1
ATOM 2749 C CA . ALA B 1 150 ? -15.172 6.363 -7.047 1 91.31 150 ALA B CA 1
ATOM 2750 C C . ALA B 1 150 ? -14.148 5.828 -6.047 1 91.31 150 ALA B C 1
ATOM 2752 O O . ALA B 1 150 ? -13.164 5.191 -6.434 1 91.31 150 ALA B O 1
ATOM 2753 N N . GLY B 1 151 ? -14.469 6.117 -4.82 1 96 151 GLY B N 1
ATOM 2754 C CA . GLY B 1 151 ? -13.562 5.629 -3.797 1 96 151 GLY B CA 1
ATOM 2755 C C . GLY B 1 151 ? -13.695 4.141 -3.535 1 96 151 GLY B C 1
ATOM 2756 O O . GLY B 1 151 ? -14.773 3.568 -3.74 1 96 151 GLY B O 1
ATOM 2757 N N . GLY B 1 152 ? -12.727 3.51 -2.984 1 98 152 GLY B N 1
ATOM 2758 C CA . GLY B 1 152 ? -12.703 2.07 -2.773 1 98 152 GLY B CA 1
ATOM 2759 C C . GLY B 1 152 ? -12.016 1.314 -3.898 1 98 152 GLY B C 1
ATOM 2760 O O . GLY B 1 152 ? -10.875 1.618 -4.254 1 98 152 GLY B O 1
ATOM 2761 N N . LEU B 1 153 ? -12.703 0.333 -4.43 1 98.44 153 LEU B N 1
ATOM 2762 C CA . LEU B 1 153 ? -12.125 -0.542 -5.445 1 98.44 153 LEU B CA 1
ATOM 2763 C C . LEU B 1 153 ? -11.828 0.23 -6.727 1 98.44 153 LEU B C 1
ATOM 2765 O O . LEU B 1 153 ? -10.758 0.077 -7.316 1 98.44 153 LEU B O 1
ATOM 2769 N N . PRO B 1 154 ? -12.719 1.16 -7.188 1 98.06 154 PRO B N 1
ATOM 2770 C CA . PRO B 1 154 ? -12.398 1.89 -8.414 1 98.06 154 PRO B CA 1
ATOM 2771 C C . PRO B 1 154 ? -11.086 2.668 -8.312 1 98.06 154 PRO B C 1
ATOM 2773 O O . PRO B 1 154 ? -10.242 2.58 -9.211 1 98.06 154 PRO B O 1
ATOM 2776 N N . ALA B 1 155 ? -10.945 3.393 -7.27 1 98 155 ALA B N 1
ATOM 2777 C CA . ALA B 1 155 ? -9.703 4.141 -7.082 1 98 155 ALA B CA 1
ATOM 2778 C C . ALA B 1 155 ? -8.508 3.201 -6.953 1 98 155 ALA B C 1
ATOM 2780 O O . ALA B 1 155 ? -7.434 3.471 -7.5 1 98 155 ALA B O 1
ATOM 2781 N N . PHE B 1 156 ? -8.719 2.098 -6.234 1 98.75 156 PHE B N 1
ATOM 2782 C CA . PHE B 1 156 ? -7.652 1.117 -6.055 1 98.75 156 PHE B CA 1
ATOM 2783 C C . PHE B 1 156 ? -7.195 0.568 -7.402 1 98.75 156 PHE B C 1
ATOM 2785 O O . PHE B 1 156 ? -5.996 0.402 -7.633 1 98.75 156 PHE B O 1
ATOM 2792 N N . LEU B 1 157 ? -8.125 0.364 -8.242 1 98.31 157 LEU B N 1
ATOM 2793 C CA . LEU B 1 157 ? -7.836 -0.203 -9.555 1 98.31 157 LEU B CA 1
ATOM 2794 C C . LEU B 1 157 ? -7.113 0.81 -10.438 1 98.31 157 LEU B C 1
ATOM 2796 O O . LEU B 1 157 ? -6.566 0.451 -11.484 1 98.31 157 LEU B O 1
ATOM 2800 N N . SER B 1 158 ? -7.059 2.016 -10.055 1 97.38 158 SER B N 1
ATOM 2801 C CA . SER B 1 158 ? -6.379 3.057 -10.812 1 97.38 158 SER B CA 1
ATOM 2802 C C . SER B 1 158 ? -4.918 3.184 -10.398 1 97.38 158 SER B C 1
ATOM 2804 O O . SER B 1 158 ? -4.172 3.982 -10.961 1 97.38 158 SER B O 1
ATOM 2806 N N . ASN B 1 159 ? -4.539 2.453 -9.391 1 97.94 159 ASN B N 1
ATOM 2807 C CA . ASN B 1 159 ? -3.125 2.41 -9.039 1 97.94 159 ASN B CA 1
ATOM 2808 C C . ASN B 1 159 ? -2.305 1.659 -10.078 1 97.94 159 ASN B C 1
ATOM 2810 O O . ASN B 1 159 ? -2.854 1.167 -11.07 1 97.94 159 ASN B O 1
ATOM 2814 N N . THR B 1 160 ? -0.976 1.631 -9.875 1 97.06 160 THR B N 1
ATOM 2815 C CA . THR B 1 160 ? -0.078 0.935 -10.789 1 97.06 160 THR B CA 1
ATOM 2816 C C . THR B 1 160 ? 0.168 -0.497 -10.32 1 97.06 160 THR B C 1
ATOM 2818 O O . THR B 1 160 ? 0.479 -0.727 -9.156 1 97.06 160 THR B O 1
ATOM 2821 N N . PHE B 1 161 ? 0.037 -1.458 -11.273 1 97.88 161 PHE B N 1
ATOM 2822 C CA . PHE B 1 161 ? 0.184 -2.873 -10.961 1 97.88 161 PHE B CA 1
ATOM 2823 C C . PHE B 1 161 ? 1.306 -3.498 -11.781 1 97.88 161 PHE B C 1
ATOM 2825 O O . PHE B 1 161 ? 1.573 -3.066 -12.906 1 97.88 161 PHE B O 1
ATOM 2832 N N . ILE B 1 162 ? 1.861 -4.492 -11.227 1 96.81 162 ILE B N 1
ATOM 2833 C CA . ILE B 1 162 ? 2.904 -5.219 -11.945 1 96.81 162 ILE B CA 1
ATOM 2834 C C . ILE B 1 162 ? 2.268 -6.262 -12.859 1 96.81 162 ILE B C 1
ATOM 2836 O O . ILE B 1 162 ? 1.375 -7.004 -12.438 1 96.81 162 ILE B O 1
ATOM 2840 N N . GLY B 1 163 ? 2.736 -6.289 -14.102 1 92.62 163 GLY B N 1
ATOM 2841 C CA . GLY B 1 163 ? 2.34 -7.348 -15.016 1 92.62 163 GLY B CA 1
ATOM 2842 C C . GLY B 1 163 ? 0.836 -7.52 -15.117 1 92.62 163 GLY B C 1
ATOM 2843 O O . GLY B 1 163 ? 0.112 -6.566 -15.398 1 92.62 163 GLY B O 1
ATOM 2844 N N . THR B 1 164 ? 0.398 -8.75 -14.719 1 93 164 THR B N 1
ATOM 2845 C CA . THR B 1 164 ? -1.012 -9.086 -14.883 1 93 164 THR B CA 1
ATOM 2846 C C . THR B 1 164 ? -1.727 -9.078 -13.531 1 93 164 THR B C 1
ATOM 2848 O O . THR B 1 164 ? -2.801 -9.672 -13.391 1 93 164 THR B O 1
ATOM 2851 N N . ALA B 1 165 ? -1.131 -8.438 -12.586 1 97.75 165 ALA B N 1
ATOM 2852 C CA . ALA B 1 165 ? -1.645 -8.5 -11.219 1 97.75 165 ALA B CA 1
ATOM 2853 C C . ALA B 1 165 ? -3.061 -7.938 -11.133 1 97.75 165 ALA B C 1
ATOM 2855 O O . ALA B 1 165 ? -3.906 -8.469 -10.414 1 97.75 165 ALA B O 1
ATOM 2856 N N . ARG B 1 166 ? -3.305 -6.844 -11.844 1 97.81 166 ARG B N 1
ATOM 2857 C CA . ARG B 1 166 ? -4.641 -6.254 -11.828 1 97.81 166 ARG B CA 1
ATOM 2858 C C . ARG B 1 166 ? -5.672 -7.227 -12.383 1 97.81 166 ARG B C 1
ATOM 2860 O O . ARG B 1 166 ? -6.742 -7.41 -11.797 1 97.81 166 ARG B O 1
ATOM 2867 N N . GLU B 1 167 ? -5.34 -7.816 -13.469 1 96.31 167 GLU B N 1
ATOM 2868 C CA . GLU B 1 167 ? -6.227 -8.797 -14.086 1 96.31 167 GLU B CA 1
ATOM 2869 C C . GLU B 1 167 ? -6.43 -10.008 -13.172 1 96.31 167 GLU B C 1
ATOM 2871 O O . GLU B 1 167 ? -7.535 -10.547 -13.086 1 96.31 167 GLU B O 1
ATOM 2876 N N . GLU B 1 168 ? -5.371 -10.445 -12.625 1 97.56 168 GLU B N 1
ATOM 2877 C CA . GLU B 1 168 ? -5.438 -11.562 -11.695 1 97.56 168 GLU B CA 1
ATOM 2878 C C . GLU B 1 168 ? -6.34 -11.242 -10.508 1 97.56 168 GLU B C 1
ATOM 2880 O O . GLU B 1 168 ? -7.117 -12.086 -10.062 1 97.56 168 GLU B O 1
ATOM 2885 N N . LEU B 1 169 ? -6.219 -10.023 -9.969 1 98.69 169 LEU B N 1
ATOM 2886 C CA . LEU B 1 169 ? -7.086 -9.594 -8.875 1 98.69 169 LEU B CA 1
ATOM 2887 C C . LEU B 1 169 ? -8.555 -9.711 -9.273 1 98.69 169 LEU B C 1
ATOM 2889 O O . LEU B 1 169 ? -9.352 -10.312 -8.547 1 98.69 169 LEU B O 1
ATOM 2893 N N . LEU B 1 170 ? -8.875 -9.164 -10.391 1 98.25 170 LEU B N 1
ATOM 2894 C CA . LEU B 1 170 ? -10.258 -9.164 -10.852 1 98.25 170 LEU B CA 1
ATOM 2895 C C . LEU B 1 170 ? -10.766 -10.586 -11.086 1 98.25 170 LEU B C 1
ATOM 2897 O O . LEU B 1 170 ? -11.883 -10.922 -10.695 1 98.25 170 LEU B O 1
ATOM 2901 N N . MET B 1 171 ? -9.922 -11.367 -11.672 1 97.25 171 MET B N 1
ATOM 2902 C CA . MET B 1 171 ? -10.266 -12.766 -11.891 1 97.25 171 MET B CA 1
ATOM 2903 C C . MET B 1 171 ? -10.531 -13.477 -10.562 1 97.25 171 MET B C 1
ATOM 2905 O O . MET B 1 171 ? -11.508 -14.211 -10.43 1 97.25 171 MET B O 1
ATOM 2909 N N . GLY B 1 172 ? -9.633 -13.297 -9.617 1 98.44 172 GLY B N 1
ATOM 2910 C CA . GLY B 1 172 ? -9.797 -13.922 -8.312 1 98.44 172 GLY B CA 1
ATOM 2911 C C . GLY B 1 172 ? -11.055 -13.484 -7.598 1 98.44 172 GLY B C 1
ATOM 2912 O O . GLY B 1 172 ? -11.75 -14.305 -6.996 1 98.44 172 GLY B O 1
ATOM 2913 N N . LEU B 1 173 ? -11.359 -12.188 -7.633 1 98.62 173 LEU B N 1
ATOM 2914 C CA . LEU B 1 173 ? -12.555 -11.664 -6.98 1 98.62 173 LEU B CA 1
ATOM 2915 C C . LEU B 1 173 ? -13.812 -12.312 -7.547 1 98.62 173 LEU B C 1
ATOM 2917 O O . LEU B 1 173 ? -14.734 -12.656 -6.797 1 98.62 173 LEU B O 1
ATOM 2921 N N . GLU B 1 174 ? -13.828 -12.445 -8.781 1 98.25 174 GLU B N 1
ATOM 2922 C CA . GLU B 1 174 ? -14.984 -13.039 -9.445 1 98.25 174 GLU B CA 1
ATOM 2923 C C . GLU B 1 174 ? -15.055 -14.539 -9.172 1 98.25 174 GLU B C 1
ATOM 2925 O O . GLU B 1 174 ? -16.109 -15.055 -8.805 1 98.25 174 GLU B O 1
ATOM 2930 N N . GLN B 1 175 ? -13.977 -15.242 -9.391 1 97.94 175 GLN B N 1
ATOM 2931 C CA . GLN B 1 175 ? -13.906 -16.688 -9.234 1 97.94 175 GLN B CA 1
ATOM 2932 C C . GLN B 1 175 ? -14.312 -17.109 -7.82 1 97.94 175 GLN B C 1
ATOM 2934 O O . GLN B 1 175 ? -14.984 -18.125 -7.637 1 97.94 175 GLN B O 1
ATOM 2939 N N . GLU B 1 176 ? -13.938 -16.359 -6.828 1 98.12 176 GLU B N 1
ATOM 2940 C CA . GLU B 1 176 ? -14.203 -16.688 -5.43 1 98.12 176 GLU B CA 1
ATOM 2941 C C . GLU B 1 176 ? -15.57 -16.172 -4.988 1 98.12 176 GLU B C 1
ATOM 2943 O O . GLU B 1 176 ? -15.945 -16.312 -3.826 1 98.12 176 GLU B O 1
ATOM 2948 N N . GLY B 1 177 ? -16.25 -15.5 -5.891 1 97.75 177 GLY B N 1
ATOM 2949 C CA . GLY B 1 177 ? -17.578 -15 -5.602 1 97.75 177 GLY B CA 1
ATOM 2950 C C . GLY B 1 177 ? -17.578 -13.812 -4.652 1 97.75 177 GLY B C 1
ATOM 2951 O O . GLY B 1 177 ? -18.562 -13.562 -3.959 1 97.75 177 GLY B O 1
ATOM 2952 N N . ILE B 1 178 ? -16.516 -13.195 -4.535 1 98 178 ILE B N 1
ATOM 2953 C CA . ILE B 1 178 ? -16.422 -12.023 -3.666 1 98 178 ILE B CA 1
ATOM 2954 C C . ILE B 1 178 ? -17.219 -10.867 -4.27 1 98 178 ILE B C 1
ATOM 2956 O O . ILE B 1 178 ? -17.938 -10.164 -3.557 1 98 178 ILE B O 1
ATOM 2960 N N . LEU B 1 179 ? -17.062 -10.641 -5.535 1 98.06 179 LEU B N 1
ATOM 2961 C CA . LEU B 1 179 ? -17.844 -9.68 -6.316 1 98.06 179 LEU B CA 1
ATOM 2962 C C . LEU B 1 179 ? -18.422 -10.344 -7.559 1 98.06 179 LEU B C 1
ATOM 2964 O O . LEU B 1 179 ? -17.797 -11.234 -8.141 1 98.06 179 LEU B O 1
ATOM 2968 N N . SER B 1 180 ? -19.547 -9.82 -7.969 1 97.75 180 SER B N 1
ATOM 2969 C CA . SER B 1 180 ? -20.125 -10.281 -9.227 1 97.75 180 SER B CA 1
ATOM 2970 C C . SER B 1 180 ? -19.438 -9.641 -10.422 1 97.75 180 SER B C 1
ATOM 2972 O O . SER B 1 180 ? -18.734 -8.641 -10.273 1 97.75 180 SER B O 1
ATOM 2974 N N . HIS B 1 181 ? -19.672 -10.289 -11.578 1 97.5 181 HIS B N 1
ATOM 2975 C CA . HIS B 1 181 ? -19.141 -9.727 -12.82 1 97.5 181 HIS B CA 1
ATOM 2976 C C . HIS B 1 181 ? -19.625 -8.289 -13.016 1 97.5 181 HIS B C 1
ATOM 2978 O O . HIS B 1 181 ? -18.844 -7.422 -13.406 1 97.5 181 HIS B O 1
ATOM 2984 N N . ALA B 1 182 ? -20.828 -8.047 -12.734 1 97.38 182 ALA B N 1
ATOM 2985 C CA . ALA B 1 182 ? -21.422 -6.723 -12.914 1 97.38 182 ALA B CA 1
ATOM 2986 C C . ALA B 1 182 ? -20.75 -5.703 -11.992 1 97.38 182 ALA B C 1
ATOM 2988 O O . ALA B 1 182 ? -20.469 -4.574 -12.398 1 97.38 182 ALA B O 1
ATOM 2989 N N . GLU B 1 183 ? -20.547 -6.051 -10.766 1 96.44 183 GLU B N 1
ATOM 2990 C CA . GLU B 1 183 ? -19.891 -5.168 -9.805 1 96.44 183 GLU B CA 1
ATOM 2991 C C . GLU B 1 183 ? -18.469 -4.832 -10.25 1 96.44 183 GLU B C 1
ATOM 2993 O O . GLU B 1 183 ? -18.016 -3.691 -10.109 1 96.44 183 GLU B O 1
ATOM 2998 N N . ILE B 1 184 ? -17.781 -5.805 -10.75 1 97.44 184 ILE B N 1
ATOM 2999 C CA . ILE B 1 184 ? -16.406 -5.625 -11.219 1 97.44 184 ILE B CA 1
ATOM 3000 C C . ILE B 1 184 ? -16.391 -4.668 -12.406 1 97.44 184 ILE B C 1
ATOM 3002 O O . ILE B 1 184 ? -15.57 -3.746 -12.453 1 97.44 184 ILE B O 1
ATOM 3006 N N . GLN B 1 185 ? -17.297 -4.879 -13.328 1 96.81 185 GLN B N 1
ATOM 3007 C CA . GLN B 1 185 ? -17.359 -4.012 -14.5 1 96.81 185 GLN B CA 1
ATOM 3008 C C . GLN B 1 185 ? -17.672 -2.572 -14.102 1 96.81 185 GLN B C 1
ATOM 3010 O O . GLN B 1 185 ? -17.109 -1.629 -14.664 1 96.81 185 GLN B O 1
ATOM 3015 N N . LYS B 1 186 ? -18.547 -2.416 -13.18 1 96.19 186 LYS B N 1
ATOM 3016 C CA . LYS B 1 186 ? -18.875 -1.084 -12.688 1 96.19 186 LYS B CA 1
ATOM 3017 C C . LYS B 1 186 ? -17.656 -0.401 -12.078 1 96.19 186 LYS B C 1
ATOM 3019 O O . LYS B 1 186 ? -17.406 0.779 -12.336 1 96.19 186 LYS B O 1
ATOM 3024 N N . ALA B 1 187 ? -16.922 -1.146 -11.281 1 96.75 187 ALA B N 1
ATOM 3025 C CA . ALA B 1 187 ? -15.711 -0.598 -10.656 1 96.75 187 ALA B CA 1
ATOM 3026 C C . ALA B 1 187 ? -14.672 -0.219 -11.711 1 96.75 187 ALA B C 1
ATOM 3028 O O . ALA B 1 187 ? -14.023 0.82 -11.602 1 96.75 187 ALA B O 1
ATOM 3029 N N . LEU B 1 188 ? -14.539 -1.051 -12.695 1 96.5 188 LEU B N 1
ATOM 3030 C CA . LEU B 1 188 ? -13.586 -0.801 -13.773 1 96.5 188 LEU B CA 1
ATOM 3031 C C . LEU B 1 188 ? -13.961 0.457 -14.547 1 96.5 188 LEU B C 1
ATOM 3033 O O . LEU B 1 188 ? -13.094 1.275 -14.867 1 96.5 188 LEU B O 1
ATOM 3037 N N . LYS B 1 189 ? -15.195 0.547 -14.867 1 94.81 189 LYS B N 1
ATOM 3038 C CA . LYS B 1 189 ? -15.664 1.731 -15.586 1 94.81 189 LYS B CA 1
ATOM 3039 C C . LYS B 1 189 ? -15.383 3.002 -14.789 1 94.81 189 LYS B C 1
ATOM 3041 O O . LYS B 1 189 ? -14.953 4.012 -15.352 1 94.81 189 LYS B O 1
ATOM 3046 N N . ALA B 1 190 ? -15.586 2.918 -13.531 1 94 190 ALA B N 1
ATOM 3047 C CA . ALA B 1 190 ? -15.375 4.07 -12.656 1 94 190 ALA B CA 1
ATOM 3048 C C . ALA B 1 190 ? -13.891 4.387 -12.516 1 94 190 ALA B C 1
ATOM 3050 O O . ALA B 1 190 ? -13.516 5.523 -12.219 1 94 190 ALA B O 1
ATOM 3051 N N . SER B 1 191 ? -13.031 3.365 -12.57 1 92.12 191 SER B N 1
ATOM 3052 C CA . SER B 1 191 ? -11.586 3.553 -12.445 1 92.12 191 SER B CA 1
ATOM 3053 C C . SER B 1 191 ? -11.023 4.297 -13.656 1 92.12 191 SER B C 1
ATOM 3055 O O . SER B 1 191 ? -10.008 4.984 -13.547 1 92.12 191 SER B O 1
ATOM 3057 N N . GLY B 1 192 ? -11.461 3.908 -14.953 1 74.56 192 GLY B N 1
ATOM 3058 C CA . GLY B 1 192 ? -11.07 4.582 -16.188 1 74.56 192 GLY B CA 1
ATOM 3059 C C . GLY B 1 192 ? -11.508 6.031 -16.234 1 74.56 192 GLY B C 1
ATOM 3060 O O . GLY B 1 192 ? -10.922 6.84 -16.953 1 74.56 192 GLY B O 1
ATOM 3061 N N . ALA B 1 193 ? -12.602 6.426 -15.641 1 52.78 193 ALA B N 1
ATOM 3062 C CA . ALA B 1 193 ? -13.117 7.793 -15.609 1 52.78 193 ALA B CA 1
ATOM 3063 C C . ALA B 1 193 ? -12.141 8.727 -14.898 1 52.78 193 ALA B C 1
ATOM 3065 O O . ALA B 1 193 ? -12.078 9.922 -15.195 1 52.78 193 ALA B O 1
ATOM 3066 N N . ARG B 1 194 ? -11.305 8.469 -13.961 1 46.47 194 ARG B N 1
ATOM 3067 C CA . ARG B 1 194 ? -10.398 9.344 -13.227 1 46.47 194 ARG B CA 1
ATOM 3068 C C . ARG B 1 194 ? -9.047 9.43 -13.93 1 46.47 194 ARG B C 1
ATOM 3070 O O . ARG B 1 194 ? -8.172 10.203 -13.516 1 46.47 194 ARG B O 1
ATOM 3077 N N . ARG B 1 195 ? -8.57 8.562 -14.859 1 40.44 195 ARG B N 1
ATOM 3078 C CA . ARG B 1 195 ? -7.383 8.773 -15.68 1 40.44 195 ARG B CA 1
ATOM 3079 C C . ARG B 1 195 ? -7.641 9.844 -16.734 1 40.44 195 ARG B C 1
ATOM 3081 O O . ARG B 1 195 ? -6.82 1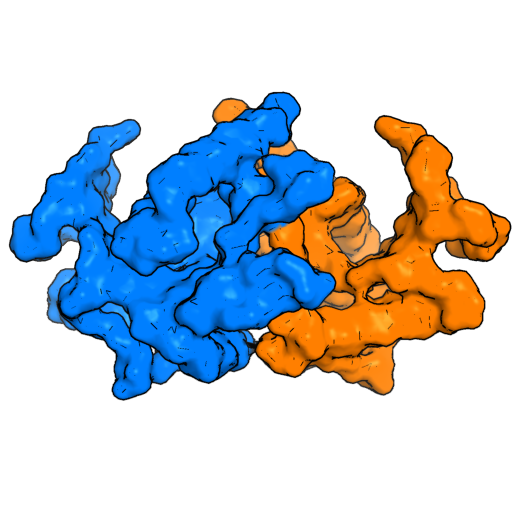0.039 -17.641 1 40.44 195 ARG B O 1
ATOM 3088 N N . GLN B 1 196 ? -8.789 10.445 -16.781 1 28.67 196 GLN B N 1
ATOM 3089 C CA . GLN B 1 196 ? -8.875 11.484 -17.797 1 28.67 196 GLN B CA 1
ATOM 3090 C C . GLN B 1 196 ? -8.062 12.711 -17.391 1 28.67 196 GLN B C 1
ATOM 3092 O O . GLN B 1 196 ? -8.078 13.125 -16.234 1 28.67 196 GLN B O 1
#